Protein AF-A0A0G0G251-F1 (afdb_monomer)

Sequence (383 aa):
MSTETLAQGKKFLGMLRNTDLNFRKLGAEHRSGGIFTFLPKELMDLTPGSYISPDMFFSEMGIDSSRETKKMLLGDRIGHYDSPIIPRMRFEGKDGGSFSFSITHGATNEYIMSASRLATKGAKDDNNRSHYQDEVLHIMMPLLQNHEDQEAVGIELNEDCGATGITEALFIKMSSETKLASKKIRINVAVATAQSVLVVKKLALDNDLDIELNVGSMAFGLSRGKRNEQGVIEHANYIVYPRQLIHELNELFGNGFDDFYEEIFSQELGEAFVVGDMGDLSLKLPDDKNVKHKYNSYRVDDYIPEDANKGDYRFESAATQPEYIEGQHTEVYLPNGGLLIRALKRYLNPGDHPSEVFIDAKRKEVNGRYGVLFYNIPQEILN

Nearest PDB structures (foldseek):
  3nk7-assembly1_A  TM=4.405E-01  e=1.085E+00  Streptomyces actuosus
  6pbu-assembly1_G  TM=4.630E-01  e=2.163E+00  Mycolicibacterium smegmatis MC2 155
  3nk6-assembly1_A  TM=3.803E-01  e=2.042E+00  Streptomyces actuosus
  6gne-assembly1_A  TM=3.725E-01  e=2.570E+00  Arabidopsis thaliana

Structure (mmCIF, N/CA/C/O backbone):
data_AF-A0A0G0G251-F1
#
_entry.id   AF-A0A0G0G251-F1
#
loop_
_atom_site.group_PDB
_atom_site.id
_atom_site.type_symbol
_atom_site.label_atom_id
_atom_site.label_alt_id
_atom_site.label_comp_id
_atom_site.label_asym_id
_atom_site.label_entity_id
_atom_site.label_seq_id
_atom_site.pdbx_PDB_ins_code
_atom_site.Cartn_x
_atom_site.Cartn_y
_atom_site.Cartn_z
_atom_site.occupancy
_atom_site.B_iso_or_equiv
_atom_site.auth_seq_id
_atom_site.auth_comp_id
_atom_site.auth_asym_id
_atom_site.auth_atom_id
_atom_site.pdbx_PDB_model_num
ATOM 1 N N . MET A 1 1 ? -9.414 -1.681 -24.559 1.00 48.94 1 MET A N 1
ATOM 2 C CA . MET A 1 1 ? -9.858 -1.838 -23.155 1.00 48.94 1 MET A CA 1
ATOM 3 C C . MET A 1 1 ? -11.107 -2.705 -23.144 1.00 48.94 1 MET A C 1
ATOM 5 O O . MET A 1 1 ? -11.966 -2.444 -23.981 1.00 48.94 1 MET A O 1
ATOM 9 N N . SER A 1 2 ? -11.254 -3.682 -22.241 1.00 52.44 2 SER A N 1
ATOM 10 C CA . SER A 1 2 ? -12.611 -4.128 -21.906 1.00 52.44 2 SER A CA 1
ATOM 11 C C . SER A 1 2 ? -13.201 -3.084 -20.956 1.00 52.44 2 SER A C 1
ATOM 13 O O . SER A 1 2 ? -12.541 -2.607 -20.037 1.00 52.44 2 SER A O 1
ATOM 15 N N . THR A 1 3 ? -14.449 -2.702 -21.176 1.00 61.25 3 THR A N 1
ATOM 16 C CA . THR A 1 3 ? -15.290 -1.879 -20.289 1.00 61.25 3 THR A CA 1
ATOM 17 C C . THR A 1 3 ? -15.440 -2.453 -18.867 1.00 61.25 3 THR A C 1
ATOM 19 O O . THR A 1 3 ? -16.091 -1.855 -18.016 1.00 61.25 3 THR A O 1
ATOM 22 N N . GLU A 1 4 ? -14.827 -3.603 -18.598 1.00 71.31 4 GLU A N 1
ATOM 23 C CA . GLU A 1 4 ? -15.032 -4.462 -17.443 1.00 71.31 4 GLU A CA 1
ATOM 24 C C . GLU A 1 4 ? -14.222 -4.025 -16.213 1.00 71.31 4 GLU A C 1
ATOM 26 O O . GLU A 1 4 ? -14.799 -3.911 -15.138 1.00 71.31 4 GLU A O 1
ATOM 31 N N . THR A 1 5 ? -12.931 -3.693 -16.343 1.00 71.94 5 THR A N 1
ATOM 32 C CA . THR A 1 5 ? -12.063 -3.318 -15.199 1.00 71.94 5 THR A CA 1
ATOM 33 C C . THR A 1 5 ? -12.532 -2.028 -14.515 1.00 71.94 5 THR A C 1
ATOM 35 O O . THR A 1 5 ? -12.609 -1.931 -13.292 1.00 71.94 5 THR A O 1
ATOM 38 N N . LEU A 1 6 ? -12.913 -1.026 -15.310 1.00 74.44 6 LEU A N 1
ATOM 39 C CA . LEU A 1 6 ? -13.396 0.259 -14.798 1.00 74.44 6 LEU A CA 1
ATOM 40 C C . LEU A 1 6 ? -14.819 0.125 -14.218 1.00 74.44 6 LEU A C 1
ATOM 42 O O . LEU A 1 6 ? -15.170 0.781 -13.237 1.00 74.44 6 LEU A O 1
ATOM 46 N N . ALA A 1 7 ? -15.631 -0.781 -14.778 1.00 83.06 7 ALA A N 1
ATOM 47 C CA . ALA A 1 7 ? -16.913 -1.166 -14.194 1.00 83.06 7 ALA A CA 1
ATOM 48 C C . ALA A 1 7 ? -16.738 -1.916 -12.862 1.00 83.06 7 ALA A C 1
ATOM 50 O O . ALA A 1 7 ? -17.514 -1.677 -11.939 1.00 83.06 7 ALA A O 1
ATOM 51 N N . GLN A 1 8 ? -15.708 -2.760 -12.727 1.00 82.12 8 GLN A N 1
ATOM 52 C CA . GLN A 1 8 ? -15.352 -3.414 -11.465 1.00 82.12 8 GLN A CA 1
ATOM 53 C C . GLN A 1 8 ? -14.978 -2.389 -10.393 1.00 82.12 8 GLN A C 1
ATOM 55 O O . GLN A 1 8 ? -15.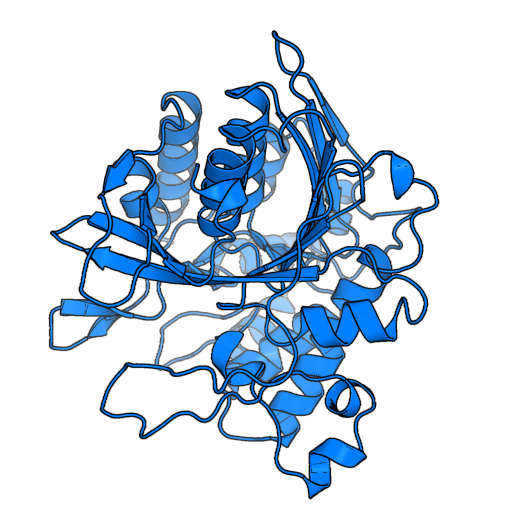521 -2.471 -9.297 1.00 82.12 8 GLN A O 1
ATOM 60 N N . GLY A 1 9 ? -14.170 -1.371 -10.715 1.00 82.75 9 GLY A N 1
ATOM 61 C CA . GLY A 1 9 ? -13.868 -0.271 -9.788 1.00 82.75 9 GLY A CA 1
ATOM 62 C C . GLY A 1 9 ? -15.122 0.472 -9.314 1.00 82.75 9 GLY A C 1
ATOM 63 O O . GLY A 1 9 ? -15.326 0.679 -8.120 1.00 82.75 9 GLY A O 1
ATOM 64 N N . LYS A 1 10 ? -16.040 0.807 -10.231 1.00 86.25 10 LYS A N 1
ATOM 65 C CA . LYS A 1 10 ? -17.324 1.440 -9.869 1.00 86.25 10 LYS A CA 1
ATOM 66 C C . LYS A 1 10 ? -18.197 0.528 -9.008 1.00 86.25 10 LYS A C 1
ATOM 68 O O . LYS A 1 10 ? -18.826 0.993 -8.060 1.00 86.25 10 LYS A O 1
ATOM 73 N N . LYS A 1 11 ? -18.236 -0.768 -9.327 1.00 88.06 11 LYS A N 1
ATOM 74 C CA . LYS A 1 11 ? -18.976 -1.771 -8.557 1.00 88.06 11 LYS A CA 1
ATOM 75 C C . LYS A 1 11 ? -18.378 -1.948 -7.162 1.00 88.06 11 LYS A C 1
ATOM 77 O O . LYS A 1 11 ? -19.142 -2.038 -6.208 1.00 88.06 11 LYS A O 1
ATOM 82 N N . PHE A 1 12 ? -17.051 -1.935 -7.040 1.00 88.25 12 PHE A N 1
ATOM 83 C CA . PHE A 1 12 ? -16.341 -1.949 -5.765 1.00 88.25 12 PHE A CA 1
ATOM 84 C C . PHE A 1 12 ? -16.750 -0.753 -4.904 1.00 88.25 12 PHE A C 1
ATOM 86 O O . PHE A 1 12 ? -17.208 -0.956 -3.788 1.00 88.25 12 PHE A O 1
ATOM 93 N N . LEU A 1 13 ? -16.706 0.472 -5.438 1.00 88.00 13 LEU A N 1
ATOM 94 C CA . LEU A 1 13 ? -17.134 1.671 -4.702 1.00 88.00 13 LEU A CA 1
ATOM 95 C C . LEU A 1 13 ? -18.613 1.624 -4.309 1.00 88.00 13 LEU A C 1
ATOM 97 O O . LEU A 1 13 ? -18.978 1.969 -3.187 1.00 88.00 13 LEU A O 1
ATOM 101 N N . GLY A 1 14 ? -19.475 1.175 -5.225 1.00 87.62 14 GLY A N 1
ATOM 102 C CA . GLY A 1 14 ? -20.895 0.981 -4.946 1.00 87.62 14 GLY A CA 1
ATOM 103 C C . GLY A 1 14 ? -21.131 -0.032 -3.826 1.00 87.62 14 GLY A C 1
ATOM 104 O O . GLY A 1 14 ? -21.950 0.216 -2.947 1.00 87.62 14 GLY A O 1
ATOM 105 N N . MET A 1 15 ? -20.399 -1.146 -3.823 1.00 88.38 15 MET A N 1
ATOM 106 C CA . MET A 1 15 ? -20.472 -2.143 -2.758 1.00 88.38 15 MET A CA 1
ATOM 107 C C . MET A 1 15 ? -19.942 -1.572 -1.444 1.00 88.38 15 MET A C 1
ATOM 109 O O . MET A 1 15 ? -20.635 -1.645 -0.435 1.00 88.38 15 MET A O 1
ATOM 113 N N . LEU A 1 16 ? -18.770 -0.935 -1.470 1.00 86.69 16 LEU A N 1
ATOM 114 C CA . LEU A 1 16 ? -18.131 -0.348 -0.299 1.00 86.69 16 LEU A CA 1
ATOM 115 C C . LEU A 1 16 ? -19.060 0.662 0.381 1.00 86.69 16 LEU A C 1
ATOM 117 O O . LEU A 1 16 ? -19.265 0.574 1.576 1.00 86.69 16 LEU A O 1
ATOM 121 N N . ARG A 1 17 ? -19.720 1.558 -0.356 1.00 86.56 17 ARG A N 1
ATOM 122 C CA . ARG A 1 17 ? -20.655 2.539 0.232 1.00 86.56 17 ARG A CA 1
ATOM 123 C C . ARG A 1 17 ? -21.859 1.914 0.939 1.00 86.56 17 ARG A C 1
ATOM 125 O O . ARG A 1 17 ? -22.331 2.472 1.922 1.00 86.56 17 ARG A O 1
ATOM 132 N N . ASN A 1 18 ? -22.365 0.798 0.419 1.00 83.00 18 ASN A N 1
ATOM 133 C CA . ASN A 1 18 ? -23.620 0.188 0.870 1.00 83.00 18 ASN A CA 1
ATOM 134 C C . ASN A 1 18 ? -23.423 -0.987 1.836 1.00 83.00 18 ASN A C 1
ATOM 136 O O . ASN A 1 18 ? -24.400 -1.540 2.335 1.00 83.00 18 ASN A O 1
ATOM 140 N N . THR A 1 19 ? -22.180 -1.397 2.061 1.00 79.81 19 THR A N 1
ATOM 141 C CA . THR A 1 19 ? -21.847 -2.533 2.917 1.00 79.81 19 THR A CA 1
ATOM 142 C C . THR A 1 19 ? -21.439 -2.022 4.279 1.00 79.81 19 THR A C 1
ATOM 144 O O . THR A 1 19 ? -20.590 -1.150 4.364 1.00 79.81 19 THR A O 1
ATOM 147 N N . ASP A 1 20 ? -22.000 -2.572 5.343 1.00 74.50 20 ASP A N 1
ATOM 148 C CA . ASP A 1 20 ? -21.429 -2.386 6.673 1.00 74.50 20 ASP A CA 1
ATOM 149 C C . ASP A 1 20 ? -20.219 -3.325 6.819 1.00 74.50 20 ASP A C 1
ATOM 151 O O . ASP A 1 20 ? -20.336 -4.528 6.544 1.00 74.50 20 ASP A O 1
ATOM 155 N N . LEU A 1 21 ? -19.050 -2.795 7.193 1.00 72.38 21 LEU A N 1
ATOM 156 C CA . LEU A 1 21 ? -17.821 -3.581 7.352 1.00 72.38 21 LEU A CA 1
ATOM 157 C C . LEU A 1 21 ? -17.828 -4.337 8.691 1.00 72.38 21 LEU A C 1
ATOM 159 O O . LEU A 1 21 ? -16.938 -4.190 9.524 1.00 72.38 21 LEU A O 1
ATOM 163 N N . ASN A 1 22 ? -18.835 -5.194 8.876 1.00 65.44 22 ASN A N 1
ATOM 164 C CA . ASN A 1 22 ? -18.912 -6.125 9.994 1.00 65.44 22 ASN A CA 1
ATOM 165 C C . ASN A 1 22 ? -18.129 -7.394 9.674 1.00 65.44 22 ASN A C 1
ATOM 167 O O . ASN A 1 22 ? -18.527 -8.226 8.849 1.00 65.44 22 ASN A O 1
ATOM 171 N N . PHE A 1 23 ? -17.011 -7.552 10.364 1.00 66.88 23 PHE A N 1
ATOM 172 C CA . PHE A 1 23 ? -16.131 -8.690 10.197 1.00 66.88 23 PHE A CA 1
ATOM 173 C C . PHE A 1 23 ? -16.706 -9.920 10.869 1.00 66.88 23 PHE A C 1
ATOM 175 O O . PHE A 1 23 ? -17.227 -9.880 11.982 1.00 66.88 23 PHE A O 1
ATOM 182 N N . ARG A 1 24 ? -16.610 -11.050 10.176 1.00 61.25 24 ARG A N 1
ATOM 183 C CA . ARG A 1 24 ? -17.054 -12.330 10.716 1.00 61.25 24 ARG A CA 1
ATOM 18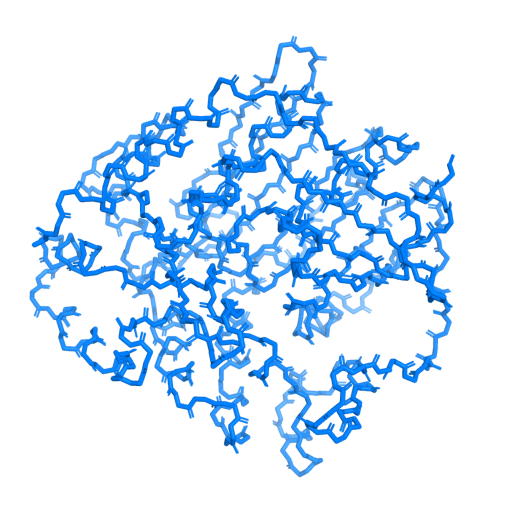4 C C . ARG A 1 24 ? -15.835 -13.170 11.052 1.00 61.25 24 ARG A C 1
ATOM 186 O O . ARG A 1 24 ? -15.035 -13.499 10.179 1.00 61.25 24 ARG A O 1
ATOM 193 N N . LYS A 1 25 ? -15.726 -13.548 12.322 1.00 62.88 25 LYS A N 1
ATOM 194 C CA . LYS A 1 25 ? -14.752 -14.526 12.802 1.00 62.88 25 LYS A CA 1
ATOM 195 C C . LYS A 1 25 ? -15.248 -15.924 12.443 1.00 62.88 25 LYS A C 1
ATOM 197 O O . LYS A 1 25 ? -16.323 -16.336 12.880 1.00 62.88 25 LYS A O 1
ATOM 202 N N . LEU A 1 26 ? -14.479 -16.664 11.654 1.00 54.59 26 LEU A N 1
ATOM 203 C CA . LEU A 1 26 ? -14.540 -18.122 11.722 1.00 54.59 26 LEU A CA 1
ATOM 204 C C . LEU A 1 26 ? -13.603 -18.499 12.873 1.00 54.59 26 LEU A C 1
ATOM 206 O O . LEU A 1 26 ? -12.455 -18.056 12.904 1.00 54.59 26 LEU A O 1
ATOM 210 N N . GLY A 1 27 ? -14.144 -19.187 13.886 1.00 55.75 27 GLY A N 1
ATOM 211 C CA . GLY A 1 27 ? -13.418 -19.544 15.112 1.00 55.75 27 GLY A CA 1
ATOM 212 C C . GLY A 1 27 ? -12.099 -20.272 14.834 1.00 55.75 27 GLY A C 1
ATOM 213 O O . GLY A 1 27 ? -11.857 -20.659 13.699 1.00 55.75 27 GLY A O 1
ATOM 214 N N . ALA A 1 28 ? -11.264 -20.441 15.870 1.00 49.41 28 ALA A N 1
ATOM 215 C CA . ALA A 1 28 ? -9.912 -21.005 15.782 1.00 49.41 28 ALA A CA 1
ATOM 216 C C . ALA A 1 28 ? -9.852 -22.225 14.847 1.00 49.41 28 ALA A C 1
ATOM 218 O O . ALA A 1 28 ? -10.220 -23.342 15.219 1.00 49.41 28 ALA A O 1
ATOM 219 N N . GLU A 1 29 ? -9.444 -21.996 13.602 1.00 46.25 29 GLU A N 1
ATOM 220 C CA . GLU A 1 29 ? -9.356 -23.052 12.616 1.00 46.25 29 GLU A CA 1
ATOM 221 C C . GLU A 1 29 ? -7.982 -23.695 12.731 1.00 46.25 29 GLU A C 1
ATOM 223 O O . GLU A 1 29 ? -6.950 -23.057 12.531 1.00 46.25 29 GLU A O 1
ATOM 228 N N . HIS A 1 30 ? -8.015 -24.998 12.990 1.00 40.62 30 HIS A N 1
ATOM 229 C CA . HIS A 1 30 ? -6.881 -25.908 13.014 1.00 40.62 30 HIS A CA 1
ATOM 230 C C . HIS A 1 30 ? -5.926 -25.768 14.205 1.00 40.62 30 HIS A C 1
ATOM 232 O O . HIS A 1 30 ? -5.888 -24.796 14.949 1.00 40.62 30 HIS A O 1
ATOM 238 N N . ARG A 1 31 ? -5.194 -26.864 14.415 1.00 40.81 31 ARG A N 1
ATOM 239 C CA . ARG A 1 31 ? -4.411 -27.264 15.594 1.00 40.81 31 ARG A CA 1
ATOM 240 C C . ARG A 1 31 ? -3.258 -26.308 15.985 1.00 40.81 31 ARG A C 1
ATOM 242 O O . ARG A 1 31 ? -2.406 -26.711 16.765 1.00 40.81 31 ARG A O 1
ATOM 249 N N . SER A 1 32 ? -3.219 -25.087 15.449 1.00 47.91 32 SER A N 1
ATOM 250 C CA . SER A 1 32 ? -2.111 -24.125 15.519 1.00 47.91 32 SER A CA 1
ATOM 251 C C . SER A 1 32 ? -2.461 -22.759 16.135 1.00 47.91 32 SER A C 1
ATOM 253 O O . SER A 1 32 ? -1.582 -21.910 16.218 1.00 47.91 32 SER A O 1
ATOM 255 N N . GLY A 1 33 ? -3.693 -22.529 16.611 1.00 58.12 33 GLY A N 1
ATOM 256 C CA . GLY A 1 33 ? -4.009 -21.349 17.439 1.00 58.12 33 GLY A CA 1
ATOM 257 C C . GLY A 1 33 ? -4.163 -20.007 16.700 1.00 58.12 33 GLY A C 1
ATOM 258 O O . GLY A 1 33 ? -3.970 -18.966 17.318 1.00 58.12 33 GLY A O 1
ATOM 259 N N . GLY A 1 34 ? -4.512 -20.009 15.406 1.00 67.62 34 GLY A N 1
ATOM 260 C CA . GLY A 1 34 ? -4.769 -18.787 14.620 1.00 67.62 34 GLY A CA 1
ATOM 261 C C . GLY A 1 34 ? -6.249 -18.369 14.544 1.00 67.62 34 GLY A C 1
ATOM 262 O O . GLY A 1 34 ? -7.147 -19.168 14.816 1.00 67.62 34 GLY A O 1
ATOM 263 N N . ILE A 1 35 ? -6.516 -17.122 14.135 1.00 74.38 35 ILE A N 1
ATOM 264 C CA . ILE A 1 35 ? -7.866 -16.562 13.926 1.00 74.38 35 ILE A CA 1
ATOM 265 C C . ILE A 1 35 ? -8.083 -16.204 12.463 1.00 74.38 35 ILE A C 1
ATOM 267 O O . ILE A 1 35 ? -7.317 -15.436 11.889 1.00 74.38 35 ILE A O 1
ATOM 271 N N . PHE A 1 36 ? -9.166 -16.712 11.871 1.00 77.19 36 PHE A N 1
ATOM 272 C CA . PHE A 1 36 ? -9.545 -16.383 10.501 1.00 77.19 36 PHE A CA 1
ATOM 273 C C . PHE A 1 36 ? -10.670 -15.345 10.466 1.00 77.19 36 PHE A C 1
ATOM 275 O O . PHE A 1 36 ? -11.744 -15.540 11.045 1.00 77.19 36 PHE A O 1
ATOM 282 N N . THR A 1 37 ? -10.430 -14.248 9.755 1.00 76.44 37 THR A N 1
ATOM 283 C CA . THR A 1 37 ? -11.381 -13.145 9.589 1.00 76.44 37 THR A CA 1
ATOM 284 C C . THR A 1 37 ? -11.532 -12.794 8.111 1.00 76.44 37 THR A C 1
ATOM 286 O O . THR A 1 37 ? -10.627 -13.011 7.308 1.00 76.44 37 THR A O 1
ATOM 289 N N . PHE A 1 38 ? -12.699 -12.288 7.718 1.00 77.62 38 PHE A N 1
ATOM 290 C CA . PHE A 1 38 ? -12.971 -11.938 6.325 1.00 77.62 38 PHE A CA 1
ATOM 291 C C . PHE A 1 38 ? -13.934 -10.755 6.205 1.00 77.62 38 PHE A C 1
ATOM 293 O O . PHE A 1 38 ? -14.807 -10.554 7.057 1.00 77.62 38 PHE A O 1
ATOM 300 N N . LEU A 1 39 ? -13.777 -9.998 5.116 1.00 75.56 39 LEU A N 1
ATOM 301 C CA . LEU A 1 39 ? -14.755 -9.016 4.648 1.00 75.56 39 LEU A CA 1
ATOM 302 C C . LEU A 1 39 ? -15.944 -9.709 3.967 1.00 75.56 39 LEU A C 1
ATOM 304 O O . LEU A 1 39 ? -15.839 -10.873 3.584 1.00 75.56 39 LEU A O 1
ATOM 308 N N . PRO A 1 40 ? -17.070 -9.012 3.748 1.00 77.62 40 PRO A N 1
ATOM 309 C CA . PRO A 1 40 ? -18.146 -9.509 2.897 1.00 77.62 40 PRO A CA 1
ATOM 310 C C . PRO A 1 40 ? -17.616 -10.032 1.558 1.00 77.62 40 PRO A C 1
ATOM 312 O O . PRO A 1 40 ? -16.758 -9.409 0.924 1.00 77.62 40 PRO A O 1
ATOM 315 N N . LYS A 1 41 ? -18.109 -11.209 1.151 1.00 76.88 41 LYS A N 1
ATOM 316 C CA . LYS A 1 41 ? -17.609 -11.954 -0.013 1.00 76.88 41 LYS A CA 1
ATOM 317 C C . LYS A 1 41 ? -17.599 -11.088 -1.267 1.00 76.88 41 LYS A C 1
ATOM 319 O O . LYS A 1 41 ? -16.662 -11.139 -2.048 1.00 76.88 41 LYS A O 1
ATOM 324 N N . GLU A 1 42 ? -18.609 -10.249 -1.414 1.00 78.56 42 GLU A N 1
ATOM 325 C CA . GLU A 1 42 ? -18.790 -9.352 -2.539 1.00 78.56 42 GLU A CA 1
ATOM 326 C C . GLU A 1 42 ? -17.645 -8.347 -2.680 1.00 78.56 42 GLU A C 1
ATOM 328 O O . GLU A 1 42 ? -17.267 -8.035 -3.803 1.00 78.56 42 GLU A O 1
ATOM 333 N N . LEU A 1 43 ? -17.073 -7.850 -1.577 1.00 79.00 43 LEU A N 1
ATOM 334 C CA . LEU A 1 43 ? -15.903 -6.969 -1.636 1.00 79.00 43 LEU A CA 1
ATOM 335 C C . LEU A 1 43 ? -14.656 -7.752 -2.049 1.00 79.00 43 LEU A C 1
ATOM 337 O O . LEU A 1 43 ? -13.919 -7.297 -2.919 1.00 79.00 43 LEU A O 1
ATOM 341 N N . MET A 1 44 ? -14.460 -8.949 -1.495 1.00 77.38 44 MET A N 1
ATOM 342 C CA . MET A 1 44 ? -13.298 -9.791 -1.807 1.00 77.38 44 MET A CA 1
ATOM 343 C C . MET A 1 44 ? -13.319 -10.341 -3.234 1.00 77.38 44 MET A C 1
ATOM 345 O O . MET A 1 44 ? -12.273 -10.455 -3.856 1.00 77.38 44 MET A O 1
ATOM 349 N N . ASP A 1 45 ? -14.497 -10.641 -3.779 1.00 78.31 45 ASP A N 1
ATOM 350 C CA . ASP A 1 45 ? -14.654 -11.084 -5.168 1.00 78.31 45 ASP A CA 1
ATOM 351 C C . ASP A 1 45 ? -14.430 -9.928 -6.164 1.00 78.31 45 ASP A C 1
ATOM 353 O O . ASP A 1 45 ? -14.197 -10.164 -7.350 1.00 78.31 45 ASP A O 1
ATOM 357 N N . LEU A 1 46 ? -14.519 -8.673 -5.703 1.00 83.94 46 LEU A N 1
ATOM 358 C CA . LEU A 1 46 ? -14.329 -7.477 -6.525 1.00 83.94 46 LEU A CA 1
ATOM 359 C C . LEU A 1 46 ? -12.916 -6.900 -6.462 1.00 83.94 46 LEU A C 1
ATOM 361 O O . LEU A 1 46 ? -12.592 -6.108 -7.342 1.00 83.94 46 LEU A O 1
ATOM 365 N N . THR A 1 47 ? -12.083 -7.251 -5.475 1.00 82.31 47 THR A N 1
ATOM 366 C CA . THR A 1 47 ? -10.717 -6.705 -5.388 1.00 82.31 47 THR A CA 1
ATOM 367 C C . THR A 1 47 ? -9.767 -7.228 -6.473 1.00 82.31 47 THR A C 1
ATOM 369 O O . THR A 1 47 ? -9.063 -6.390 -7.052 1.00 82.31 47 THR A O 1
ATOM 372 N N . PRO A 1 48 ? -9.740 -8.530 -6.838 1.00 83.25 48 PRO A N 1
ATOM 373 C CA . PRO A 1 48 ? -8.814 -9.022 -7.852 1.00 83.25 48 PRO A CA 1
ATOM 374 C C . PRO A 1 48 ? -9.095 -8.399 -9.218 1.00 83.25 48 PRO A C 1
ATOM 376 O O . PRO A 1 48 ? -10.214 -8.455 -9.731 1.00 83.25 48 PRO A O 1
ATOM 379 N N . GLY A 1 49 ? -8.066 -7.831 -9.843 1.00 83.38 49 GLY A N 1
ATOM 380 C CA . GLY A 1 49 ? -8.189 -7.193 -11.154 1.00 83.38 49 GLY A CA 1
ATOM 381 C C . GLY A 1 49 ? -8.831 -5.807 -11.115 1.00 83.38 49 GLY A C 1
ATOM 382 O O . GLY A 1 49 ? -9.086 -5.242 -12.176 1.00 83.38 49 GLY A O 1
ATOM 383 N N . SER A 1 50 ? -9.148 -5.266 -9.935 1.00 88.50 50 SER A N 1
ATOM 384 C CA . SER A 1 50 ? -9.808 -3.964 -9.839 1.00 88.50 50 SER A CA 1
ATOM 385 C C . SER A 1 50 ? -8.855 -2.808 -10.124 1.00 88.50 50 SER A C 1
ATOM 387 O O . SER A 1 50 ? -7.670 -2.843 -9.797 1.00 88.50 50 SER A O 1
ATOM 389 N N . TYR A 1 51 ? -9.411 -1.744 -10.698 1.00 92.25 51 TYR A N 1
ATOM 390 C CA . TYR A 1 51 ? -8.745 -0.461 -10.880 1.00 92.25 51 TYR A CA 1
ATOM 391 C C . TYR A 1 51 ? -9.681 0.656 -10.426 1.00 92.25 51 TYR A C 1
ATOM 393 O O . TYR A 1 51 ? -10.824 0.738 -10.888 1.00 92.25 51 TYR A O 1
ATOM 401 N N . ILE A 1 52 ? -9.195 1.515 -9.534 1.00 93.38 52 ILE A N 1
ATOM 402 C CA . ILE A 1 52 ? -9.846 2.778 -9.177 1.00 93.38 52 ILE A CA 1
ATOM 403 C C . ILE A 1 52 ? -9.023 3.877 -9.831 1.00 93.38 52 ILE A C 1
ATOM 405 O O . ILE A 1 52 ? -7.850 4.012 -9.511 1.00 93.38 52 ILE A O 1
ATOM 409 N N . SER A 1 53 ? -9.600 4.653 -10.749 1.00 93.56 53 SER A N 1
ATOM 410 C CA . SER A 1 53 ? -8.836 5.733 -11.378 1.00 93.56 53 SER A CA 1
ATOM 411 C C . SER A 1 53 ? -8.492 6.844 -10.378 1.00 93.56 53 SER A C 1
ATOM 413 O O . SER A 1 53 ? -9.231 7.034 -9.406 1.00 93.56 53 SER A O 1
ATOM 415 N N . PRO A 1 54 ? -7.427 7.626 -10.627 1.00 94.38 54 PRO A N 1
ATOM 416 C CA . PRO A 1 54 ? -7.113 8.827 -9.856 1.00 94.38 54 PRO A CA 1
ATOM 417 C C . PRO A 1 54 ? -8.317 9.763 -9.687 1.00 94.38 54 PRO A C 1
ATOM 419 O O . PRO A 1 54 ? -8.585 10.210 -8.579 1.00 94.38 54 PRO A O 1
ATOM 422 N N . ASP A 1 55 ? -9.113 9.976 -10.742 1.00 93.50 55 ASP A N 1
ATOM 423 C CA . ASP A 1 55 ? -10.347 10.778 -10.663 1.00 93.50 55 ASP A CA 1
ATOM 424 C C . ASP A 1 55 ? -11.388 10.197 -9.710 1.00 93.50 55 ASP A C 1
ATOM 426 O O . ASP A 1 55 ? -12.009 10.925 -8.935 1.00 93.50 55 ASP A O 1
ATOM 430 N N . MET A 1 56 ? -11.603 8.881 -9.769 1.00 94.81 56 MET A N 1
ATOM 431 C CA . MET A 1 56 ? -12.543 8.215 -8.872 1.00 94.81 56 MET A CA 1
ATOM 432 C C . MET A 1 56 ? -12.058 8.330 -7.429 1.00 94.81 56 MET A C 1
ATOM 434 O O . MET A 1 56 ? -12.835 8.705 -6.557 1.00 94.81 56 MET A O 1
ATOM 438 N N . PHE A 1 57 ? -10.771 8.080 -7.189 1.00 95.25 57 PHE A N 1
ATOM 439 C CA . PHE A 1 57 ? -10.161 8.234 -5.874 1.00 95.25 57 PHE A CA 1
ATOM 440 C C . PHE A 1 57 ? -10.305 9.667 -5.344 1.00 95.25 57 PHE A C 1
ATOM 442 O O . PHE A 1 57 ? -10.779 9.859 -4.226 1.00 95.25 57 PHE A O 1
ATOM 449 N N . PHE A 1 58 ? -9.989 10.677 -6.156 1.00 95.19 58 PHE A N 1
ATOM 450 C CA . PHE A 1 58 ? -10.154 12.083 -5.789 1.00 95.19 58 PHE A CA 1
ATOM 451 C C . PHE A 1 58 ? -11.595 12.441 -5.458 1.00 95.19 58 PHE A C 1
ATOM 453 O O . PHE A 1 58 ? -11.841 13.068 -4.428 1.00 95.19 58 PHE A O 1
ATOM 460 N N . SER A 1 59 ? -12.551 11.968 -6.256 1.00 94.19 59 SER A N 1
ATOM 461 C CA . SER A 1 59 ? -13.970 12.162 -5.972 1.00 94.19 59 SER A CA 1
ATOM 462 C C . SER A 1 59 ? -14.391 11.538 -4.637 1.00 94.19 59 SER A C 1
ATOM 464 O O . SER A 1 59 ? -15.138 12.171 -3.895 1.00 94.19 59 SER A O 1
ATOM 466 N N . GLU A 1 60 ? -13.940 10.322 -4.304 1.00 93.94 60 GLU A N 1
ATOM 467 C CA . GLU A 1 60 ? -14.267 9.680 -3.016 1.00 93.94 60 GLU A CA 1
ATOM 468 C C . GLU A 1 60 ? -13.570 10.342 -1.817 1.00 93.94 60 GLU A C 1
ATOM 470 O O . GLU A 1 60 ? -14.038 10.260 -0.675 1.00 93.94 60 GLU A O 1
ATOM 475 N N . MET A 1 61 ? -12.427 10.978 -2.061 1.00 93.69 61 MET A N 1
ATOM 476 C CA . MET A 1 61 ? -11.619 11.642 -1.043 1.00 93.69 61 MET A CA 1
ATOM 477 C C . MET A 1 61 ? -11.923 13.137 -0.915 1.00 93.69 61 MET A C 1
ATOM 479 O O . MET A 1 61 ? -11.415 13.771 0.000 1.00 93.69 61 MET A O 1
ATOM 483 N N . GLY A 1 62 ? -12.760 13.710 -1.783 1.00 92.12 62 GLY A N 1
ATOM 484 C CA . GLY A 1 62 ? -12.995 15.156 -1.807 1.00 92.12 62 GLY A CA 1
ATOM 485 C C . GLY A 1 62 ? -11.728 15.956 -2.139 1.00 92.12 62 GLY A C 1
ATOM 486 O O . GLY A 1 62 ? -11.556 17.065 -1.641 1.00 92.12 62 GLY A O 1
ATOM 487 N N . ILE A 1 63 ? -10.827 15.375 -2.935 1.00 92.69 63 ILE A N 1
ATOM 488 C CA . ILE A 1 63 ? -9.599 16.018 -3.415 1.00 92.69 63 ILE A CA 1
ATOM 489 C C . ILE A 1 63 ? -9.905 16.736 -4.730 1.00 92.69 63 ILE A C 1
ATOM 491 O O . ILE A 1 63 ? -10.643 16.219 -5.569 1.00 92.69 63 ILE A O 1
ATOM 495 N N . ASP A 1 64 ? -9.315 17.917 -4.925 1.00 90.12 64 ASP A N 1
ATOM 496 C CA . ASP A 1 64 ? -9.376 18.623 -6.204 1.00 90.12 64 ASP A CA 1
ATOM 497 C C . ASP A 1 64 ? -8.739 17.784 -7.323 1.00 90.12 64 ASP A C 1
ATOM 499 O O . ASP A 1 64 ? -7.552 17.461 -7.284 1.00 90.12 64 ASP A O 1
ATOM 503 N N . SER A 1 65 ? -9.527 17.457 -8.348 1.00 89.19 65 SER A N 1
ATOM 504 C CA . SER A 1 65 ? -9.103 16.628 -9.476 1.00 89.19 65 SER A CA 1
ATOM 505 C C . SER A 1 65 ? -8.450 17.431 -10.606 1.00 89.19 65 SER A C 1
ATOM 507 O O . SER A 1 65 ? -8.557 17.054 -11.778 1.00 89.19 65 SER A O 1
ATOM 509 N N . SER A 1 66 ? -7.799 18.556 -10.289 1.00 92.50 66 SER A N 1
ATOM 510 C CA . SER A 1 66 ? -7.055 19.338 -11.277 1.00 92.50 66 SER A CA 1
ATOM 511 C C . SER A 1 66 ? -5.891 18.545 -11.868 1.00 92.50 66 SER A C 1
ATOM 513 O O . SER A 1 66 ? -5.359 17.593 -11.282 1.00 92.50 66 SER A O 1
ATOM 515 N N . ARG A 1 67 ? -5.470 18.954 -13.070 1.00 92.62 67 ARG A N 1
ATOM 516 C CA . ARG A 1 67 ? -4.334 18.347 -13.773 1.00 92.62 67 ARG A CA 1
ATOM 517 C C . ARG A 1 67 ? -3.059 18.438 -12.929 1.00 92.62 67 ARG A C 1
ATOM 519 O O . ARG A 1 67 ? -2.245 17.523 -12.949 1.00 92.62 67 ARG A O 1
ATOM 526 N N . GLU A 1 68 ? -2.893 19.520 -12.187 1.00 92.69 68 GLU A N 1
ATOM 527 C CA . GLU A 1 68 ? -1.764 19.821 -11.317 1.00 92.69 68 GLU A CA 1
ATOM 528 C C . GLU A 1 68 ? -1.719 18.866 -10.121 1.00 92.69 68 GLU A C 1
ATOM 530 O O . GLU A 1 68 ? -0.682 18.246 -9.883 1.00 92.69 68 GLU A O 1
ATOM 535 N N . THR A 1 69 ? -2.847 18.655 -9.435 1.00 92.56 69 THR A N 1
ATOM 536 C CA . THR A 1 69 ? -2.940 17.681 -8.336 1.00 92.56 69 THR A CA 1
ATOM 537 C C . THR A 1 69 ? -2.681 16.259 -8.830 1.00 92.56 69 THR A C 1
ATOM 539 O O . THR A 1 69 ? -1.915 15.518 -8.211 1.00 92.56 69 THR A O 1
ATOM 542 N N . LYS A 1 70 ? -3.228 15.884 -9.996 1.00 93.69 70 LYS A N 1
ATOM 543 C CA . LYS A 1 70 ? -2.906 14.600 -10.643 1.00 93.69 70 LYS A CA 1
ATOM 544 C C . LYS A 1 70 ? -1.420 14.459 -10.934 1.00 93.69 70 LYS A C 1
ATOM 546 O O . LYS A 1 70 ? -0.849 13.409 -10.667 1.00 93.69 70 LYS A O 1
ATOM 551 N N . LYS A 1 71 ? -0.778 15.505 -11.461 1.00 94.31 71 LYS A N 1
ATOM 552 C CA . LYS A 1 71 ? 0.662 15.487 -11.737 1.00 94.31 71 LYS A CA 1
ATOM 553 C C . LYS A 1 71 ? 1.490 15.333 -10.468 1.00 94.31 71 LYS A C 1
ATOM 555 O O . LYS A 1 71 ? 2.491 14.630 -10.493 1.00 94.31 71 LYS A O 1
ATOM 560 N N . MET A 1 72 ? 1.081 15.959 -9.367 1.00 93.12 72 MET A N 1
ATOM 561 C CA . MET A 1 72 ? 1.750 15.775 -8.079 1.00 93.12 72 MET A CA 1
ATOM 562 C C . MET A 1 72 ? 1.625 14.334 -7.584 1.00 93.12 72 MET A C 1
ATOM 564 O O . MET A 1 72 ? 2.619 13.763 -7.153 1.00 93.12 72 MET A O 1
ATOM 568 N N . LEU A 1 73 ? 0.430 13.747 -7.693 1.00 94.50 73 LEU A N 1
ATOM 569 C CA . LEU A 1 73 ? 0.158 12.375 -7.269 1.00 94.50 73 LEU A CA 1
ATOM 570 C C . LEU A 1 73 ? 0.849 11.318 -8.126 1.00 94.50 73 LEU A C 1
ATOM 572 O O . LEU A 1 73 ? 1.342 10.324 -7.607 1.00 94.50 73 LEU A O 1
ATOM 576 N N . LEU A 1 74 ? 0.836 11.504 -9.441 1.00 94.94 74 LEU A N 1
ATOM 577 C CA . LEU A 1 74 ? 1.269 10.490 -10.394 1.00 94.94 74 LEU A CA 1
ATOM 578 C C . LEU A 1 74 ? 2.700 10.684 -10.882 1.00 94.94 74 LEU A C 1
ATOM 580 O O . LEU A 1 74 ? 3.234 9.764 -11.478 1.00 94.94 74 LEU A O 1
ATOM 584 N N . GLY A 1 75 ? 3.291 11.859 -10.675 1.00 93.06 75 GLY A N 1
ATOM 585 C CA . GLY A 1 75 ? 4.609 12.205 -11.197 1.00 93.06 75 GLY A CA 1
ATOM 586 C C . GLY A 1 75 ? 5.771 11.738 -10.326 1.00 93.06 75 GLY A C 1
ATOM 587 O O . GLY A 1 75 ? 5.654 10.838 -9.494 1.00 93.06 75 GLY A O 1
ATOM 588 N N . ASP A 1 76 ? 6.908 12.400 -10.509 1.00 93.19 76 ASP A N 1
ATOM 589 C CA . ASP A 1 76 ? 8.205 12.067 -9.914 1.00 93.19 76 ASP A CA 1
ATOM 590 C C . ASP A 1 76 ? 8.504 12.795 -8.593 1.00 93.19 76 ASP A C 1
ATOM 592 O O . ASP A 1 76 ? 9.591 12.666 -8.030 1.00 93.19 76 ASP A O 1
ATOM 596 N N . ARG A 1 77 ? 7.544 13.567 -8.071 1.00 92.56 77 ARG A N 1
ATOM 597 C CA . ARG A 1 77 ? 7.756 14.410 -6.893 1.00 92.56 77 ARG A CA 1
ATOM 598 C C . ARG A 1 77 ? 8.033 13.572 -5.641 1.00 92.56 77 ARG A C 1
ATOM 600 O O . ARG A 1 77 ? 7.235 12.719 -5.258 1.00 92.56 77 ARG A O 1
ATOM 607 N N . ILE A 1 78 ? 9.121 13.899 -4.950 1.00 90.75 78 ILE A N 1
ATOM 608 C CA . ILE A 1 78 ? 9.485 13.348 -3.641 1.00 90.75 78 ILE A CA 1
ATOM 609 C C . ILE A 1 78 ? 9.123 14.396 -2.585 1.00 90.75 78 ILE A C 1
ATOM 611 O O . ILE A 1 78 ? 9.660 15.503 -2.600 1.00 90.75 78 ILE A O 1
ATOM 615 N N . GLY A 1 79 ? 8.163 14.085 -1.718 1.00 86.25 79 GLY A N 1
ATOM 616 C CA . GLY A 1 79 ? 7.805 14.920 -0.574 1.00 86.25 79 GLY A CA 1
ATOM 617 C C . GLY A 1 79 ? 8.490 14.476 0.716 1.00 86.25 79 GLY A C 1
ATOM 618 O O . GLY A 1 79 ? 9.284 13.536 0.742 1.00 86.25 79 GLY A O 1
ATOM 619 N N . HIS A 1 80 ? 8.137 15.164 1.797 1.00 84.00 80 HIS A N 1
ATOM 620 C CA . HIS A 1 80 ? 8.566 14.862 3.163 1.00 84.00 80 HIS A CA 1
ATOM 621 C C . HIS A 1 80 ? 7.340 14.706 4.065 1.00 84.00 80 HIS A C 1
ATOM 623 O O . HIS A 1 80 ? 6.233 15.050 3.660 1.00 84.00 80 HIS A O 1
ATOM 629 N N . TYR A 1 81 ? 7.517 14.223 5.293 1.00 78.62 81 TYR A N 1
ATOM 630 C CA . TYR A 1 81 ? 6.400 14.072 6.227 1.00 78.62 81 TYR A CA 1
ATOM 631 C C . TYR A 1 81 ? 5.703 15.399 6.562 1.00 78.62 81 TYR A C 1
ATOM 633 O O . TYR A 1 81 ? 4.481 15.485 6.477 1.00 78.62 81 TYR A O 1
ATOM 641 N N . ASP A 1 82 ? 6.472 16.460 6.831 1.00 80.44 82 ASP A N 1
ATOM 642 C CA . ASP A 1 82 ? 5.927 17.796 7.132 1.00 80.44 82 ASP A CA 1
ATOM 643 C C . ASP A 1 82 ? 5.424 18.545 5.888 1.00 80.44 82 ASP A C 1
ATOM 645 O O . ASP A 1 82 ? 4.749 19.571 5.982 1.00 80.44 82 ASP A O 1
ATOM 649 N N . SER A 1 83 ? 5.770 18.051 4.699 1.00 84.62 83 SER A N 1
ATOM 650 C CA . SER A 1 83 ? 5.380 18.632 3.414 1.00 84.62 83 SER A CA 1
ATOM 651 C C . SER A 1 83 ? 5.083 17.517 2.408 1.00 84.62 83 SER A C 1
ATOM 653 O O . SER A 1 83 ? 5.851 17.298 1.458 1.00 84.62 83 SER A O 1
ATOM 655 N N . PRO A 1 84 ? 4.004 16.748 2.644 1.00 89.81 84 PRO A N 1
ATOM 656 C CA . PRO A 1 84 ? 3.632 15.637 1.784 1.00 89.81 84 PRO A CA 1
ATOM 657 C C . PRO A 1 84 ? 3.052 16.185 0.473 1.00 89.81 84 PRO A C 1
ATOM 659 O O . PRO A 1 84 ? 2.570 17.321 0.408 1.00 89.81 84 PRO A O 1
ATOM 662 N N . ILE A 1 85 ? 3.092 15.391 -0.598 1.00 92.44 85 ILE A N 1
ATOM 663 C CA . ILE A 1 85 ? 2.546 15.819 -1.892 1.00 92.44 85 ILE A CA 1
ATOM 664 C C . ILE A 1 85 ? 1.029 15.993 -1.837 1.00 92.44 85 ILE A C 1
ATOM 666 O O . ILE A 1 85 ? 0.505 16.923 -2.440 1.00 92.44 85 ILE A O 1
ATOM 670 N N . ILE A 1 86 ? 0.335 15.144 -1.082 1.00 91.75 86 ILE A N 1
ATOM 671 C CA . ILE A 1 86 ? -1.060 15.348 -0.711 1.00 91.75 86 ILE A CA 1
ATOM 672 C C . ILE A 1 86 ? -1.058 15.654 0.789 1.00 91.75 86 ILE A C 1
ATOM 674 O O . ILE A 1 86 ? -0.768 14.750 1.582 1.00 91.75 86 ILE A O 1
ATOM 678 N N . PRO A 1 87 ? -1.329 16.921 1.175 1.00 89.38 87 PRO A N 1
ATOM 679 C CA . PRO A 1 87 ? -1.433 17.350 2.565 1.00 89.38 87 PRO A CA 1
ATOM 680 C C . PRO A 1 87 ? -2.351 16.452 3.376 1.00 89.38 87 PRO A C 1
ATOM 682 O O . PRO A 1 87 ? -3.317 15.909 2.839 1.00 89.38 87 PRO A O 1
ATOM 685 N N . ARG A 1 88 ? -2.077 16.347 4.681 1.00 90.19 88 ARG A N 1
ATOM 686 C CA . ARG A 1 88 ? -2.923 15.577 5.589 1.00 90.19 88 ARG A CA 1
ATOM 687 C C . ARG A 1 88 ? -4.361 16.087 5.518 1.00 90.19 88 ARG A C 1
ATOM 689 O O . ARG A 1 88 ? -4.666 17.193 5.959 1.00 90.19 88 ARG A O 1
ATOM 696 N N . MET A 1 89 ? -5.239 15.257 4.978 1.00 92.25 89 MET A N 1
ATOM 697 C CA . MET A 1 89 ? -6.678 15.478 4.976 1.00 92.25 89 MET A CA 1
ATOM 698 C C . MET A 1 89 ? -7.285 14.786 6.182 1.00 92.25 89 MET A C 1
ATOM 700 O O . MET A 1 89 ? -6.780 13.748 6.602 1.00 92.25 89 MET A O 1
ATOM 704 N N . ARG A 1 90 ? -8.374 15.334 6.722 1.00 94.12 90 ARG A N 1
ATOM 705 C CA . ARG A 1 90 ? -9.101 14.754 7.853 1.00 94.12 90 ARG A CA 1
ATOM 706 C C . ARG A 1 90 ? -10.585 14.649 7.525 1.00 94.12 90 ARG A C 1
ATOM 708 O O . ARG A 1 90 ? -11.177 15.586 6.994 1.00 94.12 90 ARG A O 1
ATOM 715 N N . PHE A 1 91 ? -11.158 13.497 7.835 1.00 94.69 91 PHE A N 1
ATOM 716 C CA . PHE A 1 91 ? -12.556 13.147 7.650 1.00 94.69 91 PHE A CA 1
ATOM 717 C C . PHE A 1 91 ? -13.118 12.769 9.015 1.00 94.69 91 PHE A C 1
ATOM 719 O O . PHE A 1 91 ? -12.532 11.938 9.701 1.00 94.69 91 PHE A O 1
ATOM 726 N N . GLU A 1 92 ? -14.241 13.367 9.394 1.00 92.69 92 GLU A N 1
ATOM 727 C CA . GLU A 1 92 ? -14.892 13.102 10.678 1.00 92.69 92 GLU A CA 1
ATOM 728 C C . GLU A 1 92 ? -16.114 12.203 10.466 1.00 92.69 92 GLU A C 1
ATOM 730 O O . GLU A 1 92 ? -16.923 12.424 9.556 1.00 92.69 92 GLU A O 1
ATOM 735 N N . GLY A 1 93 ? -16.229 11.180 11.307 1.00 85.12 93 GLY A N 1
ATOM 736 C CA . GLY A 1 93 ? -17.411 10.346 11.462 1.00 85.12 93 GLY A CA 1
ATOM 737 C C . GLY A 1 93 ? -18.501 11.080 12.240 1.00 85.12 93 GLY A C 1
ATOM 738 O O . GLY A 1 93 ? -18.289 12.156 12.798 1.00 85.12 93 GLY A O 1
ATOM 739 N N . LYS A 1 94 ? -19.706 10.508 12.264 1.00 79.25 94 LYS A N 1
ATOM 740 C CA . LYS A 1 94 ? -20.841 11.127 12.968 1.00 79.25 94 LYS A CA 1
ATOM 741 C C . LYS A 1 94 ? -20.752 10.964 14.482 1.00 79.25 94 LYS A C 1
ATOM 743 O O . LYS A 1 94 ? -21.190 11.861 15.196 1.00 79.25 94 LYS A O 1
ATOM 748 N N . ASP A 1 95 ? -20.171 9.856 14.932 1.00 78.31 95 ASP A N 1
ATOM 749 C CA . ASP A 1 95 ? -20.230 9.407 16.321 1.00 78.31 95 ASP A CA 1
ATOM 750 C C . ASP A 1 95 ? -18.838 9.394 16.999 1.00 78.31 95 ASP A C 1
ATOM 752 O O . ASP A 1 95 ? -18.671 8.876 18.100 1.00 78.31 95 ASP A O 1
ATOM 756 N N . GLY A 1 96 ? -17.856 10.089 16.400 1.00 78.00 96 GLY A N 1
ATOM 757 C CA . GLY A 1 96 ? -16.561 10.419 17.017 1.00 78.00 96 GLY A CA 1
ATOM 758 C C . GLY A 1 96 ? -15.328 9.811 16.344 1.00 78.00 96 GLY A C 1
ATOM 759 O O . GLY A 1 96 ? -14.216 10.246 16.643 1.00 78.00 96 GLY A O 1
ATOM 760 N N . GLY A 1 97 ? -15.500 8.863 15.415 1.00 84.69 97 GLY A N 1
ATOM 761 C CA . GLY A 1 97 ? -14.392 8.351 14.601 1.00 84.69 97 GLY A CA 1
ATOM 762 C C . GLY A 1 97 ? -13.785 9.409 13.687 1.00 84.69 97 GLY A C 1
ATOM 763 O O . GLY A 1 97 ? -14.470 10.325 13.237 1.00 84.69 97 GLY A O 1
ATOM 764 N N . SER A 1 98 ? -12.507 9.257 13.357 1.00 92.00 98 SER A N 1
ATOM 765 C CA . SER A 1 98 ? -11.806 10.143 12.435 1.00 92.00 98 SER A CA 1
ATOM 766 C C . SER A 1 98 ? -10.883 9.349 11.522 1.00 92.00 98 SER A C 1
ATOM 768 O O . SER A 1 98 ? -10.256 8.376 11.925 1.00 92.00 98 SER A O 1
ATOM 770 N N . PHE A 1 99 ? -10.789 9.760 10.265 1.00 94.31 99 PHE A N 1
ATOM 771 C CA . PHE A 1 99 ? -9.795 9.238 9.341 1.00 94.31 99 PHE A CA 1
ATOM 772 C C . PHE A 1 99 ? -8.942 10.391 8.847 1.00 94.31 99 PHE A C 1
ATOM 774 O O . PHE A 1 99 ? -9.464 11.365 8.304 1.00 94.31 99 PHE A O 1
ATOM 781 N N . SER A 1 100 ? -7.631 10.284 9.000 1.00 94.25 100 SER A N 1
ATOM 782 C CA . SER A 1 100 ? -6.685 11.208 8.396 1.00 94.25 100 SER A CA 1
ATOM 783 C C . SER A 1 100 ? -5.750 10.493 7.440 1.00 94.25 100 SER A C 1
ATOM 785 O O . SER A 1 100 ? -5.416 9.329 7.637 1.00 94.25 100 SER A O 1
ATOM 787 N N . PHE A 1 101 ? -5.377 11.180 6.366 1.00 94.44 101 PH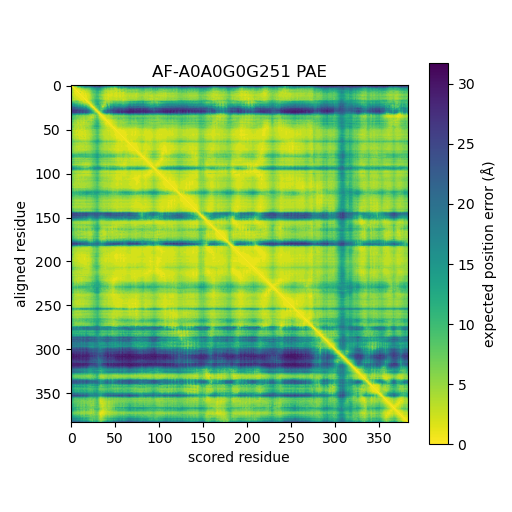E A N 1
ATOM 788 C CA . PHE A 1 101 ? -4.655 10.577 5.256 1.00 94.44 101 PHE A CA 1
ATOM 789 C C . PHE A 1 101 ? -3.655 11.548 4.645 1.00 94.44 101 PHE A C 1
ATOM 791 O O . PHE A 1 101 ? -4.008 12.703 4.407 1.00 94.44 101 PHE A O 1
ATOM 798 N N . SER A 1 102 ? -2.443 11.075 4.355 1.00 94.75 102 SER A N 1
ATOM 799 C CA . SER A 1 102 ? -1.409 11.831 3.642 1.00 94.75 102 SER A CA 1
ATOM 800 C C . SER A 1 102 ? -0.671 10.953 2.623 1.00 94.75 102 SER A C 1
ATOM 802 O O . SER A 1 102 ? -0.637 9.729 2.761 1.00 94.75 102 SER A O 1
ATOM 804 N N . ILE A 1 103 ? -0.094 11.581 1.588 1.00 95.00 103 ILE A N 1
ATOM 805 C CA . ILE A 1 103 ? 0.748 10.896 0.590 1.00 95.00 103 ILE A CA 1
ATOM 806 C C . ILE A 1 103 ? 2.056 11.653 0.429 1.00 95.00 103 ILE A C 1
ATOM 808 O O . ILE A 1 103 ? 2.036 12.844 0.112 1.00 95.00 103 ILE A O 1
ATOM 812 N N . THR A 1 104 ? 3.188 10.974 0.587 1.00 94.56 104 THR A N 1
ATOM 813 C CA . THR A 1 104 ? 4.500 11.630 0.597 1.00 94.56 104 THR A CA 1
ATOM 814 C C . THR A 1 104 ? 5.174 11.676 -0.767 1.00 94.56 104 THR A C 1
ATOM 816 O O . THR A 1 104 ? 5.792 12.685 -1.090 1.00 94.56 104 THR A O 1
ATOM 819 N N . HIS A 1 105 ? 5.030 10.654 -1.601 1.00 94.38 105 HIS A N 1
ATOM 820 C CA . HIS A 1 105 ? 5.705 10.551 -2.891 1.00 94.38 105 HIS A CA 1
ATOM 821 C C . HIS A 1 105 ? 4.731 10.337 -4.045 1.00 94.38 105 HIS A C 1
ATOM 823 O O . HIS A 1 105 ? 3.695 9.684 -3.909 1.00 94.38 105 HIS A O 1
ATOM 829 N N . GLY A 1 106 ? 5.103 10.857 -5.214 1.00 94.19 106 GLY A N 1
ATOM 830 C CA . GLY A 1 106 ? 4.405 10.586 -6.463 1.00 94.19 106 GLY A CA 1
ATOM 831 C C . GLY A 1 106 ? 4.569 9.129 -6.904 1.00 94.19 106 GLY A C 1
ATOM 832 O O . GLY A 1 106 ? 5.515 8.445 -6.500 1.00 94.19 106 GLY A O 1
ATOM 833 N N . ALA A 1 107 ? 3.634 8.647 -7.720 1.00 92.94 107 ALA A N 1
ATOM 834 C CA . ALA A 1 107 ? 3.571 7.256 -8.165 1.00 92.94 107 ALA A CA 1
ATOM 835 C C . ALA A 1 107 ? 4.719 6.851 -9.101 1.00 92.94 107 ALA A C 1
ATOM 837 O O . ALA A 1 107 ? 5.000 5.668 -9.216 1.00 92.94 107 ALA A O 1
ATOM 838 N N . THR A 1 108 ? 5.402 7.790 -9.760 1.00 92.88 108 THR A N 1
ATOM 839 C CA . THR A 1 108 ? 6.460 7.473 -10.736 1.00 92.88 108 THR A CA 1
ATOM 840 C C . THR A 1 108 ? 7.779 8.172 -10.421 1.00 92.88 108 THR A C 1
ATOM 842 O O . THR A 1 108 ? 8.498 8.592 -11.325 1.00 92.88 108 THR A O 1
ATOM 845 N N . ASN A 1 109 ? 8.101 8.349 -9.139 1.00 92.50 109 ASN A N 1
ATOM 846 C CA . ASN A 1 109 ? 9.434 8.808 -8.746 1.00 92.50 109 ASN A CA 1
ATOM 847 C C . ASN A 1 109 ? 10.498 7.719 -8.969 1.00 92.50 109 ASN A C 1
ATOM 849 O O . ASN A 1 109 ? 10.173 6.549 -9.187 1.00 92.50 109 ASN A O 1
ATOM 853 N N . GLU A 1 110 ? 11.771 8.111 -8.891 1.00 92.62 110 GLU A N 1
ATOM 854 C CA . GLU A 1 110 ? 12.912 7.232 -9.169 1.00 92.62 110 GLU A CA 1
ATOM 855 C C . GLU A 1 110 ? 12.917 5.945 -8.328 1.00 92.62 110 GLU A C 1
ATOM 857 O O . GLU A 1 110 ? 13.124 4.867 -8.887 1.00 92.62 110 GLU A O 1
ATOM 862 N N . TYR A 1 111 ? 12.598 6.035 -7.032 1.00 91.75 111 TYR A N 1
ATOM 863 C CA . TYR A 1 111 ? 12.593 4.893 -6.116 1.00 91.75 111 TYR A CA 1
ATOM 864 C C . TYR A 1 111 ? 11.451 3.927 -6.439 1.00 91.75 111 TYR A C 1
ATOM 866 O O . TYR A 1 111 ? 11.650 2.715 -6.486 1.00 91.75 111 TYR A O 1
ATOM 874 N N . ILE A 1 112 ? 10.256 4.448 -6.746 1.00 90.81 112 ILE A N 1
ATOM 875 C CA . ILE A 1 112 ? 9.105 3.611 -7.120 1.00 90.81 112 ILE A CA 1
ATOM 876 C C . ILE A 1 112 ? 9.353 2.918 -8.456 1.00 90.81 112 ILE A C 1
ATOM 878 O O . ILE A 1 112 ? 9.149 1.711 -8.568 1.00 90.81 112 ILE A O 1
ATOM 882 N N . MET A 1 113 ? 9.837 3.647 -9.461 1.00 91.19 113 MET A N 1
ATOM 883 C CA . MET A 1 113 ? 10.144 3.059 -10.764 1.00 91.19 113 MET A CA 1
ATOM 884 C C . MET A 1 113 ? 11.262 2.013 -10.667 1.00 91.19 113 MET A C 1
ATOM 886 O O . MET A 1 113 ? 11.174 0.960 -11.301 1.00 91.19 113 MET A O 1
ATOM 890 N N . SER A 1 114 ? 12.300 2.276 -9.866 1.00 91.06 114 SER A N 1
ATOM 891 C CA . SER A 1 114 ? 13.383 1.323 -9.601 1.00 91.06 114 SER A CA 1
ATOM 892 C C . SER A 1 114 ? 12.858 0.069 -8.894 1.00 91.06 114 SER A C 1
ATOM 894 O O . SER A 1 114 ? 13.102 -1.047 -9.363 1.00 91.06 114 SER A O 1
ATOM 896 N N . ALA A 1 115 ? 12.036 0.232 -7.851 1.00 88.50 115 ALA A N 1
ATOM 897 C CA . ALA A 1 115 ? 11.384 -0.878 -7.162 1.00 88.50 115 ALA A CA 1
ATOM 898 C C . ALA A 1 115 ? 10.534 -1.725 -8.127 1.00 88.50 115 ALA A C 1
ATOM 900 O O . ALA A 1 115 ? 10.662 -2.949 -8.131 1.00 88.50 115 ALA A O 1
ATOM 901 N N . SER A 1 116 ? 9.747 -1.104 -9.015 1.00 89.12 116 SER A N 1
ATOM 902 C CA . SER A 1 116 ? 8.955 -1.819 -10.032 1.00 89.12 116 SER A CA 1
ATOM 903 C C . SER A 1 116 ? 9.818 -2.623 -11.007 1.00 89.12 116 SER A C 1
ATOM 905 O O . SER A 1 116 ? 9.488 -3.758 -11.343 1.00 89.12 116 SER A O 1
ATOM 907 N N . ARG A 1 117 ? 10.965 -2.085 -11.437 1.00 88.12 117 ARG A N 1
ATOM 908 C CA . ARG A 1 117 ? 11.916 -2.801 -12.310 1.00 88.12 117 ARG A CA 1
ATOM 909 C C . ARG A 1 117 ? 12.593 -3.972 -11.621 1.00 88.12 117 ARG A C 1
ATOM 911 O O . ARG A 1 117 ? 12.907 -4.977 -12.251 1.00 88.12 117 ARG A O 1
ATOM 918 N N . LEU A 1 118 ? 12.896 -3.824 -10.340 1.00 86.00 118 LEU A N 1
ATOM 919 C CA . LEU A 1 118 ? 13.550 -4.866 -9.558 1.00 86.00 118 LEU A CA 1
ATOM 920 C C . LEU A 1 118 ? 12.557 -5.973 -9.191 1.00 86.00 118 LEU A C 1
ATOM 922 O O . LEU A 1 118 ? 12.918 -7.149 -9.225 1.00 86.00 118 LEU A O 1
ATOM 926 N N . ALA A 1 119 ? 11.295 -5.613 -8.957 1.00 80.19 119 ALA A N 1
ATOM 927 C CA . ALA A 1 119 ? 10.205 -6.539 -8.691 1.00 80.19 119 ALA A CA 1
ATOM 928 C C . ALA A 1 119 ? 10.028 -7.607 -9.779 1.00 80.19 119 ALA A C 1
ATOM 930 O O . ALA A 1 119 ? 9.789 -8.777 -9.479 1.00 80.19 119 ALA A O 1
ATOM 931 N N . THR A 1 120 ? 10.171 -7.225 -11.047 1.00 78.25 120 THR A N 1
ATOM 932 C CA . THR A 1 120 ? 9.931 -8.113 -12.195 1.00 78.25 120 THR A CA 1
ATOM 933 C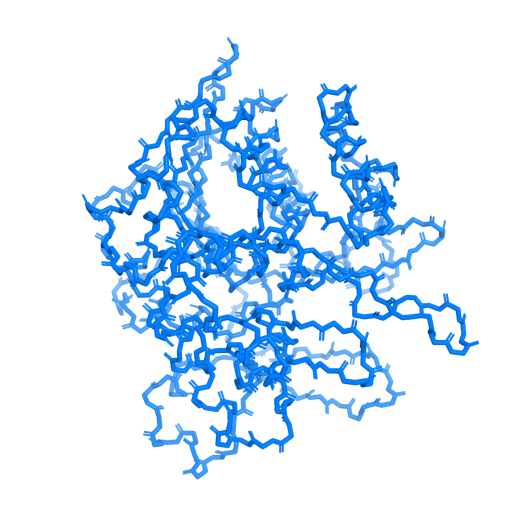 C . THR A 1 120 ? 11.088 -9.062 -12.478 1.00 78.25 120 THR A C 1
ATOM 935 O O . THR A 1 120 ? 10.906 -10.070 -13.158 1.00 78.25 120 THR A O 1
ATOM 938 N N . LYS A 1 121 ? 12.268 -8.793 -11.907 1.00 78.00 121 LYS A N 1
ATOM 939 C CA . LYS A 1 121 ? 13.431 -9.691 -11.957 1.00 78.00 121 LYS A CA 1
ATOM 940 C C . LYS A 1 121 ? 13.315 -10.858 -10.968 1.00 78.00 121 LYS A C 1
ATOM 942 O O . LYS A 1 121 ? 14.113 -11.794 -11.033 1.00 78.00 121 LYS A O 1
ATOM 947 N N . GLY A 1 122 ? 12.309 -10.820 -10.091 1.00 69.06 122 GLY A N 1
ATOM 948 C CA . GLY A 1 122 ? 12.015 -11.850 -9.102 1.00 69.06 122 GLY A CA 1
ATOM 949 C C . GLY A 1 122 ? 13.031 -11.922 -7.959 1.00 69.06 122 GLY A C 1
ATOM 950 O O . GLY A 1 122 ? 14.050 -11.235 -7.934 1.00 69.06 122 GLY A O 1
ATOM 951 N N . ALA A 1 123 ? 12.756 -12.806 -7.002 1.00 70.00 123 ALA A N 1
ATOM 952 C CA . ALA A 1 123 ? 13.526 -12.946 -5.765 1.00 70.00 123 ALA A CA 1
ATOM 953 C C . ALA A 1 123 ? 14.673 -13.976 -5.829 1.00 70.00 123 ALA A C 1
ATOM 955 O O . ALA A 1 123 ? 15.214 -14.384 -4.807 1.00 70.00 123 ALA A O 1
ATOM 956 N N . LYS A 1 124 ? 15.064 -14.437 -7.021 1.00 72.06 124 LYS A N 1
ATOM 957 C CA . LYS A 1 124 ? 16.132 -15.449 -7.154 1.00 72.06 124 LYS A CA 1
ATOM 958 C C . LYS A 1 124 ? 17.544 -14.858 -7.118 1.00 72.06 124 LYS A C 1
ATOM 960 O O . LYS A 1 124 ? 18.495 -15.598 -6.897 1.00 72.06 124 LYS A O 1
ATOM 965 N N . ASP A 1 125 ? 17.684 -13.556 -7.362 1.00 79.00 125 ASP A N 1
ATOM 966 C CA . ASP A 1 125 ? 18.968 -12.852 -7.338 1.00 79.00 125 ASP A CA 1
ATOM 967 C C . ASP A 1 125 ? 19.050 -11.923 -6.125 1.00 79.00 125 ASP A C 1
ATOM 969 O O . ASP A 1 125 ? 18.337 -10.923 -6.022 1.00 79.00 125 ASP A O 1
ATOM 973 N N . ASP A 1 126 ? 19.974 -12.239 -5.227 1.00 77.81 126 ASP A N 1
ATOM 974 C CA . ASP A 1 126 ? 20.208 -11.485 -4.001 1.00 77.81 126 ASP A CA 1
ATOM 975 C C . ASP A 1 126 ? 20.646 -10.034 -4.240 1.00 77.81 126 ASP A C 1
ATOM 977 O O . ASP A 1 126 ? 20.364 -9.170 -3.415 1.00 77.81 126 ASP A O 1
ATOM 981 N N . ASN A 1 127 ? 21.318 -9.724 -5.355 1.00 79.62 127 ASN A N 1
ATOM 982 C CA . ASN A 1 127 ? 21.655 -8.329 -5.663 1.00 79.62 127 ASN A CA 1
ATOM 983 C C . ASN A 1 127 ? 20.392 -7.528 -5.989 1.00 79.62 127 ASN A C 1
ATOM 985 O O . ASN A 1 127 ? 20.213 -6.430 -5.468 1.00 79.62 127 ASN A O 1
ATOM 989 N N . ASN A 1 128 ? 19.496 -8.091 -6.805 1.00 80.38 128 ASN A N 1
ATOM 990 C CA . ASN A 1 128 ? 18.225 -7.442 -7.133 1.00 80.38 128 ASN A CA 1
ATOM 991 C C . ASN A 1 128 ? 17.371 -7.246 -5.884 1.00 80.38 128 ASN A C 1
ATOM 993 O O . ASN A 1 128 ? 16.829 -6.164 -5.681 1.00 80.38 128 ASN A O 1
ATOM 997 N N . ARG A 1 129 ? 17.306 -8.266 -5.024 1.00 80.50 129 ARG A N 1
ATOM 998 C CA . ARG A 1 129 ? 16.625 -8.182 -3.731 1.00 80.50 129 ARG A CA 1
ATOM 9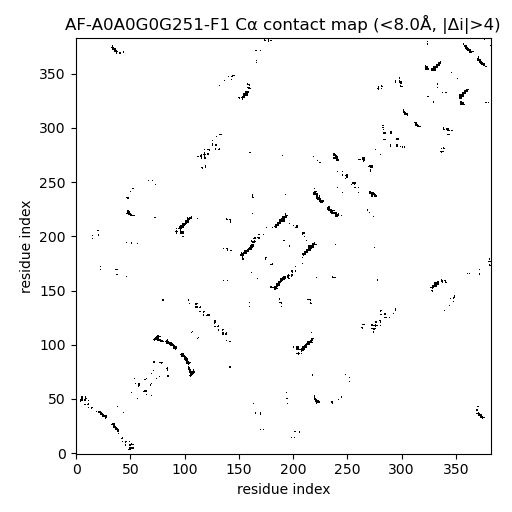99 C C . ARG A 1 129 ? 17.209 -7.084 -2.857 1.00 80.50 129 ARG A C 1
ATOM 1001 O O . ARG A 1 129 ? 16.456 -6.265 -2.352 1.00 80.50 129 ARG A O 1
ATOM 1008 N N . SER A 1 130 ? 18.530 -7.013 -2.722 1.00 79.56 130 SER A N 1
ATOM 1009 C CA . SER A 1 130 ? 19.160 -5.972 -1.907 1.00 79.56 130 SER A CA 1
ATOM 1010 C C . SER A 1 130 ? 18.840 -4.570 -2.410 1.00 79.56 130 SER A C 1
ATOM 1012 O O . SER A 1 130 ? 18.466 -3.708 -1.623 1.00 79.56 130 SER A O 1
ATOM 1014 N N . HIS A 1 131 ? 18.941 -4.349 -3.722 1.00 84.06 131 HIS A N 1
ATOM 1015 C CA . HIS A 1 131 ? 18.590 -3.062 -4.313 1.00 84.06 131 HIS A CA 1
ATOM 1016 C C . HIS A 1 131 ? 17.117 -2.734 -4.102 1.00 84.06 131 HIS A C 1
ATOM 1018 O O . HIS A 1 131 ? 16.794 -1.624 -3.712 1.00 84.06 131 HIS A O 1
ATOM 1024 N N . TYR A 1 132 ? 16.227 -3.708 -4.282 1.00 84.31 132 TYR A N 1
ATOM 1025 C CA . TYR A 1 132 ? 14.796 -3.508 -4.088 1.00 84.31 132 TYR A CA 1
ATOM 1026 C C . TYR A 1 132 ? 14.472 -3.052 -2.664 1.00 84.31 132 TYR A C 1
ATOM 1028 O O . TYR A 1 132 ? 13.677 -2.140 -2.457 1.00 84.31 132 TYR A O 1
ATOM 1036 N N . GLN A 1 133 ? 15.129 -3.662 -1.682 1.00 80.44 133 GLN A N 1
ATOM 1037 C CA . GLN A 1 133 ? 14.980 -3.323 -0.270 1.00 80.44 133 GLN A CA 1
ATOM 1038 C C . GLN A 1 133 ? 15.488 -1.906 0.027 1.00 80.44 133 GLN A C 1
ATOM 1040 O O . GLN A 1 133 ? 14.842 -1.176 0.779 1.00 80.44 133 GLN A O 1
ATOM 1045 N N . ASP A 1 134 ? 16.591 -1.496 -0.606 1.00 82.81 134 ASP A N 1
ATOM 1046 C CA . ASP A 1 134 ? 17.089 -0.122 -0.535 1.00 82.81 134 ASP A CA 1
ATOM 1047 C C . ASP A 1 134 ? 16.084 0.869 -1.163 1.00 82.81 134 ASP A C 1
ATOM 1049 O O . ASP A 1 134 ? 15.878 1.950 -0.621 1.00 82.81 134 ASP A O 1
ATOM 1053 N N . GLU A 1 135 ? 15.389 0.530 -2.252 1.00 87.62 135 GLU A N 1
ATOM 1054 C CA . GLU A 1 135 ? 14.349 1.409 -2.820 1.00 87.62 135 GLU A CA 1
ATOM 1055 C C . GLU A 1 135 ? 13.143 1.568 -1.876 1.00 87.62 135 GLU A C 1
ATOM 1057 O O . GLU A 1 135 ? 12.683 2.683 -1.620 1.00 87.62 135 GLU A O 1
ATOM 1062 N N . VAL A 1 136 ? 12.660 0.464 -1.291 1.00 84.38 136 VAL A N 1
ATOM 1063 C CA . VAL A 1 136 ? 11.560 0.481 -0.305 1.00 84.38 136 VAL A CA 1
ATOM 1064 C C . VAL A 1 136 ? 11.924 1.320 0.920 1.00 84.38 136 VAL A C 1
ATOM 1066 O O . VAL A 1 136 ? 11.083 2.059 1.438 1.00 84.38 136 VAL A O 1
ATOM 1069 N N . LEU A 1 137 ? 13.187 1.269 1.353 1.00 83.06 137 LEU A N 1
ATOM 1070 C CA . LEU A 1 137 ? 13.712 2.137 2.403 1.00 83.06 137 LEU A CA 1
ATOM 1071 C C . LEU A 1 137 ? 13.502 3.618 2.079 1.00 83.06 137 LEU A C 1
ATOM 1073 O O . LEU A 1 137 ? 12.982 4.348 2.921 1.00 83.06 137 LEU A O 1
ATOM 1077 N N . HIS A 1 138 ? 13.894 4.064 0.885 1.00 87.25 138 HIS A N 1
ATOM 1078 C CA . HIS A 1 138 ? 13.785 5.475 0.511 1.00 87.25 138 HIS A CA 1
ATOM 1079 C C . HIS A 1 138 ? 12.330 5.958 0.502 1.00 87.25 138 HIS A C 1
ATOM 1081 O O . HIS A 1 138 ? 12.068 7.094 0.894 1.00 87.25 138 HIS A O 1
ATOM 1087 N N . ILE A 1 139 ? 11.391 5.083 0.134 1.00 88.56 139 ILE A N 1
ATOM 1088 C CA . ILE A 1 139 ? 9.950 5.367 0.139 1.00 88.56 139 ILE A CA 1
ATOM 1089 C C . ILE A 1 139 ? 9.398 5.475 1.572 1.00 88.56 139 ILE A C 1
ATOM 1091 O O . ILE A 1 139 ? 8.553 6.321 1.854 1.00 88.56 139 ILE A O 1
ATOM 1095 N N . MET A 1 140 ? 9.855 4.618 2.488 1.00 85.56 140 MET A N 1
ATOM 1096 C CA . MET A 1 140 ? 9.348 4.569 3.868 1.00 85.56 140 MET A CA 1
ATOM 1097 C C . MET A 1 140 ? 9.993 5.581 4.804 1.00 85.56 140 MET A C 1
ATOM 1099 O O . MET A 1 140 ? 9.380 5.984 5.791 1.00 85.56 140 MET A O 1
ATOM 1103 N N . MET A 1 141 ? 11.235 5.972 4.526 1.00 85.44 141 MET A N 1
ATOM 1104 C CA . MET A 1 141 ? 12.043 6.782 5.430 1.00 85.44 141 MET A CA 1
ATOM 1105 C C . MET A 1 141 ? 11.328 8.051 5.920 1.00 85.44 141 MET A C 1
ATOM 1107 O O . MET A 1 141 ? 11.354 8.279 7.130 1.00 85.44 141 MET A O 1
ATOM 1111 N N . PRO A 1 142 ? 10.640 8.841 5.071 1.00 85.62 142 PRO A N 1
ATOM 1112 C CA . PRO A 1 142 ? 9.935 10.023 5.555 1.00 85.62 142 PRO A CA 1
ATOM 1113 C C . PRO A 1 142 ? 8.800 9.694 6.528 1.00 85.62 142 PRO A C 1
ATOM 1115 O O . PRO A 1 142 ? 8.557 10.465 7.442 1.00 85.62 142 PRO A O 1
ATOM 1118 N N . LEU A 1 143 ? 8.113 8.561 6.361 1.00 86.19 143 LEU A N 1
ATOM 1119 C CA . LEU A 1 143 ? 6.968 8.186 7.199 1.00 86.19 143 LEU A CA 1
ATOM 1120 C C . LEU A 1 143 ? 7.388 7.740 8.602 1.00 86.19 143 LEU A C 1
ATOM 1122 O O . LEU A 1 143 ? 6.586 7.775 9.529 1.00 86.19 143 LEU A O 1
ATOM 1126 N N . LEU A 1 144 ? 8.627 7.273 8.747 1.00 79.75 144 LEU A N 1
ATOM 1127 C CA . LEU A 1 144 ? 9.120 6.618 9.958 1.00 79.75 144 LEU A CA 1
ATOM 1128 C C . LEU A 1 144 ? 10.003 7.519 10.832 1.00 79.75 144 LEU A C 1
ATOM 1130 O O . LEU A 1 144 ? 10.293 7.135 11.965 1.00 79.75 144 LEU A O 1
ATOM 1134 N N . GLN A 1 145 ? 10.461 8.666 10.322 1.00 73.44 145 GLN A N 1
ATOM 1135 C CA . GLN A 1 145 ? 11.337 9.594 11.044 1.00 73.44 145 GLN A CA 1
ATOM 1136 C C . GLN A 1 145 ? 10.542 10.483 12.020 1.00 73.44 145 GLN A C 1
ATOM 1138 O O . GLN A 1 145 ? 9.666 11.221 11.588 1.00 73.44 145 GLN A O 1
ATOM 1143 N N . ASN A 1 146 ? 10.888 10.391 13.315 1.00 57.12 146 ASN A N 1
ATOM 1144 C CA . ASN A 1 146 ? 10.499 11.232 14.463 1.00 57.12 146 ASN A CA 1
ATOM 1145 C C . ASN A 1 146 ? 9.193 12.035 14.341 1.00 57.12 146 ASN A C 1
ATOM 1147 O O . ASN A 1 146 ? 9.184 13.206 13.966 1.00 57.12 146 ASN A O 1
ATOM 1151 N N . HIS A 1 147 ? 8.112 11.417 14.816 1.00 62.81 147 HIS A N 1
ATOM 1152 C CA . HIS A 1 147 ? 6.848 12.089 15.109 1.00 62.81 147 HIS A CA 1
ATOM 1153 C C . HIS A 1 147 ? 6.891 12.627 16.537 1.00 62.81 147 HIS A C 1
ATOM 1155 O O . HIS A 1 147 ? 6.931 11.836 17.472 1.00 62.81 147 HIS A O 1
ATOM 1161 N N . GLU A 1 148 ? 6.847 13.944 16.733 1.00 53.75 148 GLU A N 1
ATOM 1162 C CA . GLU A 1 148 ? 6.837 14.542 18.083 1.00 53.75 148 GLU A CA 1
ATOM 1163 C C . GLU A 1 148 ? 5.602 14.123 18.925 1.00 53.75 148 GLU A C 1
ATOM 1165 O O . GLU A 1 148 ? 5.634 14.205 20.148 1.00 53.75 148 GLU A O 1
ATOM 1170 N N . ASP A 1 149 ? 4.556 13.564 18.296 1.00 57.44 149 ASP A N 1
ATOM 1171 C CA . ASP A 1 149 ? 3.275 13.194 18.923 1.00 57.44 149 ASP A CA 1
ATOM 1172 C C . ASP A 1 149 ? 3.102 11.683 19.215 1.00 57.44 149 ASP A C 1
ATOM 1174 O O . ASP A 1 149 ? 1.993 11.146 19.120 1.00 57.44 149 ASP A O 1
ATOM 1178 N N . GLN A 1 150 ? 4.168 10.942 19.537 1.00 57.50 150 GLN A N 1
ATOM 1179 C CA . GLN A 1 150 ? 4.043 9.503 19.849 1.00 57.50 150 GLN A CA 1
ATOM 1180 C C . GLN A 1 150 ? 3.139 9.211 21.060 1.00 57.50 150 GLN A C 1
ATOM 1182 O O . GLN A 1 150 ? 2.461 8.186 21.081 1.00 57.50 150 GLN A O 1
ATOM 1187 N N . GLU A 1 151 ? 3.054 10.118 22.040 1.00 55.97 151 GLU A N 1
ATOM 1188 C CA . GLU A 1 151 ? 2.251 9.914 23.259 1.00 55.97 151 GLU A CA 1
ATOM 1189 C C . GLU A 1 151 ? 0.734 9.816 22.991 1.00 55.97 151 GLU A C 1
ATOM 1191 O O . GLU A 1 151 ? 0.006 9.179 23.760 1.00 55.97 151 GLU A O 1
ATOM 1196 N N . ALA A 1 152 ? 0.250 10.399 21.884 1.00 63.56 152 ALA A N 1
ATOM 1197 C CA . ALA A 1 152 ? -1.160 10.366 21.485 1.00 63.56 152 ALA A CA 1
ATOM 1198 C C . ALA A 1 152 ? -1.547 9.105 20.684 1.00 63.56 152 ALA A C 1
ATOM 1200 O O . ALA A 1 152 ? -2.738 8.844 20.487 1.00 63.56 152 ALA A O 1
ATOM 1201 N N . VAL A 1 153 ? -0.569 8.316 20.222 1.00 69.75 153 VAL A N 1
ATOM 1202 C CA . VAL A 1 153 ? -0.793 7.107 19.417 1.00 69.75 153 VAL A CA 1
ATOM 1203 C C . VAL A 1 153 ? -0.874 5.883 20.324 1.00 69.75 153 VAL A C 1
ATOM 1205 O O . VAL A 1 153 ? 0.006 5.622 21.141 1.00 69.75 153 VAL A O 1
ATOM 1208 N N . GLY A 1 154 ? -1.959 5.121 20.200 1.00 74.06 154 GLY A N 1
ATOM 1209 C CA . GLY A 1 154 ? -2.127 3.855 20.911 1.00 74.06 154 GLY A CA 1
ATOM 1210 C C . GLY A 1 154 ? -1.469 2.696 20.188 1.00 74.06 154 GLY A C 1
ATOM 1211 O O . GLY A 1 154 ? -0.781 1.898 20.817 1.00 74.06 154 GLY A O 1
ATOM 1212 N N . ILE A 1 155 ? -1.677 2.631 18.872 1.00 80.19 155 ILE A N 1
ATOM 1213 C CA . ILE A 1 155 ? -1.148 1.580 18.005 1.00 80.19 155 ILE A CA 1
ATOM 1214 C C . ILE A 1 155 ? -0.519 2.216 16.767 1.00 80.19 155 ILE A C 1
ATOM 1216 O O . ILE A 1 155 ? -1.175 3.013 16.099 1.00 80.19 155 ILE A O 1
ATOM 1220 N N . GLU A 1 156 ? 0.704 1.827 16.427 1.00 83.00 156 GLU A N 1
ATOM 1221 C CA . GLU A 1 156 ? 1.338 2.128 15.142 1.00 83.00 156 GLU A CA 1
ATOM 1222 C C . GLU A 1 156 ? 1.527 0.837 14.338 1.00 83.00 156 GLU A C 1
ATOM 1224 O O . GLU A 1 156 ? 2.192 -0.087 14.791 1.00 83.00 156 GLU A O 1
ATOM 1229 N N . LEU A 1 157 ? 0.916 0.757 13.155 1.00 83.81 157 LEU A N 1
ATOM 1230 C CA . LEU A 1 157 ? 1.093 -0.326 12.190 1.00 83.81 157 LEU A CA 1
ATOM 1231 C C . LEU A 1 157 ? 2.094 0.125 11.133 1.00 83.81 157 LEU A C 1
ATOM 1233 O O . LEU A 1 157 ? 1.908 1.185 10.536 1.00 83.81 157 LEU A O 1
ATOM 1237 N N . ASN A 1 158 ? 3.107 -0.688 10.850 1.00 81.44 158 ASN A N 1
ATOM 1238 C CA . ASN A 1 158 ? 4.019 -0.408 9.746 1.00 81.44 158 ASN A CA 1
ATOM 1239 C C . ASN A 1 158 ? 4.049 -1.566 8.746 1.00 81.44 158 ASN A C 1
ATOM 1241 O O . ASN A 1 158 ? 4.396 -2.697 9.099 1.00 81.44 158 ASN A O 1
ATOM 1245 N N . GLU A 1 159 ? 3.724 -1.262 7.491 1.00 80.38 159 GLU A N 1
ATOM 1246 C CA . GLU A 1 159 ? 3.608 -2.232 6.403 1.00 80.38 159 GLU A CA 1
ATOM 1247 C C . GLU A 1 159 ? 4.356 -1.735 5.158 1.00 80.38 159 GLU A C 1
ATOM 1249 O O . GLU A 1 159 ? 4.568 -0.547 4.925 1.00 80.38 159 GLU A O 1
ATOM 1254 N N . ASP A 1 160 ? 4.839 -2.658 4.349 1.00 78.06 160 ASP A N 1
ATOM 1255 C CA . ASP A 1 160 ? 5.472 -2.365 3.068 1.00 78.06 160 ASP A CA 1
ATOM 1256 C C . ASP A 1 160 ? 4.421 -2.103 1.975 1.00 78.06 160 ASP A C 1
ATOM 1258 O O . ASP A 1 160 ? 4.624 -1.262 1.098 1.00 78.06 160 ASP A O 1
ATOM 1262 N N . CYS A 1 161 ? 3.275 -2.791 2.029 1.00 83.06 161 CYS A N 1
ATOM 1263 C CA . CYS A 1 161 ? 2.233 -2.673 1.024 1.00 83.06 161 CYS A CA 1
ATOM 1264 C C . CYS A 1 161 ? 0.797 -2.792 1.563 1.00 83.06 161 CYS A C 1
ATOM 1266 O O . CYS A 1 161 ? 0.336 -3.827 2.027 1.00 83.06 161 CYS A O 1
ATOM 1268 N N . GLY A 1 162 ? 0.009 -1.745 1.341 1.00 84.75 162 GLY A N 1
ATOM 1269 C CA . GLY A 1 162 ? -1.433 -1.723 1.565 1.00 84.75 162 GLY A CA 1
ATOM 1270 C C . GLY A 1 162 ? -2.138 -2.107 0.273 1.00 84.75 162 GLY A C 1
ATOM 1271 O O . GLY A 1 162 ? -2.683 -1.255 -0.428 1.00 84.75 162 GLY A O 1
ATOM 1272 N N . ALA A 1 163 ? -2.069 -3.378 -0.134 1.00 82.12 163 ALA A N 1
ATOM 1273 C CA . ALA A 1 163 ? -2.614 -3.777 -1.434 1.00 82.12 163 ALA A CA 1
ATOM 1274 C C . ALA A 1 163 ? -4.148 -3.688 -1.471 1.00 82.12 163 ALA A C 1
ATOM 1276 O O . ALA A 1 163 ? -4.732 -3.233 -2.446 1.00 82.12 163 ALA A O 1
ATOM 1277 N N . THR A 1 164 ? -4.834 -4.110 -0.413 1.00 76.69 164 THR A N 1
ATOM 1278 C CA . THR A 1 164 ? -6.313 -4.092 -0.358 1.00 76.69 164 THR A CA 1
ATOM 1279 C C . THR A 1 164 ? -6.858 -3.474 0.919 1.00 76.69 164 THR A C 1
ATOM 1281 O O . THR A 1 164 ? -8.067 -3.300 1.033 1.00 76.69 164 THR A O 1
ATOM 1284 N N . GLY A 1 165 ? -5.990 -3.192 1.891 1.00 78.56 165 GLY A N 1
ATOM 1285 C CA . GLY A 1 165 ? -6.360 -2.710 3.219 1.00 78.56 165 GLY A CA 1
ATOM 1286 C C . GLY A 1 165 ? -7.110 -3.729 4.057 1.00 78.56 165 GLY A C 1
ATOM 1287 O O . GLY A 1 165 ? -7.501 -3.428 5.173 1.00 78.56 165 GLY A O 1
ATOM 1288 N N . ILE A 1 166 ? -7.333 -4.941 3.539 1.00 77.81 166 ILE A N 1
ATOM 1289 C CA . ILE A 1 166 ? -8.129 -5.971 4.204 1.00 77.81 166 ILE A CA 1
ATOM 1290 C C . ILE A 1 166 ? -7.415 -6.450 5.465 1.00 77.81 166 ILE A C 1
ATOM 1292 O O . ILE A 1 166 ? -8.038 -6.514 6.516 1.00 77.81 166 ILE A O 1
ATOM 1296 N N . THR A 1 167 ? -6.120 -6.757 5.374 1.00 79.38 167 THR A N 1
ATOM 1297 C CA . THR A 1 167 ? -5.306 -7.185 6.520 1.00 79.38 167 THR A CA 1
ATOM 1298 C C . THR A 1 167 ? -5.309 -6.123 7.620 1.00 79.38 167 THR A C 1
ATOM 1300 O O . THR A 1 167 ? -5.707 -6.419 8.744 1.00 79.38 167 THR A O 1
ATOM 1303 N N . GLU A 1 168 ? -4.959 -4.882 7.275 1.00 83.31 168 GLU A N 1
ATOM 1304 C CA . GLU A 1 168 ? -4.959 -3.730 8.185 1.00 83.31 168 GLU A CA 1
ATOM 1305 C C . GLU A 1 168 ? -6.345 -3.539 8.816 1.00 83.31 168 GLU A C 1
ATOM 1307 O O . GLU A 1 168 ? -6.482 -3.482 10.034 1.00 83.31 168 GLU A O 1
ATOM 1312 N N . ALA A 1 169 ? -7.400 -3.531 7.999 1.00 81.69 169 ALA A N 1
ATOM 1313 C CA . ALA A 1 169 ? -8.764 -3.302 8.451 1.00 81.69 169 ALA A CA 1
ATOM 1314 C C . ALA A 1 169 ? -9.269 -4.388 9.417 1.00 81.69 169 ALA A C 1
ATOM 1316 O O . ALA A 1 169 ? -9.882 -4.081 10.440 1.00 81.69 169 ALA A O 1
ATOM 1317 N N . LEU A 1 170 ? -8.996 -5.659 9.115 1.00 78.25 170 LEU A N 1
ATOM 1318 C CA . LEU A 1 170 ? -9.352 -6.785 9.981 1.00 78.25 170 LEU A CA 1
ATOM 1319 C C . LEU A 1 170 ? -8.600 -6.708 11.313 1.00 78.25 170 LEU A C 1
ATOM 1321 O O . LEU A 1 170 ? -9.199 -6.917 12.368 1.00 78.25 170 LEU A O 1
ATOM 1325 N N . PHE A 1 171 ? -7.306 -6.380 11.264 1.00 80.25 171 PHE A N 1
ATOM 1326 C CA . PHE A 1 171 ? -6.483 -6.244 12.458 1.00 80.25 171 PHE A CA 1
ATOM 1327 C C . PHE A 1 171 ? -6.964 -5.098 13.355 1.00 80.25 171 PHE A C 1
ATOM 1329 O O . PHE A 1 171 ? -7.131 -5.273 14.564 1.00 80.25 171 PHE A O 1
ATOM 1336 N N . ILE A 1 172 ? -7.244 -3.942 12.753 1.00 79.19 172 ILE A N 1
ATOM 1337 C CA . ILE A 1 172 ? -7.782 -2.766 13.434 1.00 79.19 172 ILE A CA 1
ATOM 1338 C C . ILE A 1 172 ? -9.115 -3.093 14.082 1.00 79.19 172 ILE A C 1
ATOM 1340 O O . ILE A 1 172 ? -9.303 -2.772 15.250 1.00 79.19 172 ILE A O 1
ATOM 1344 N N . LYS A 1 173 ? -10.024 -3.769 13.368 1.00 77.50 173 LYS A N 1
ATOM 1345 C CA . LYS A 1 173 ? -11.303 -4.164 13.955 1.00 77.50 173 LYS A CA 1
ATOM 1346 C C . LYS A 1 173 ? -11.095 -5.058 15.169 1.00 77.50 173 LYS A C 1
ATOM 1348 O O . LYS A 1 173 ? -11.642 -4.756 16.225 1.00 77.50 173 LYS A O 1
ATOM 1353 N N . MET A 1 174 ? -10.310 -6.126 15.027 1.00 74.62 174 MET A N 1
ATOM 1354 C CA . MET A 1 174 ? -10.034 -7.049 16.130 1.00 74.62 174 MET A CA 1
ATOM 1355 C C . MET A 1 174 ? -9.458 -6.312 17.343 1.00 74.62 174 MET A C 1
ATOM 1357 O O . MET A 1 174 ? -9.904 -6.536 18.460 1.00 74.62 174 MET A O 1
ATOM 1361 N N . SER A 1 175 ? -8.526 -5.388 17.112 1.00 73.25 175 SER A N 1
ATOM 1362 C CA . SER A 1 175 ? -7.929 -4.570 18.172 1.00 73.25 175 SER A CA 1
ATOM 1363 C C . SER A 1 175 ? -8.910 -3.543 18.746 1.00 73.25 175 SER A C 1
ATOM 1365 O O . SER A 1 175 ? -8.856 -3.232 19.927 1.00 73.25 175 SER A O 1
ATOM 1367 N N . SER A 1 176 ? -9.837 -3.020 17.942 1.00 71.31 176 SER A N 1
ATOM 1368 C CA . SER A 1 176 ? -10.847 -2.060 18.402 1.00 71.31 176 SER A CA 1
ATOM 1369 C C . SER A 1 176 ? -11.943 -2.689 19.263 1.00 71.31 176 SER A C 1
ATOM 1371 O O . SER A 1 176 ? -12.576 -2.013 20.065 1.00 71.31 176 SER A O 1
ATOM 1373 N N . GLU A 1 177 ? -12.187 -3.989 19.096 1.00 70.31 177 GLU A N 1
ATOM 1374 C CA . GLU A 1 177 ? -13.119 -4.736 19.941 1.00 70.31 177 GLU A CA 1
ATOM 1375 C C . GLU A 1 177 ? -12.511 -5.055 21.317 1.00 70.31 177 GLU A C 1
ATOM 1377 O O . GLU A 1 177 ? -13.238 -5.454 22.229 1.00 70.31 177 GLU A O 1
ATOM 1382 N N . THR A 1 178 ? -11.206 -4.823 21.497 1.00 63.47 178 THR A N 1
ATOM 1383 C CA . THR A 1 178 ? -10.524 -4.880 22.793 1.00 63.47 178 THR A CA 1
ATOM 1384 C C . THR A 1 178 ? -10.257 -3.475 23.348 1.00 63.47 178 THR A C 1
ATOM 1386 O O . THR A 1 178 ? -10.482 -2.454 22.698 1.00 63.47 178 THR A O 1
ATOM 1389 N N . LYS A 1 179 ? -9.781 -3.379 24.598 1.00 56.03 179 LYS A N 1
ATOM 1390 C CA . LYS A 1 179 ? -9.534 -2.092 25.291 1.00 56.03 179 LYS A CA 1
ATOM 1391 C C . LYS A 1 179 ? -8.481 -1.185 24.623 1.00 56.03 179 LYS A C 1
ATOM 1393 O O . LYS A 1 179 ? -8.280 -0.058 25.078 1.00 56.03 179 LYS A O 1
ATOM 1398 N N . LEU A 1 180 ? -7.833 -1.637 23.548 1.00 56.25 180 LEU A N 1
ATOM 1399 C CA . LEU A 1 180 ? -6.869 -0.860 22.766 1.00 56.25 180 LEU A CA 1
ATOM 1400 C C . LEU A 1 180 ? -7.496 0.349 22.042 1.00 56.25 180 LEU A C 1
ATOM 1402 O O . LEU A 1 180 ? -6.786 1.293 21.706 1.00 56.25 180 LEU A O 1
ATOM 1406 N N . ALA A 1 181 ? -8.818 0.353 21.851 1.00 53.16 181 ALA A N 1
ATOM 1407 C CA . ALA A 1 181 ? -9.566 1.316 21.035 1.00 53.16 181 ALA A CA 1
ATOM 1408 C C . ALA A 1 181 ? -9.617 2.770 21.545 1.00 53.16 181 ALA A C 1
ATOM 1410 O O . ALA A 1 181 ? -10.144 3.640 20.859 1.00 53.16 181 ALA A O 1
ATOM 1411 N N . SER A 1 182 ? -9.118 3.065 22.748 1.00 57.59 182 SER A N 1
ATOM 1412 C CA . SER A 1 182 ? -9.250 4.411 23.341 1.00 57.59 182 SER A CA 1
ATOM 1413 C C . SER A 1 182 ? -8.277 5.460 22.784 1.00 57.59 182 SER A C 1
ATOM 1415 O O . SER A 1 182 ? -8.313 6.612 23.214 1.00 57.59 182 SER A O 1
ATOM 1417 N N . LYS A 1 183 ? -7.399 5.083 21.847 1.00 72.69 183 LYS A N 1
ATOM 1418 C CA . LYS A 1 183 ? -6.337 5.937 21.308 1.00 72.69 183 LYS A CA 1
ATOM 1419 C C . LYS A 1 183 ? -6.275 5.862 19.781 1.00 72.69 183 LYS A C 1
ATOM 1421 O O . LYS A 1 183 ? -6.751 4.912 19.167 1.00 72.69 183 LYS A O 1
ATOM 1426 N N . LYS A 1 184 ? -5.620 6.860 19.189 1.00 85.62 184 LYS A N 1
ATOM 1427 C CA . LYS A 1 184 ? -5.361 6.961 17.753 1.00 85.62 184 LYS A CA 1
ATOM 1428 C C . LYS A 1 184 ? -4.536 5.777 17.236 1.00 85.62 184 LYS A C 1
ATOM 1430 O O . LYS A 1 184 ? -3.546 5.396 17.865 1.00 85.62 184 LYS A O 1
ATOM 1435 N N . ILE A 1 185 ? -4.912 5.237 16.079 1.00 87.06 185 ILE A N 1
ATOM 1436 C CA . ILE A 1 185 ? -4.190 4.192 15.347 1.00 87.06 185 ILE A CA 1
ATOM 1437 C C . ILE A 1 185 ? -3.467 4.844 14.169 1.00 87.06 185 ILE A C 1
ATOM 1439 O O . ILE A 1 185 ? -4.106 5.421 13.293 1.00 87.06 185 ILE A O 1
ATOM 1443 N N . ARG A 1 186 ? -2.141 4.752 14.122 1.00 88.88 186 ARG A N 1
ATOM 1444 C CA . ARG A 1 186 ? -1.337 5.185 12.975 1.00 88.88 186 ARG A CA 1
ATOM 1445 C C . ARG A 1 186 ? -1.011 3.983 12.097 1.00 88.88 186 ARG A C 1
ATOM 1447 O O . ARG A 1 186 ? -0.703 2.918 12.610 1.00 88.88 186 ARG A O 1
ATOM 1454 N N . ILE A 1 187 ? -1.053 4.157 10.785 1.00 89.75 187 ILE A N 1
ATOM 1455 C CA . ILE A 1 187 ? -0.659 3.162 9.792 1.00 89.75 187 ILE A CA 1
ATOM 1456 C C . ILE A 1 187 ? 0.312 3.838 8.834 1.00 89.75 187 ILE A C 1
ATOM 1458 O O . ILE A 1 187 ? -0.051 4.820 8.188 1.00 89.75 187 ILE A O 1
ATOM 1462 N N . ASN A 1 188 ? 1.530 3.322 8.730 1.00 88.94 188 ASN A N 1
ATOM 1463 C CA . ASN A 1 188 ? 2.523 3.778 7.767 1.00 88.94 188 ASN A CA 1
ATOM 1464 C C . ASN A 1 188 ? 2.753 2.676 6.735 1.00 88.94 188 ASN A C 1
ATOM 1466 O O . ASN A 1 188 ? 3.074 1.543 7.094 1.00 88.94 188 ASN A O 1
ATOM 1470 N N . VAL A 1 189 ? 2.606 3.014 5.457 1.00 88.88 189 VAL A N 1
ATOM 1471 C CA . VAL A 1 189 ? 2.677 2.047 4.358 1.00 88.88 189 VAL A CA 1
ATOM 1472 C C . VAL A 1 189 ? 3.521 2.574 3.205 1.00 88.88 189 VAL A C 1
ATOM 1474 O O . VAL A 1 189 ? 3.300 3.697 2.751 1.00 88.88 189 VAL A O 1
ATOM 1477 N N . ALA A 1 190 ? 4.453 1.766 2.682 1.00 88.12 190 ALA A N 1
ATOM 1478 C CA . ALA A 1 190 ? 5.345 2.223 1.608 1.00 88.12 190 ALA A CA 1
ATOM 1479 C C . ALA A 1 190 ? 4.561 2.482 0.323 1.00 88.12 190 ALA A C 1
ATOM 1481 O O . ALA A 1 190 ? 4.670 3.552 -0.273 1.00 88.12 190 ALA A O 1
ATOM 1482 N N . VAL A 1 191 ? 3.732 1.518 -0.083 1.00 89.88 191 VAL A N 1
ATOM 1483 C CA . VAL A 1 191 ? 2.851 1.655 -1.245 1.00 89.88 191 VAL A CA 1
ATOM 1484 C C . VAL A 1 191 ? 1.447 1.180 -0.902 1.00 89.88 191 VAL A C 1
ATOM 1486 O O . VAL A 1 191 ? 1.255 0.024 -0.538 1.00 89.88 191 VAL A O 1
ATOM 1489 N N . ALA A 1 192 ? 0.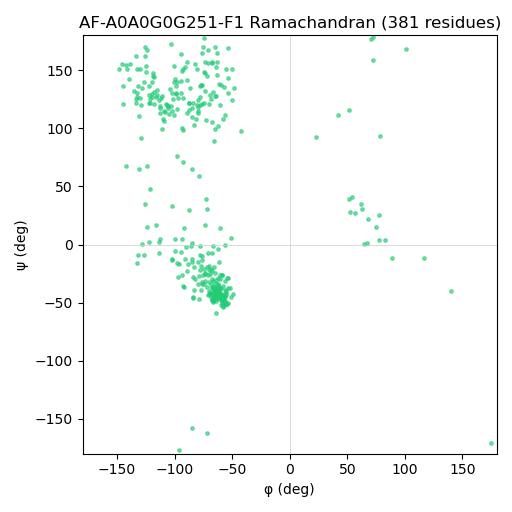444 2.042 -1.053 1.00 91.75 192 ALA A N 1
ATOM 1490 C CA . ALA A 1 192 ? -0.954 1.675 -0.830 1.00 91.75 192 ALA A CA 1
ATOM 1491 C C . ALA A 1 192 ? -1.768 1.818 -2.112 1.00 91.75 192 ALA A C 1
ATOM 1493 O O . ALA A 1 192 ? -1.561 2.741 -2.901 1.00 91.75 192 ALA A O 1
ATOM 1494 N N . THR A 1 193 ? -2.735 0.929 -2.318 1.00 93.19 193 THR A N 1
ATOM 1495 C CA . THR A 1 193 ? -3.711 1.124 -3.390 1.00 93.19 193 THR A CA 1
ATOM 1496 C C . THR A 1 193 ? -4.832 2.064 -2.960 1.00 93.19 193 THR A C 1
ATOM 1498 O O . THR A 1 193 ? -5.190 2.146 -1.783 1.00 93.19 193 THR A O 1
ATOM 1501 N N . ALA A 1 194 ? -5.473 2.712 -3.932 1.00 94.31 194 ALA A N 1
ATOM 1502 C CA . ALA A 1 194 ? -6.719 3.445 -3.713 1.00 94.31 194 ALA A CA 1
ATOM 1503 C C . ALA A 1 194 ? -7.792 2.589 -3.007 1.00 94.31 194 ALA A C 1
ATOM 1505 O O . ALA A 1 194 ? -8.509 3.086 -2.142 1.00 94.31 194 ALA A O 1
ATOM 1506 N N . GLN A 1 195 ? -7.882 1.295 -3.329 1.00 91.56 195 GLN A N 1
ATOM 1507 C CA . GLN A 1 195 ? -8.782 0.338 -2.688 1.00 91.56 195 GLN A CA 1
ATOM 1508 C C . GLN A 1 195 ? -8.489 0.236 -1.185 1.00 91.56 195 GLN A C 1
ATOM 1510 O O . GLN A 1 195 ? -9.414 0.340 -0.384 1.00 91.56 195 GLN A O 1
ATOM 1515 N N . SER A 1 196 ? -7.212 0.090 -0.816 1.00 91.00 196 SER A N 1
ATOM 1516 C CA . SER A 1 196 ? -6.747 -0.002 0.575 1.00 91.00 196 SER A CA 1
ATOM 1517 C C . SER A 1 196 ? -7.147 1.211 1.395 1.00 91.00 196 SER A C 1
ATOM 1519 O O . SER A 1 196 ? -7.824 1.083 2.413 1.00 91.00 196 SER A O 1
ATOM 1521 N N . VAL A 1 197 ? -6.812 2.401 0.890 1.00 94.94 197 VAL A N 1
ATOM 1522 C CA . VAL A 1 197 ? -7.121 3.676 1.549 1.00 94.94 197 VAL A CA 1
ATOM 1523 C C . VAL A 1 197 ? -8.623 3.812 1.794 1.00 94.94 197 VAL A C 1
ATOM 1525 O O . VAL A 1 197 ? -9.044 4.210 2.877 1.00 94.94 197 VAL A O 1
ATOM 1528 N N . LEU A 1 198 ? -9.450 3.455 0.809 1.00 94.00 198 LEU A N 1
ATOM 1529 C CA . LEU A 1 198 ? -10.903 3.577 0.914 1.00 94.00 198 LEU A CA 1
ATOM 1530 C C . LEU A 1 198 ? -11.524 2.550 1.871 1.00 94.00 198 LEU A C 1
ATOM 1532 O O . LEU A 1 198 ? -12.473 2.890 2.578 1.00 94.00 198 LEU A O 1
ATOM 1536 N N . VAL A 1 199 ? -10.996 1.322 1.921 1.00 91.31 199 VAL A N 1
ATOM 1537 C CA . VAL A 1 199 ? -11.430 0.295 2.883 1.00 91.31 199 VAL A CA 1
ATOM 1538 C C . VAL A 1 199 ? -11.117 0.737 4.310 1.00 91.31 199 VAL A C 1
ATOM 1540 O O . VAL A 1 199 ? -12.016 0.727 5.149 1.00 91.31 199 VAL A O 1
ATOM 1543 N N . VAL A 1 200 ? -9.887 1.189 4.572 1.00 92.00 200 VAL A N 1
ATOM 1544 C CA . VAL A 1 200 ? -9.471 1.671 5.900 1.00 92.00 200 VAL A CA 1
ATOM 1545 C C . VAL A 1 200 ? -10.242 2.932 6.300 1.00 92.00 200 VAL A C 1
ATOM 1547 O O . VAL A 1 200 ? -10.742 3.009 7.420 1.00 92.00 200 VAL A O 1
ATOM 1550 N N . LYS A 1 201 ? -10.432 3.891 5.379 1.00 93.94 201 LYS A N 1
ATOM 1551 C CA . LYS A 1 201 ? -11.273 5.079 5.609 1.00 93.94 201 LYS A CA 1
ATOM 1552 C C . LYS A 1 201 ? -12.671 4.687 6.054 1.00 93.94 201 LYS A C 1
ATOM 1554 O O . LYS A 1 201 ? -13.178 5.210 7.040 1.00 93.94 201 LYS A O 1
ATOM 1559 N N . LYS A 1 202 ? -13.316 3.791 5.306 1.00 90.88 202 LYS A N 1
ATOM 1560 C CA . LYS A 1 202 ? -14.673 3.369 5.630 1.00 90.88 202 LYS A CA 1
ATOM 1561 C C . LYS A 1 202 ? -14.723 2.665 6.982 1.00 90.88 202 LYS A C 1
ATOM 1563 O O . LYS A 1 202 ? -15.608 2.969 7.770 1.00 90.88 202 LYS A O 1
ATOM 1568 N N . LEU A 1 203 ? -13.766 1.778 7.254 1.00 88.38 203 LEU A N 1
ATOM 1569 C CA . LEU A 1 203 ? -13.670 1.106 8.543 1.00 88.38 203 LEU A CA 1
ATOM 1570 C C . LEU A 1 203 ? -13.642 2.109 9.698 1.00 88.38 203 LEU A C 1
ATOM 1572 O O . LEU A 1 203 ? -14.413 1.952 10.641 1.00 88.38 203 LEU A O 1
ATOM 1576 N N . ALA A 1 204 ? -12.768 3.116 9.600 1.00 90.00 204 ALA A N 1
ATOM 1577 C CA . ALA A 1 204 ? -12.600 4.135 10.629 1.00 90.00 204 ALA A CA 1
ATOM 1578 C C . ALA A 1 204 ? -13.923 4.840 10.943 1.00 90.00 204 ALA A C 1
ATOM 1580 O O . ALA A 1 204 ? -14.321 4.949 12.100 1.00 90.00 204 ALA A O 1
ATOM 1581 N N . LEU A 1 205 ? -14.618 5.275 9.889 1.00 89.88 205 LEU A N 1
ATOM 1582 C CA . LEU A 1 205 ? -15.844 6.060 9.999 1.00 89.88 205 LEU A CA 1
ATOM 1583 C C . LEU A 1 205 ? -17.056 5.227 10.438 1.00 89.88 205 LEU A C 1
ATOM 1585 O O . LEU A 1 205 ? -17.913 5.756 11.134 1.00 89.88 205 LEU A O 1
ATOM 1589 N N . ASP A 1 206 ? -17.140 3.956 10.037 1.00 86.44 206 ASP A N 1
ATOM 1590 C CA . ASP A 1 206 ? -18.247 3.062 10.409 1.00 86.44 206 ASP A CA 1
ATOM 1591 C C . ASP A 1 206 ? -18.130 2.537 11.856 1.00 86.44 206 ASP A C 1
ATOM 1593 O O . ASP A 1 206 ? -19.106 2.022 12.394 1.00 86.44 206 ASP A O 1
ATOM 1597 N N . ASN A 1 207 ? -16.940 2.604 12.468 1.00 82.75 207 ASN A N 1
ATOM 1598 C CA . ASN A 1 207 ? -16.647 1.973 13.765 1.00 82.75 207 ASN A CA 1
ATOM 1599 C C . ASN A 1 207 ? -16.122 2.954 14.823 1.00 82.75 207 ASN A C 1
ATOM 1601 O O . ASN A 1 207 ? -15.562 2.515 15.823 1.00 82.75 207 ASN A O 1
ATOM 1605 N N . ASP A 1 208 ? -16.273 4.257 14.594 1.00 86.38 208 ASP A N 1
ATOM 1606 C CA . ASP A 1 208 ? -15.845 5.317 15.512 1.00 86.38 208 ASP A CA 1
ATOM 1607 C C . ASP A 1 208 ? -14.371 5.238 15.941 1.00 86.38 208 ASP A C 1
ATOM 1609 O O . ASP A 1 208 ? -14.016 5.483 17.093 1.00 86.38 208 ASP A O 1
ATOM 1613 N N . LEU A 1 209 ? -13.489 4.907 14.993 1.00 86.44 209 LEU A N 1
ATOM 1614 C CA . LEU A 1 209 ? -12.050 4.780 15.238 1.00 86.44 209 LEU A CA 1
ATOM 1615 C C . LEU A 1 209 ? -11.310 6.034 14.781 1.00 86.44 209 LEU A C 1
ATOM 1617 O O . LEU A 1 209 ? -11.638 6.590 13.736 1.00 86.44 209 LEU A O 1
ATOM 1621 N N . ASP A 1 210 ? -10.282 6.447 15.524 1.00 89.00 210 ASP A N 1
ATOM 1622 C CA . ASP A 1 210 ? -9.364 7.517 15.119 1.00 89.00 210 ASP A CA 1
ATOM 1623 C C . ASP A 1 210 ? -8.143 6.916 14.409 1.00 89.00 210 ASP A C 1
ATOM 1625 O O . ASP A 1 210 ? -7.243 6.380 15.055 1.00 89.00 210 ASP A O 1
ATOM 1629 N N . ILE A 1 211 ? -8.128 6.958 13.075 1.00 91.25 211 ILE A N 1
ATOM 1630 C CA . ILE A 1 211 ? -7.089 6.358 12.233 1.00 91.25 211 ILE A CA 1
ATOM 1631 C C . ILE A 1 211 ? -6.323 7.438 11.463 1.00 91.25 211 ILE A C 1
ATOM 1633 O O . ILE A 1 211 ? -6.904 8.300 10.805 1.00 91.25 211 ILE A O 1
ATOM 1637 N N . GLU A 1 212 ? -4.997 7.355 11.474 1.00 92.75 212 GLU A N 1
ATOM 1638 C CA . GLU A 1 212 ? -4.099 8.096 10.591 1.00 92.75 212 GLU A CA 1
ATOM 1639 C C . GLU A 1 212 ? -3.393 7.133 9.638 1.00 92.75 212 GLU A C 1
ATOM 1641 O O . GLU A 1 212 ? -2.629 6.286 10.082 1.00 92.75 212 GLU A O 1
ATOM 1646 N N . LEU A 1 213 ? -3.614 7.285 8.333 1.00 93.69 213 LEU A N 1
ATOM 1647 C CA . LEU A 1 213 ? -2.943 6.519 7.288 1.00 93.69 213 LEU A CA 1
ATOM 1648 C C . LEU A 1 213 ? -1.941 7.403 6.536 1.00 93.69 213 LEU A C 1
ATOM 1650 O O . LEU A 1 213 ? -2.323 8.323 5.811 1.00 93.69 213 LEU A O 1
ATOM 1654 N N . ASN A 1 214 ? -0.659 7.092 6.674 1.00 93.00 214 ASN A N 1
ATOM 1655 C CA . ASN A 1 214 ? 0.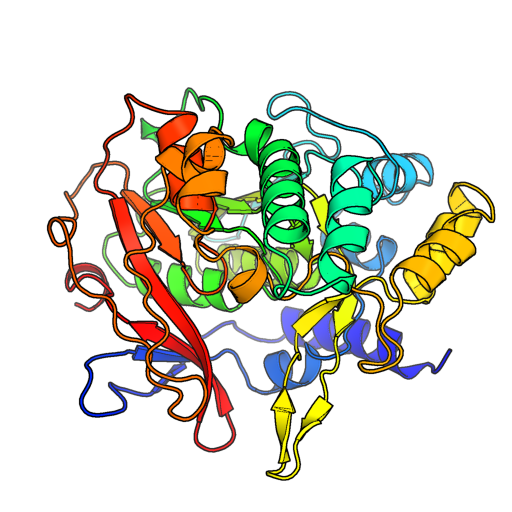432 7.753 5.973 1.00 93.00 214 ASN A CA 1
ATOM 1656 C C . ASN A 1 214 ? 0.954 6.837 4.867 1.00 93.00 214 ASN A C 1
ATOM 1658 O O . ASN A 1 214 ? 1.421 5.728 5.133 1.00 93.00 214 ASN A O 1
ATOM 1662 N N . VAL A 1 215 ? 0.865 7.302 3.622 1.00 93.75 215 VAL A N 1
ATOM 1663 C CA . VAL A 1 215 ? 1.235 6.515 2.444 1.00 93.75 215 VAL A CA 1
ATOM 1664 C C . VAL A 1 215 ? 2.486 7.084 1.792 1.00 93.75 215 VAL A C 1
ATOM 1666 O O . VAL A 1 215 ? 2.536 8.259 1.432 1.00 93.75 215 VAL A O 1
ATOM 1669 N N . GLY A 1 216 ? 3.482 6.231 1.573 1.00 93.12 216 GLY A N 1
ATOM 1670 C CA . GLY A 1 216 ? 4.694 6.579 0.844 1.00 93.12 216 GLY A CA 1
ATOM 1671 C C . GLY A 1 216 ? 4.352 6.918 -0.599 1.00 93.12 216 GLY A C 1
ATOM 1672 O O . GLY A 1 216 ? 4.561 8.044 -1.025 1.00 93.12 216 GLY A O 1
ATOM 1673 N N . SER A 1 217 ? 3.752 5.988 -1.337 1.00 93.81 217 SER A N 1
ATOM 1674 C CA . SER A 1 217 ? 3.294 6.206 -2.710 1.00 93.81 217 SER A CA 1
ATOM 1675 C C . SER A 1 217 ? 1.965 5.513 -3.002 1.00 93.81 217 SER A C 1
ATOM 1677 O O . SER A 1 217 ? 1.630 4.481 -2.419 1.00 93.81 217 SER A O 1
ATOM 1679 N N . MET A 1 218 ? 1.190 6.086 -3.921 1.00 93.81 218 MET A N 1
ATOM 1680 C CA . MET A 1 218 ? -0.112 5.552 -4.311 1.00 93.81 218 MET A CA 1
ATOM 1681 C C . MET A 1 218 ? -0.022 4.661 -5.542 1.00 93.81 218 MET A C 1
ATOM 1683 O O . MET A 1 218 ? 0.615 4.993 -6.539 1.00 93.81 218 MET A O 1
ATOM 1687 N N . ALA A 1 219 ? -0.793 3.584 -5.505 1.00 92.88 219 ALA A N 1
ATOM 1688 C CA . ALA A 1 219 ? -1.111 2.764 -6.656 1.00 92.88 219 ALA A CA 1
ATOM 1689 C C . ALA A 1 219 ? -2.628 2.651 -6.847 1.00 92.88 219 ALA A C 1
ATOM 1691 O O . ALA A 1 219 ? -3.429 3.015 -5.985 1.00 92.88 219 ALA A O 1
ATOM 1692 N N . PHE A 1 220 ? -3.044 2.149 -8.007 1.00 93.00 220 PHE A N 1
ATOM 1693 C CA . PHE A 1 220 ? -4.450 2.223 -8.420 1.00 93.00 220 PHE A CA 1
ATOM 1694 C C . PHE A 1 220 ? -5.015 0.902 -8.937 1.00 93.00 220 PHE A C 1
ATOM 1696 O O . PHE A 1 220 ? -6.234 0.762 -9.050 1.00 93.00 220 PHE A O 1
ATOM 1703 N N . GLY A 1 221 ? -4.150 -0.058 -9.271 1.00 90.81 221 GLY A N 1
ATOM 1704 C CA . GLY A 1 221 ? -4.533 -1.339 -9.851 1.00 90.81 221 GLY A CA 1
ATOM 1705 C C . GLY A 1 221 ? -4.141 -2.520 -8.978 1.00 90.81 221 GLY A C 1
ATOM 1706 O O . GLY A 1 221 ? -3.105 -2.509 -8.313 1.00 90.81 221 GLY A O 1
ATOM 1707 N N . LEU A 1 222 ? -4.969 -3.557 -9.042 1.00 88.88 222 LEU A N 1
ATOM 1708 C CA . LEU A 1 222 ? -4.710 -4.860 -8.453 1.00 88.88 222 LEU A CA 1
ATOM 1709 C C . LEU A 1 222 ? -4.689 -5.943 -9.522 1.00 88.88 222 LEU A C 1
ATOM 1711 O O . LEU A 1 222 ? -5.536 -5.952 -10.412 1.00 88.88 222 LEU A O 1
ATOM 1715 N N . SER A 1 223 ? -3.760 -6.886 -9.409 1.00 86.81 223 SER A N 1
ATOM 1716 C CA . SER A 1 223 ? -3.706 -8.055 -10.281 1.00 86.81 223 SER A CA 1
ATOM 1717 C C . SER A 1 223 ? -4.952 -8.927 -10.104 1.00 86.81 223 SER A C 1
ATOM 1719 O O . SER A 1 223 ? -5.496 -9.085 -9.000 1.00 86.81 223 SER A O 1
ATOM 1721 N N . ARG A 1 224 ? -5.400 -9.547 -11.199 1.00 84.44 224 ARG A N 1
ATOM 1722 C CA . ARG A 1 224 ? -6.461 -10.570 -11.157 1.00 84.44 224 ARG A CA 1
ATOM 1723 C C . ARG A 1 224 ? -5.966 -11.908 -10.595 1.00 84.44 224 ARG A C 1
ATOM 1725 O O . ARG A 1 224 ? -6.776 -12.706 -10.127 1.00 84.44 224 ARG A O 1
ATOM 1732 N N . GLY A 1 225 ? -4.655 -12.130 -10.628 1.00 81.50 225 GLY A N 1
ATOM 1733 C CA . GLY A 1 225 ? -4.034 -13.411 -10.316 1.00 81.50 225 GLY A CA 1
ATOM 1734 C C . GLY A 1 225 ? -4.260 -14.460 -11.402 1.00 81.50 225 GLY A C 1
ATOM 1735 O O . GLY A 1 225 ? -4.921 -14.215 -12.418 1.00 81.50 225 GLY A O 1
ATOM 1736 N N . LYS A 1 226 ? -3.695 -15.647 -11.188 1.00 81.94 226 LYS A N 1
ATOM 1737 C CA . LYS A 1 226 ? -3.793 -16.792 -12.097 1.00 81.94 226 LYS A CA 1
ATOM 1738 C C . LYS A 1 226 ? -4.283 -18.017 -11.363 1.00 81.94 226 LYS A C 1
ATOM 1740 O O . LYS A 1 226 ? -3.892 -18.257 -10.232 1.00 81.94 226 LYS A O 1
ATOM 1745 N N . ARG A 1 227 ? -5.151 -18.794 -12.010 1.00 81.25 227 ARG A N 1
ATOM 1746 C CA . ARG A 1 227 ? -5.556 -20.091 -11.468 1.00 81.25 227 ARG A CA 1
ATOM 1747 C C . ARG A 1 227 ? -4.475 -21.119 -11.772 1.00 81.25 227 ARG A C 1
ATOM 1749 O O . ARG A 1 227 ? -4.145 -21.297 -12.944 1.00 81.25 227 ARG A O 1
ATOM 1756 N N . ASN A 1 228 ? -3.972 -21.783 -10.738 1.00 79.94 228 ASN A N 1
ATOM 1757 C CA . ASN A 1 228 ? -3.123 -22.958 -10.893 1.00 79.94 228 ASN A CA 1
ATOM 1758 C C . ASN A 1 228 ? -3.954 -24.192 -11.301 1.00 79.94 228 ASN A C 1
ATOM 1760 O O . ASN A 1 228 ? -5.184 -24.129 -11.418 1.00 79.94 228 ASN A O 1
ATOM 1764 N N . GLU A 1 229 ? -3.289 -25.324 -11.530 1.00 81.56 229 GLU A N 1
ATOM 1765 C CA . GLU A 1 229 ? -3.924 -26.575 -11.977 1.00 81.56 229 GLU A CA 1
ATOM 1766 C C . GLU A 1 229 ? -4.978 -27.105 -10.988 1.00 81.56 229 GLU A C 1
ATOM 1768 O O . GLU A 1 229 ? -5.930 -27.777 -11.382 1.00 81.56 229 GLU A O 1
ATOM 1773 N N . GLN A 1 230 ? -4.843 -26.764 -9.705 1.00 76.44 230 GLN A N 1
ATOM 1774 C CA . GLN A 1 230 ? -5.759 -27.121 -8.623 1.00 76.44 230 GLN A CA 1
ATOM 1775 C C . GLN A 1 230 ? -6.937 -26.138 -8.496 1.00 76.44 230 GLN A C 1
ATOM 1777 O O . GLN A 1 230 ? -7.814 -26.321 -7.651 1.00 76.44 230 GLN A O 1
ATOM 1782 N N . GLY A 1 231 ? -6.982 -25.099 -9.335 1.00 72.56 231 GLY A N 1
ATOM 1783 C CA . GLY A 1 231 ? -8.035 -24.089 -9.361 1.00 72.56 231 GLY A CA 1
ATOM 1784 C C . GLY A 1 231 ? -7.874 -22.968 -8.331 1.00 72.56 231 GLY A C 1
ATOM 1785 O O . GLY A 1 231 ? -8.743 -22.093 -8.274 1.00 72.56 231 GLY A O 1
ATOM 1786 N N . VAL A 1 232 ? -6.783 -22.955 -7.560 1.00 71.31 232 VAL A N 1
ATOM 1787 C CA . VAL A 1 232 ? -6.459 -21.910 -6.576 1.00 71.31 232 VAL A CA 1
ATOM 1788 C C . VAL A 1 232 ? -5.930 -20.678 -7.306 1.00 71.31 232 VAL A C 1
ATOM 1790 O O . VAL A 1 232 ? -5.164 -20.802 -8.259 1.00 71.31 232 VAL A O 1
ATOM 1793 N N . ILE A 1 233 ? -6.370 -19.486 -6.894 1.00 72.81 233 ILE A N 1
ATOM 1794 C CA . ILE A 1 233 ? -5.888 -18.227 -7.471 1.00 72.81 233 ILE A CA 1
ATOM 1795 C C . ILE A 1 233 ? -4.593 -17.811 -6.766 1.00 72.81 233 ILE A C 1
ATOM 1797 O O . ILE A 1 233 ? -4.601 -17.501 -5.578 1.00 72.81 233 ILE A O 1
ATOM 1801 N N . GLU A 1 234 ? -3.507 -17.751 -7.525 1.00 74.75 234 GLU A N 1
ATOM 1802 C CA . GLU A 1 234 ? -2.191 -17.269 -7.111 1.00 74.75 234 GLU A CA 1
ATOM 1803 C C . GLU A 1 234 ? -1.961 -15.838 -7.608 1.00 74.75 234 GLU A C 1
ATOM 1805 O O . GLU A 1 234 ? -2.541 -15.411 -8.611 1.00 74.75 234 GLU A O 1
ATOM 1810 N N . HIS A 1 235 ? -1.120 -15.081 -6.899 1.00 73.75 235 HIS A N 1
ATOM 1811 C CA . HIS A 1 235 ? -0.737 -13.706 -7.249 1.00 73.75 235 HIS A CA 1
ATOM 1812 C C . HIS A 1 235 ? -1.913 -12.748 -7.501 1.00 73.75 235 HIS A C 1
ATOM 1814 O O . HIS A 1 235 ? -1.790 -11.814 -8.294 1.00 73.75 235 HIS A O 1
ATOM 1820 N N . ALA A 1 236 ? -3.077 -12.976 -6.886 1.00 77.12 236 ALA A N 1
ATOM 1821 C CA . ALA A 1 236 ? -4.185 -12.023 -6.908 1.00 77.12 236 ALA A CA 1
ATOM 1822 C C . ALA A 1 236 ? -3.978 -10.919 -5.875 1.00 77.12 236 ALA A C 1
ATOM 1824 O O . ALA A 1 236 ? -3.417 -11.150 -4.804 1.00 77.12 236 ALA A O 1
ATOM 1825 N N . ASN A 1 237 ? -4.527 -9.736 -6.162 1.00 78.31 237 ASN A N 1
ATOM 1826 C CA . ASN A 1 237 ? -4.437 -8.573 -5.282 1.00 78.31 237 ASN A CA 1
ATOM 1827 C C . ASN A 1 237 ? -2.991 -8.100 -5.041 1.00 78.31 237 ASN A C 1
ATOM 1829 O O . ASN A 1 237 ? -2.657 -7.671 -3.934 1.00 78.31 237 ASN A O 1
ATOM 1833 N N . TYR A 1 238 ? -2.134 -8.209 -6.055 1.00 82.94 238 TYR A N 1
ATOM 1834 C CA . TYR A 1 238 ? -0.803 -7.599 -6.068 1.00 82.94 238 TYR A CA 1
ATOM 1835 C C . TYR A 1 238 ? -0.911 -6.236 -6.730 1.00 82.94 238 TYR A C 1
ATOM 1837 O O . TYR A 1 238 ? -1.775 -6.025 -7.581 1.00 82.94 238 TYR A O 1
ATOM 1845 N N . ILE A 1 239 ? -0.049 -5.308 -6.339 1.00 87.81 239 ILE A N 1
ATOM 1846 C CA . ILE A 1 239 ? -0.109 -3.941 -6.836 1.00 87.81 239 ILE A CA 1
ATOM 1847 C C . ILE A 1 239 ? 0.446 -3.900 -8.263 1.00 87.81 239 ILE A C 1
ATOM 1849 O O . ILE A 1 239 ? 1.601 -4.253 -8.501 1.00 87.81 239 ILE A O 1
ATOM 1853 N N . VAL A 1 240 ? -0.375 -3.454 -9.213 1.00 89.75 240 VAL A N 1
ATOM 1854 C CA . VAL A 1 240 ? -0.017 -3.395 -10.637 1.00 89.75 240 VAL A CA 1
ATOM 1855 C C . VAL A 1 240 ? -0.205 -1.998 -11.213 1.00 89.75 240 VAL A C 1
ATOM 1857 O O . VAL A 1 240 ? -1.041 -1.222 -10.744 1.00 89.75 240 VAL A O 1
ATOM 1860 N N . TYR A 1 241 ? 0.556 -1.696 -12.263 1.00 90.62 241 TYR A N 1
ATOM 1861 C CA . TYR A 1 241 ? 0.239 -0.636 -13.204 1.00 90.62 241 TYR A CA 1
ATOM 1862 C C . TYR A 1 241 ? -0.775 -1.191 -14.205 1.00 90.62 241 TYR A C 1
ATOM 1864 O O . TYR A 1 241 ? -0.425 -2.020 -15.041 1.00 90.62 241 TYR A O 1
ATOM 1872 N N . PRO A 1 242 ? -2.049 -0.782 -14.168 1.00 89.50 242 PRO A N 1
ATOM 1873 C CA . PRO A 1 242 ? -2.969 -1.126 -15.239 1.00 89.50 242 PRO A CA 1
ATOM 1874 C C . PRO A 1 242 ? -2.642 -0.279 -16.478 1.00 89.50 242 PRO A C 1
ATOM 1876 O O . PRO A 1 242 ? -2.271 0.890 -16.350 1.00 89.50 242 PRO A O 1
ATOM 1879 N N . ARG A 1 243 ? -2.839 -0.813 -17.694 1.00 88.56 243 ARG A N 1
ATOM 1880 C CA . ARG A 1 243 ? -2.599 -0.059 -18.951 1.00 88.56 243 ARG A CA 1
ATOM 1881 C C . ARG A 1 243 ? -3.348 1.281 -19.001 1.00 88.56 243 ARG A C 1
ATOM 1883 O O . ARG A 1 243 ? -2.896 2.220 -19.641 1.00 88.56 243 ARG A O 1
ATOM 1890 N N . GLN A 1 244 ? -4.488 1.380 -18.320 1.00 89.44 244 GLN A N 1
ATOM 1891 C CA . GLN A 1 244 ? -5.267 2.611 -18.182 1.00 89.44 244 GLN A CA 1
ATOM 1892 C C . GLN A 1 244 ? -4.483 3.712 -17.463 1.00 89.44 244 GLN A C 1
ATOM 1894 O O . GLN A 1 244 ? -4.513 4.857 -17.902 1.00 89.44 244 GLN A O 1
ATOM 1899 N N . LEU A 1 245 ? -3.760 3.361 -16.398 1.00 91.44 245 LEU A N 1
ATOM 1900 C CA . LEU A 1 245 ? -2.919 4.309 -15.678 1.00 91.44 245 LEU A CA 1
ATOM 1901 C C . LEU A 1 245 ? -1.743 4.764 -16.548 1.00 91.44 245 LEU A C 1
ATOM 1903 O O . LEU A 1 245 ? -1.414 5.940 -16.544 1.00 91.44 245 LEU A O 1
ATOM 1907 N N . ILE A 1 246 ? -1.161 3.867 -17.350 1.00 92.31 246 ILE A N 1
ATOM 1908 C CA . ILE A 1 246 ? -0.097 4.225 -18.305 1.00 92.31 246 ILE A CA 1
ATOM 1909 C C . ILE A 1 246 ? -0.586 5.216 -19.354 1.00 92.31 246 ILE A C 1
ATOM 1911 O O . ILE A 1 246 ? 0.090 6.199 -19.639 1.00 92.31 246 ILE A O 1
ATOM 1915 N N . HIS A 1 247 ? -1.786 4.998 -19.893 1.00 91.75 247 HIS A N 1
ATOM 1916 C CA . HIS A 1 247 ? -2.395 5.949 -20.814 1.00 91.75 247 HIS A CA 1
ATOM 1917 C C . HIS A 1 247 ? -2.560 7.333 -20.169 1.00 91.75 247 HIS A C 1
ATOM 1919 O O . HIS A 1 247 ? -2.155 8.328 -20.762 1.00 91.75 247 HIS A O 1
ATOM 1925 N N . GLU A 1 248 ? -3.068 7.391 -18.935 1.00 92.06 248 GLU A N 1
ATOM 1926 C CA . GLU A 1 248 ? -3.212 8.647 -18.188 1.00 92.06 248 GLU A CA 1
ATOM 1927 C C . GLU A 1 248 ? -1.854 9.316 -17.905 1.00 92.06 248 GLU A C 1
ATOM 1929 O O . GLU A 1 248 ? -1.710 10.527 -18.073 1.00 92.06 248 GLU A O 1
ATOM 1934 N N . LEU A 1 249 ? -0.824 8.541 -17.552 1.00 93.38 249 LEU A N 1
ATOM 1935 C CA . LEU A 1 249 ? 0.544 9.042 -17.388 1.00 93.38 249 LEU A CA 1
ATOM 1936 C C . LEU A 1 249 ? 1.080 9.651 -18.691 1.00 93.38 249 LEU A C 1
ATOM 1938 O O . LEU A 1 249 ? 1.607 10.766 -18.674 1.00 93.38 249 LEU A O 1
ATOM 1942 N N . ASN A 1 250 ? 0.875 8.986 -19.831 1.00 93.81 250 ASN A N 1
ATOM 1943 C CA . ASN A 1 250 ? 1.290 9.506 -21.133 1.00 93.81 250 ASN A CA 1
ATOM 1944 C C . ASN A 1 250 ? 0.549 10.802 -21.512 1.00 93.81 250 ASN A C 1
ATOM 1946 O O . ASN A 1 250 ? 1.161 11.732 -22.038 1.00 93.81 250 ASN A O 1
ATOM 1950 N N . GLU A 1 251 ? -0.742 10.927 -21.198 1.00 93.06 251 GLU A N 1
ATOM 1951 C CA . GLU A 1 251 ? -1.498 12.171 -21.414 1.00 93.06 251 GLU A CA 1
ATOM 1952 C C . GLU A 1 251 ? -1.018 13.331 -20.521 1.00 93.06 251 GLU A C 1
ATOM 1954 O O . GLU A 1 251 ? -1.102 14.515 -20.888 1.00 93.06 251 GLU A O 1
ATOM 1959 N N . LEU A 1 252 ? -0.525 13.019 -19.321 1.00 92.69 252 LEU A N 1
ATOM 1960 C CA . LEU A 1 252 ? -0.062 14.011 -18.353 1.00 92.69 252 LEU A CA 1
ATOM 1961 C C . LEU A 1 252 ? 1.374 14.476 -18.615 1.00 92.69 252 LEU A C 1
ATOM 1963 O O . LEU A 1 252 ? 1.647 15.681 -18.482 1.00 92.69 252 LEU A O 1
ATOM 1967 N N . PHE A 1 253 ? 2.253 13.551 -19.002 1.00 93.12 253 PHE A N 1
ATOM 1968 C CA . PHE A 1 253 ? 3.708 13.721 -19.004 1.00 93.12 253 PHE A CA 1
ATOM 1969 C C . PHE A 1 253 ? 4.393 13.412 -20.352 1.00 93.12 253 PHE A C 1
ATOM 1971 O O . PHE A 1 253 ? 5.565 13.744 -20.513 1.00 93.12 253 PHE A O 1
ATOM 1978 N N . GLY A 1 254 ? 3.679 12.859 -21.339 1.00 88.25 254 GLY A N 1
ATOM 1979 C CA . GLY A 1 254 ? 4.206 12.465 -22.655 1.00 88.25 254 GLY A CA 1
ATOM 1980 C C . GLY A 1 254 ? 4.483 10.959 -22.782 1.00 88.25 254 GLY A C 1
ATOM 1981 O O . GLY A 1 254 ? 4.493 10.244 -21.789 1.00 88.25 254 GLY A O 1
ATOM 1982 N N . ASN A 1 255 ? 4.728 10.481 -24.009 1.00 80.69 255 ASN A N 1
ATOM 1983 C CA . ASN A 1 255 ? 4.710 9.056 -24.411 1.00 80.69 255 ASN A CA 1
ATOM 1984 C C . ASN A 1 255 ? 5.887 8.176 -23.907 1.00 80.69 255 ASN A C 1
ATOM 1986 O O . ASN A 1 255 ? 6.299 7.256 -24.606 1.00 80.69 255 ASN A O 1
ATOM 1990 N N . GLY A 1 256 ? 6.476 8.460 -22.743 1.00 83.75 256 GLY A N 1
ATOM 1991 C CA . GLY A 1 256 ? 7.615 7.703 -22.197 1.00 83.75 256 GLY A CA 1
ATOM 1992 C C . GLY A 1 256 ? 7.232 6.531 -21.288 1.00 83.75 256 GLY A C 1
ATOM 1993 O O . GLY A 1 256 ? 8.082 5.704 -20.960 1.00 83.75 256 GLY A O 1
ATOM 1994 N N . PHE A 1 257 ? 5.968 6.442 -20.865 1.00 90.06 257 PHE A N 1
ATOM 1995 C CA . PHE A 1 257 ? 5.537 5.425 -19.903 1.00 90.06 257 PHE A CA 1
ATOM 1996 C C . PHE A 1 257 ? 5.178 4.092 -20.553 1.00 90.06 257 PHE A C 1
ATOM 1998 O O . PHE A 1 257 ? 5.124 3.089 -19.848 1.00 90.06 257 PHE A O 1
ATOM 2005 N N . ASP A 1 258 ? 4.984 4.056 -21.874 1.00 90.44 258 ASP A N 1
ATOM 2006 C CA . ASP A 1 258 ? 4.796 2.796 -22.602 1.00 90.44 258 ASP A CA 1
ATOM 2007 C C . ASP A 1 258 ? 6.074 1.944 -22.561 1.00 90.44 258 ASP A C 1
ATOM 2009 O O . ASP A 1 258 ? 6.006 0.757 -22.251 1.00 90.44 258 ASP A O 1
ATOM 2013 N N . ASP A 1 259 ? 7.245 2.553 -22.773 1.00 90.75 259 ASP A N 1
ATOM 2014 C CA . ASP A 1 259 ? 8.531 1.848 -22.707 1.00 90.75 259 ASP A CA 1
ATOM 2015 C C . ASP A 1 259 ? 8.807 1.319 -21.292 1.00 90.75 259 ASP A C 1
ATOM 2017 O O . ASP A 1 259 ? 9.195 0.163 -21.119 1.00 90.75 259 ASP A O 1
ATOM 2021 N N . PHE A 1 260 ? 8.553 2.145 -20.268 1.00 89.31 260 PHE A N 1
ATOM 2022 C CA . PHE A 1 260 ? 8.650 1.715 -18.872 1.00 89.31 260 PHE A CA 1
ATOM 2023 C C . PHE A 1 260 ? 7.678 0.573 -18.569 1.00 89.31 260 PHE A C 1
ATOM 2025 O O . PHE A 1 260 ? 8.067 -0.403 -17.937 1.00 89.31 260 PHE A O 1
ATOM 2032 N N . TYR A 1 261 ? 6.430 0.668 -19.033 1.00 89.69 261 TYR A N 1
ATOM 2033 C CA . TYR A 1 261 ? 5.431 -0.371 -18.822 1.00 89.69 261 TYR A CA 1
ATOM 2034 C C . TYR A 1 261 ? 5.871 -1.714 -19.397 1.00 89.69 261 TYR A C 1
ATOM 2036 O O . TYR A 1 261 ? 5.775 -2.728 -18.712 1.00 89.69 261 TYR A O 1
ATOM 2044 N N . GLU A 1 262 ? 6.358 -1.726 -20.637 1.00 90.12 262 GLU A N 1
ATOM 2045 C CA . GLU A 1 262 ? 6.817 -2.952 -21.289 1.00 90.12 262 GLU A CA 1
ATOM 2046 C C . GLU A 1 262 ? 8.093 -3.508 -20.624 1.00 90.12 262 GLU A C 1
ATOM 2048 O O . GLU A 1 262 ? 8.254 -4.726 -20.559 1.00 90.12 262 GLU A O 1
ATOM 2053 N N . GLU A 1 263 ? 8.956 -2.658 -20.046 1.00 88.25 263 GLU A N 1
ATOM 2054 C CA . GLU A 1 263 ? 10.108 -3.089 -19.234 1.00 88.25 263 GLU A CA 1
ATOM 2055 C C . GLU A 1 263 ? 9.676 -3.892 -17.996 1.00 88.25 263 GLU A C 1
ATOM 2057 O O . GLU A 1 263 ? 10.327 -4.871 -17.621 1.00 88.25 263 GLU A O 1
ATOM 2062 N N . ILE A 1 264 ? 8.570 -3.494 -17.363 1.00 86.69 264 ILE A N 1
ATOM 2063 C CA . ILE A 1 264 ? 8.072 -4.120 -16.132 1.00 86.69 264 ILE A CA 1
ATOM 2064 C C . ILE A 1 264 ? 6.923 -5.115 -16.376 1.00 86.69 264 ILE A C 1
ATOM 2066 O O . ILE A 1 264 ? 6.338 -5.650 -15.430 1.00 86.69 264 ILE A O 1
ATOM 2070 N N . PHE A 1 265 ? 6.569 -5.375 -17.633 1.00 88.12 265 PHE A N 1
ATOM 2071 C CA . PHE A 1 265 ? 5.481 -6.281 -17.972 1.00 88.12 265 PHE A CA 1
ATOM 2072 C C . PHE A 1 265 ? 5.939 -7.740 -17.886 1.00 88.12 265 PHE A C 1
ATOM 2074 O O . PHE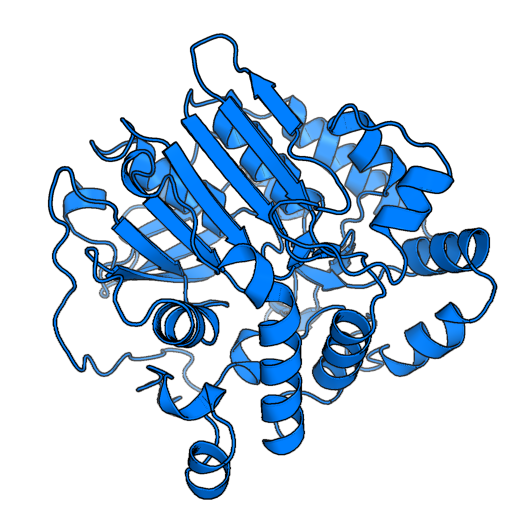 A 1 265 ? 6.802 -8.199 -18.636 1.00 88.12 265 PHE A O 1
ATOM 2081 N N . SER A 1 266 ? 5.317 -8.515 -16.999 1.00 82.38 266 SER A N 1
ATOM 2082 C CA . SER A 1 266 ? 5.551 -9.954 -16.929 1.00 82.38 266 SER A CA 1
ATOM 2083 C C . SER A 1 266 ? 4.748 -10.663 -18.014 1.00 82.38 266 SER A C 1
ATOM 2085 O O . SER A 1 266 ? 3.524 -10.736 -17.939 1.00 82.38 266 SER A O 1
ATOM 2087 N N . GLN A 1 267 ? 5.424 -11.251 -19.003 1.00 79.56 267 GLN A N 1
ATOM 2088 C CA . GLN A 1 267 ? 4.771 -12.109 -20.004 1.00 79.56 267 GLN A CA 1
ATOM 2089 C C . GLN A 1 267 ? 4.136 -13.344 -19.354 1.00 79.56 267 GLN A C 1
ATOM 2091 O O . GLN A 1 267 ? 3.044 -13.771 -19.732 1.00 79.56 267 GLN A O 1
ATOM 2096 N N . GLU A 1 268 ? 4.808 -13.894 -18.339 1.00 74.44 268 GLU A N 1
ATOM 2097 C CA . GLU A 1 268 ? 4.330 -15.056 -17.600 1.00 74.44 268 GLU A CA 1
ATOM 2098 C C . GLU A 1 268 ? 3.061 -14.744 -16.827 1.00 74.44 268 GLU A C 1
ATOM 2100 O O . GLU A 1 268 ? 2.189 -15.599 -16.800 1.00 74.44 268 GLU A O 1
ATOM 2105 N N . LEU A 1 269 ? 2.927 -13.556 -16.227 1.00 73.81 269 LEU A N 1
ATOM 2106 C CA . LEU A 1 269 ? 1.787 -13.190 -15.381 1.00 73.81 269 LEU A CA 1
ATOM 2107 C C . LEU A 1 269 ? 0.759 -12.287 -16.087 1.00 73.81 269 LEU A C 1
ATOM 2109 O O . LEU A 1 269 ? -0.378 -12.193 -15.636 1.00 73.81 269 LEU A O 1
ATOM 2113 N N . GLY A 1 270 ? 1.094 -11.732 -17.249 1.00 79.94 270 GLY A N 1
ATOM 2114 C CA . GLY A 1 270 ? 0.229 -10.859 -18.044 1.00 79.94 270 GLY A CA 1
ATOM 2115 C C . GLY A 1 270 ? -0.054 -9.498 -17.401 1.00 79.94 270 GLY A C 1
ATOM 2116 O O . GLY A 1 270 ? -1.063 -8.883 -17.733 1.00 79.94 270 GLY A O 1
ATOM 2117 N N . GLU A 1 271 ? 0.796 -9.054 -16.476 1.00 84.50 271 GLU A N 1
ATOM 2118 C CA . GLU A 1 271 ? 0.600 -7.857 -15.654 1.00 84.50 271 GLU A CA 1
ATOM 2119 C C . GLU A 1 271 ? 1.935 -7.123 -15.443 1.00 84.50 271 GLU A C 1
ATOM 2121 O O . GLU A 1 271 ? 3.005 -7.737 -15.478 1.00 84.50 271 GLU A O 1
ATOM 2126 N N . ALA A 1 272 ? 1.864 -5.814 -15.193 1.00 86.06 272 ALA A N 1
ATOM 2127 C CA . ALA A 1 272 ? 3.006 -4.970 -14.841 1.00 86.06 272 ALA A CA 1
ATOM 2128 C C . ALA A 1 272 ? 2.975 -4.652 -13.344 1.00 86.06 272 ALA A C 1
ATOM 2130 O O . ALA A 1 272 ? 2.074 -3.951 -12.890 1.00 86.06 272 ALA A O 1
ATOM 2131 N N . PHE A 1 273 ? 3.928 -5.158 -12.566 1.00 82.62 273 PHE A N 1
ATOM 2132 C CA . PHE A 1 273 ? 3.912 -5.019 -11.105 1.00 82.62 273 PHE A CA 1
ATOM 2133 C C . PHE A 1 273 ? 4.571 -3.707 -10.657 1.00 82.62 273 PHE A C 1
ATOM 2135 O O . PHE A 1 273 ? 5.641 -3.352 -11.142 1.00 82.62 273 PHE A O 1
ATOM 2142 N N . VAL A 1 274 ? 3.931 -2.986 -9.728 1.00 77.75 274 VAL A N 1
ATOM 2143 C CA . VAL A 1 274 ? 4.488 -1.757 -9.117 1.00 77.75 274 VAL A CA 1
ATOM 2144 C C . VAL A 1 274 ? 5.503 -2.134 -8.047 1.00 77.75 274 VAL A C 1
ATOM 2146 O O . VAL A 1 274 ? 6.608 -1.608 -7.977 1.00 77.75 274 VAL A O 1
ATOM 2149 N N . VAL A 1 275 ? 5.102 -3.077 -7.211 1.00 69.19 275 VAL A N 1
ATOM 2150 C CA . VAL A 1 275 ? 5.918 -3.722 -6.199 1.00 69.19 275 VAL A CA 1
ATOM 2151 C C . VAL A 1 275 ? 5.680 -5.215 -6.368 1.00 69.19 275 VAL A C 1
ATOM 2153 O O . VAL A 1 275 ? 4.561 -5.631 -6.677 1.00 69.19 275 VAL A O 1
ATOM 2156 N N . GLY A 1 276 ? 6.751 -6.003 -6.307 1.00 58.03 276 GLY A N 1
ATOM 2157 C CA . GLY A 1 276 ? 6.711 -7.429 -6.626 1.00 58.03 276 GLY A CA 1
ATOM 2158 C C . GLY A 1 276 ? 5.995 -8.226 -5.549 1.00 58.03 276 GLY A C 1
ATOM 2159 O O . GLY A 1 276 ? 5.299 -7.667 -4.702 1.00 58.03 276 GLY A O 1
ATOM 2160 N N . ASP A 1 277 ? 6.215 -9.541 -5.540 1.00 58.31 277 ASP A N 1
ATOM 2161 C CA . ASP A 1 277 ? 5.946 -10.311 -4.330 1.00 58.31 277 ASP A CA 1
ATOM 2162 C C . ASP A 1 277 ? 6.925 -9.856 -3.247 1.00 58.31 277 ASP A C 1
ATOM 2164 O O . ASP A 1 277 ? 8.063 -10.327 -3.148 1.00 58.31 277 ASP A O 1
ATOM 2168 N N . MET A 1 278 ? 6.508 -8.838 -2.502 1.00 61.53 278 MET A N 1
ATOM 2169 C CA . MET A 1 278 ? 7.332 -8.240 -1.474 1.00 61.53 278 MET A CA 1
ATOM 2170 C C . MET A 1 278 ? 7.722 -9.276 -0.427 1.00 61.53 278 MET A C 1
ATOM 2172 O O . MET A 1 278 ? 8.796 -9.129 0.131 1.00 61.53 278 MET A O 1
ATOM 2176 N N . GLY A 1 279 ? 6.949 -10.349 -0.218 1.00 61.09 279 GLY A N 1
ATOM 2177 C CA . GLY A 1 279 ? 7.314 -11.443 0.683 1.00 61.09 279 GLY A CA 1
ATOM 2178 C C . GLY A 1 279 ? 8.661 -12.068 0.317 1.00 61.09 279 GLY A C 1
ATOM 2179 O O . GLY A 1 279 ? 9.566 -12.090 1.144 1.00 61.09 279 GLY A O 1
ATOM 2180 N N . ASP A 1 280 ? 8.848 -12.473 -0.940 1.00 63.75 280 ASP A N 1
ATOM 2181 C CA . ASP A 1 280 ? 10.094 -13.117 -1.372 1.00 63.75 280 ASP A CA 1
ATOM 2182 C C . ASP A 1 280 ? 11.244 -12.114 -1.563 1.00 63.75 280 ASP A C 1
ATOM 2184 O O . ASP A 1 280 ? 12.401 -12.369 -1.208 1.00 63.75 280 ASP A O 1
ATOM 2188 N N . LEU A 1 281 ? 10.937 -10.935 -2.113 1.00 69.50 281 LEU A N 1
ATOM 2189 C CA . LEU A 1 281 ? 11.934 -9.879 -2.307 1.00 69.50 281 LEU A CA 1
ATOM 2190 C C . LEU A 1 281 ? 12.431 -9.311 -0.979 1.00 69.50 281 LEU A C 1
ATOM 2192 O O . LEU A 1 281 ? 13.545 -8.784 -0.911 1.00 69.50 281 LEU A O 1
ATOM 2196 N N . SER A 1 282 ? 11.640 -9.460 0.081 1.00 63.31 282 SER A N 1
ATOM 2197 C CA . SER A 1 282 ? 11.986 -9.018 1.420 1.00 63.31 282 SER A CA 1
ATOM 2198 C C . SER A 1 282 ? 12.704 -10.042 2.280 1.00 63.31 282 SER A C 1
ATOM 2200 O O . SER A 1 282 ? 13.090 -9.686 3.387 1.00 63.31 282 SER A O 1
ATOM 2202 N N . LEU A 1 283 ? 12.935 -11.264 1.801 1.00 66.06 283 LEU A N 1
ATOM 2203 C CA . LEU A 1 283 ? 13.632 -12.291 2.577 1.00 66.06 283 LEU A CA 1
ATOM 2204 C C . LEU A 1 283 ? 15.088 -11.894 2.902 1.00 66.06 283 LEU A C 1
ATOM 2206 O O . LEU A 1 283 ? 15.682 -11.039 2.226 1.00 66.06 283 LEU A O 1
ATOM 2210 N N . LYS A 1 284 ? 15.705 -12.601 3.856 1.00 65.81 284 LYS A N 1
ATOM 2211 C CA . LYS A 1 284 ? 17.127 -12.475 4.221 1.00 65.81 284 LYS A CA 1
ATOM 2212 C C . LYS A 1 284 ? 18.065 -12.808 3.066 1.00 65.81 284 LYS A C 1
ATOM 2214 O O . LYS A 1 284 ? 17.857 -13.792 2.351 1.00 65.81 284 LYS A O 1
ATOM 2219 N N . LEU A 1 285 ? 19.125 -12.023 2.909 1.00 68.19 285 LEU A N 1
ATOM 2220 C CA . LEU A 1 285 ? 20.186 -12.271 1.930 1.00 68.19 285 LEU A CA 1
ATOM 2221 C C . LEU A 1 285 ? 21.319 -13.111 2.546 1.00 68.19 285 LEU A C 1
ATOM 2223 O O . LEU A 1 285 ? 21.529 -13.029 3.758 1.00 68.19 285 LEU A O 1
ATOM 2227 N N . PRO A 1 286 ? 22.075 -13.892 1.751 1.00 68.62 286 PRO A N 1
ATOM 2228 C CA . PRO A 1 286 ? 23.242 -14.627 2.241 1.00 68.62 286 PRO A CA 1
ATOM 2229 C C . PRO A 1 286 ? 24.285 -13.729 2.924 1.00 68.62 286 PRO A C 1
ATOM 2231 O O . PRO A 1 286 ? 24.424 -12.545 2.599 1.00 68.62 286 PRO A O 1
ATOM 2234 N N . ASP A 1 287 ? 25.031 -14.301 3.874 1.00 64.12 287 ASP A N 1
ATOM 2235 C CA . ASP A 1 287 ? 25.862 -13.565 4.842 1.00 64.12 287 ASP A CA 1
ATOM 2236 C C . ASP A 1 287 ? 26.914 -12.620 4.222 1.00 64.12 287 ASP A C 1
ATOM 2238 O O . ASP A 1 287 ? 27.200 -11.559 4.779 1.00 64.12 287 ASP A O 1
ATOM 2242 N N . ASP A 1 288 ? 27.464 -12.938 3.048 1.00 65.31 288 ASP A N 1
ATOM 2243 C CA . ASP A 1 288 ? 28.469 -12.117 2.354 1.00 65.31 288 ASP A CA 1
ATOM 2244 C C . ASP A 1 288 ? 27.909 -10.791 1.799 1.00 65.31 288 ASP A C 1
ATOM 2246 O O . ASP A 1 288 ? 28.646 -9.804 1.656 1.00 65.31 288 ASP A O 1
ATOM 2250 N N . LYS A 1 289 ? 26.601 -10.751 1.525 1.00 60.38 289 LYS A N 1
ATOM 2251 C CA . LYS A 1 289 ? 25.834 -9.552 1.148 1.00 60.38 289 LYS A CA 1
ATOM 2252 C C . LYS A 1 289 ? 25.118 -8.933 2.351 1.00 60.38 289 LYS A C 1
ATOM 2254 O O . LYS A 1 289 ? 24.953 -7.715 2.404 1.00 60.38 289 LYS A O 1
ATOM 2259 N N . ASN A 1 290 ? 24.778 -9.739 3.356 1.00 57.31 290 ASN A N 1
ATOM 2260 C CA . ASN A 1 290 ? 24.155 -9.312 4.613 1.00 57.31 290 ASN A CA 1
ATOM 2261 C C . ASN A 1 290 ? 24.993 -8.232 5.338 1.00 57.31 290 ASN A C 1
ATOM 2263 O O . ASN A 1 290 ? 24.459 -7.247 5.830 1.00 57.31 290 ASN A O 1
ATOM 2267 N N . VAL A 1 291 ? 26.327 -8.351 5.329 1.00 55.81 291 VAL A N 1
ATOM 2268 C CA . VAL A 1 291 ? 27.229 -7.396 6.013 1.00 55.81 291 VAL A CA 1
ATOM 2269 C C . VAL A 1 291 ? 27.423 -6.076 5.244 1.00 55.81 291 VAL A C 1
ATOM 2271 O O . VAL A 1 291 ? 27.805 -5.065 5.833 1.00 55.81 291 VAL A O 1
ATOM 2274 N N . LYS A 1 292 ? 27.185 -6.052 3.924 1.00 57.28 292 LYS A N 1
ATOM 2275 C CA . LYS A 1 292 ? 27.509 -4.894 3.064 1.00 57.28 292 LYS A CA 1
ATOM 2276 C C . LYS A 1 292 ? 26.392 -3.863 2.946 1.00 57.28 292 LYS A C 1
ATOM 2278 O O . LYS A 1 292 ? 26.678 -2.706 2.647 1.00 57.28 292 LYS A O 1
ATOM 2283 N N . HIS A 1 293 ? 25.151 -4.258 3.191 1.00 64.31 293 HIS A N 1
ATOM 2284 C CA . HIS A 1 293 ? 24.008 -3.356 3.123 1.00 64.31 293 HIS A CA 1
ATOM 2285 C C . HIS A 1 293 ? 23.543 -3.049 4.543 1.00 64.31 293 HIS A C 1
ATOM 2287 O O . HIS A 1 293 ? 23.177 -3.952 5.286 1.00 64.31 293 HIS A O 1
ATOM 2293 N N . LYS A 1 294 ? 23.550 -1.768 4.938 1.00 60.59 294 LYS A N 1
ATOM 2294 C CA . LYS A 1 294 ? 23.154 -1.344 6.297 1.00 60.59 294 LYS A CA 1
ATOM 2295 C C . LYS A 1 294 ? 21.761 -1.838 6.687 1.00 60.59 294 LYS A C 1
ATOM 2297 O O . LYS A 1 294 ? 21.509 -2.065 7.858 1.00 60.59 294 LYS A O 1
ATOM 2302 N N . TYR A 1 295 ? 20.880 -2.021 5.709 1.00 56.88 295 TYR A N 1
ATOM 2303 C CA . TYR A 1 295 ? 19.522 -2.511 5.914 1.00 56.88 295 TYR A CA 1
ATOM 2304 C C . TYR A 1 295 ? 19.466 -3.947 6.455 1.00 56.88 295 TYR A C 1
ATOM 2306 O O . TYR A 1 295 ? 18.577 -4.318 7.215 1.00 56.88 295 TYR A O 1
ATOM 2314 N N . ASN A 1 296 ? 20.460 -4.751 6.094 1.00 55.94 296 ASN A N 1
ATOM 2315 C CA . ASN A 1 296 ? 20.505 -6.176 6.366 1.00 55.94 296 ASN A CA 1
ATOM 2316 C C . ASN A 1 296 ? 20.929 -6.508 7.808 1.00 55.94 296 ASN A C 1
ATOM 2318 O O . ASN A 1 296 ? 20.478 -7.503 8.369 1.00 55.94 296 ASN A O 1
ATOM 2322 N N . SER A 1 297 ? 21.700 -5.634 8.466 1.00 55.72 297 SER A N 1
ATOM 2323 C CA . SER A 1 297 ? 22.129 -5.823 9.861 1.00 55.72 297 SER A CA 1
ATOM 2324 C C . SER A 1 297 ? 21.019 -5.659 10.907 1.00 55.72 297 SER A C 1
ATOM 2326 O O . SER A 1 297 ? 21.265 -5.906 12.085 1.00 55.72 297 SER A O 1
ATOM 2328 N N . TYR A 1 298 ? 19.821 -5.227 10.505 1.00 53.19 298 TYR A N 1
ATOM 2329 C CA . TYR A 1 298 ? 18.687 -4.982 11.406 1.00 53.19 298 TYR A CA 1
ATOM 2330 C C . TYR A 1 298 ? 17.519 -5.943 11.184 1.00 53.19 298 TYR A C 1
ATOM 2332 O O . TYR A 1 298 ? 16.487 -5.819 11.846 1.00 53.19 298 TYR A O 1
ATOM 2340 N N . ARG A 1 299 ? 17.666 -6.896 10.261 1.00 55.53 299 ARG A N 1
ATOM 2341 C CA . ARG A 1 299 ? 16.618 -7.861 9.941 1.00 55.53 299 ARG A CA 1
ATOM 2342 C C . ARG A 1 299 ? 16.430 -8.872 11.062 1.00 55.53 299 ARG A C 1
ATOM 2344 O O . ARG A 1 299 ? 17.382 -9.265 11.733 1.00 55.53 299 ARG A O 1
ATOM 2351 N N . VAL A 1 300 ? 15.178 -9.280 11.248 1.00 49.81 300 VAL A N 1
ATOM 2352 C CA . VAL A 1 300 ? 14.772 -10.299 12.227 1.00 49.81 300 VAL A CA 1
ATOM 2353 C C . VAL A 1 300 ? 14.072 -11.442 11.502 1.00 49.81 300 VAL A C 1
ATOM 2355 O O . VAL A 1 300 ? 12.970 -11.862 11.841 1.00 49.81 300 VAL A O 1
ATOM 2358 N N . ASP A 1 301 ? 14.701 -11.896 10.430 1.00 51.53 301 ASP A N 1
ATOM 2359 C CA . ASP A 1 301 ? 14.328 -13.071 9.669 1.00 51.53 301 ASP A CA 1
ATOM 2360 C C . ASP A 1 301 ? 15.191 -14.260 10.127 1.00 51.53 301 ASP A C 1
ATOM 2362 O O . ASP A 1 301 ? 16.051 -14.752 9.401 1.00 51.53 301 ASP A O 1
ATOM 2366 N N . ASP A 1 302 ? 14.864 -14.814 11.303 1.00 46.88 302 ASP A N 1
ATOM 2367 C CA . ASP A 1 302 ? 15.034 -16.258 11.586 1.00 46.88 302 ASP A CA 1
ATOM 2368 C C . ASP A 1 302 ? 13.963 -17.070 10.814 1.00 46.88 302 ASP A C 1
ATOM 2370 O O . ASP A 1 302 ? 13.333 -18.007 11.304 1.00 46.88 302 ASP A O 1
ATOM 2374 N N . TYR A 1 303 ? 13.700 -16.633 9.582 1.00 42.31 303 TYR A N 1
ATOM 2375 C CA . TYR A 1 303 ? 12.770 -17.198 8.627 1.00 42.31 303 TYR A CA 1
ATOM 2376 C C . TYR A 1 303 ? 13.567 -18.178 7.772 1.00 42.31 303 TYR A C 1
ATOM 2378 O O . TYR A 1 303 ? 14.283 -17.786 6.850 1.00 42.31 303 TYR A O 1
ATOM 2386 N N . ILE A 1 304 ? 13.480 -19.460 8.109 1.00 41.09 304 ILE A N 1
ATOM 2387 C CA . ILE A 1 304 ? 14.027 -20.529 7.280 1.00 41.09 304 ILE A CA 1
ATOM 2388 C C . ILE A 1 304 ? 12.845 -21.124 6.514 1.00 41.09 304 ILE A C 1
ATOM 2390 O O . ILE A 1 304 ? 11.978 -21.746 7.133 1.00 41.09 304 ILE A O 1
ATOM 2394 N N . PRO A 1 305 ? 12.756 -20.945 5.185 1.00 39.19 305 PRO A N 1
ATOM 2395 C CA . PRO A 1 305 ? 11.822 -21.727 4.396 1.00 39.19 305 PRO A CA 1
ATOM 2396 C C . PRO A 1 305 ? 12.264 -23.197 4.463 1.00 39.19 305 PRO A C 1
ATOM 2398 O O . PRO A 1 305 ? 13.200 -23.603 3.778 1.00 39.19 305 PRO A O 1
ATOM 2401 N N . GLU A 1 306 ? 11.624 -24.001 5.318 1.00 40.25 306 GLU A N 1
ATOM 2402 C CA . GLU A 1 306 ? 11.738 -25.460 5.252 1.00 40.25 306 GLU A CA 1
ATOM 2403 C C . GLU A 1 306 ? 11.061 -25.910 3.961 1.00 40.25 306 GLU A C 1
ATOM 2405 O O . GLU A 1 306 ? 9.839 -25.885 3.875 1.00 40.25 306 GLU A O 1
ATOM 2410 N N . ASP A 1 307 ? 11.872 -26.280 2.968 1.00 40.69 307 ASP A N 1
ATOM 2411 C CA . ASP A 1 307 ? 11.496 -26.909 1.703 1.00 40.69 307 ASP A CA 1
ATOM 2412 C C . ASP A 1 307 ? 10.233 -26.340 1.030 1.00 40.69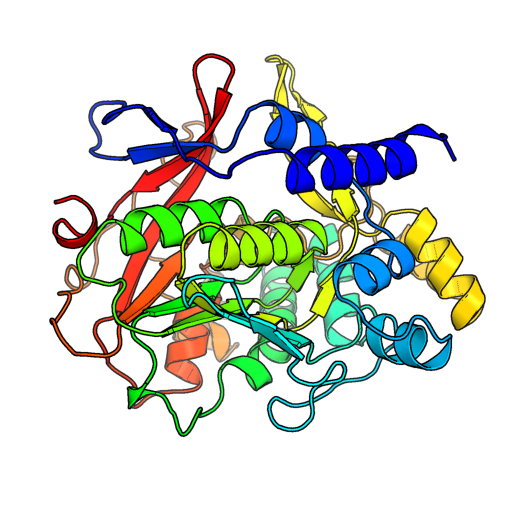 307 ASP A C 1
ATOM 2414 O O . ASP A 1 307 ? 9.097 -26.607 1.423 1.00 40.69 307 ASP A O 1
ATOM 2418 N N . ALA A 1 308 ? 10.434 -25.675 -0.112 1.00 37.06 308 ALA A N 1
ATOM 2419 C CA . ALA A 1 308 ? 9.424 -25.067 -0.991 1.00 37.06 308 ALA A CA 1
ATOM 2420 C C . ALA A 1 308 ? 8.233 -25.966 -1.436 1.00 37.06 308 ALA A C 1
ATOM 2422 O O . ALA A 1 308 ? 7.412 -25.541 -2.239 1.00 37.06 308 ALA A O 1
ATOM 2423 N N . ASN A 1 309 ? 8.102 -27.192 -0.921 1.00 35.31 309 ASN A N 1
ATOM 2424 C CA . ASN A 1 309 ? 7.074 -28.172 -1.249 1.00 35.31 309 ASN A CA 1
ATOM 2425 C C . ASN A 1 309 ? 6.081 -28.500 -0.111 1.00 35.31 309 ASN A C 1
ATOM 2427 O O . ASN A 1 309 ? 5.258 -29.397 -0.306 1.00 35.31 309 ASN A O 1
ATOM 2431 N N . LYS A 1 310 ? 6.118 -27.847 1.067 1.00 36.50 310 LYS A N 1
ATOM 2432 C CA . LYS A 1 310 ? 5.172 -28.171 2.169 1.00 36.50 310 LYS A CA 1
ATOM 2433 C C . LYS A 1 310 ? 4.386 -27.027 2.813 1.00 36.50 310 LYS A C 1
ATOM 2435 O O . LYS A 1 310 ? 3.551 -27.320 3.659 1.00 36.50 310 LYS A O 1
ATOM 2440 N N . GLY A 1 311 ? 4.549 -25.777 2.384 1.00 35.78 311 GLY A N 1
ATOM 2441 C CA . GLY A 1 311 ? 3.587 -24.697 2.671 1.00 35.78 311 GLY A CA 1
ATOM 2442 C C . GLY A 1 311 ? 3.398 -24.280 4.141 1.00 35.78 311 GLY A C 1
ATOM 2443 O O . GLY A 1 311 ? 2.628 -23.357 4.398 1.00 35.78 311 GLY A O 1
ATOM 2444 N N . ASP A 1 312 ? 4.107 -24.886 5.092 1.00 35.97 312 ASP A N 1
ATOM 2445 C CA . ASP A 1 312 ? 4.017 -24.556 6.514 1.00 35.97 312 ASP A CA 1
ATOM 2446 C C . ASP A 1 312 ? 5.314 -23.889 6.977 1.00 35.97 312 ASP A C 1
ATOM 2448 O O . ASP A 1 312 ? 6.320 -24.529 7.266 1.00 35.97 312 ASP A O 1
ATOM 2452 N N . TYR A 1 313 ? 5.265 -22.563 7.044 1.00 43.44 313 TYR A N 1
ATOM 2453 C CA . TYR A 1 313 ? 6.332 -21.711 7.556 1.00 43.44 313 TYR A CA 1
ATOM 2454 C C . TYR A 1 313 ? 6.391 -21.816 9.083 1.00 43.44 313 TYR A C 1
ATOM 2456 O O . TYR A 1 313 ? 5.361 -21.676 9.750 1.00 43.44 313 TYR A O 1
ATOM 2464 N N . ARG A 1 314 ? 7.582 -22.017 9.652 1.00 37.47 314 ARG A N 1
ATOM 2465 C CA . ARG A 1 314 ? 7.802 -21.962 11.101 1.00 37.47 314 ARG A CA 1
ATOM 2466 C C . ARG A 1 314 ? 8.726 -20.806 11.449 1.00 37.47 314 ARG A C 1
ATOM 2468 O O . ARG A 1 314 ? 9.809 -20.687 10.894 1.00 37.47 314 ARG A O 1
ATOM 2475 N N . PHE A 1 315 ? 8.282 -19.981 12.392 1.00 40.34 315 PHE A N 1
ATOM 2476 C CA . PHE A 1 315 ? 9.143 -19.036 13.089 1.00 40.34 315 PHE A CA 1
ATOM 2477 C C . PHE A 1 315 ? 9.899 -19.811 14.165 1.00 40.34 315 PHE A C 1
ATOM 2479 O O . PHE A 1 315 ? 9.276 -20.321 15.102 1.00 40.34 315 PHE A O 1
ATOM 2486 N N . GLU A 1 316 ? 11.222 -19.911 14.052 1.00 39.47 316 GLU A N 1
ATOM 2487 C CA . GLU A 1 316 ? 12.024 -20.243 15.224 1.00 39.47 316 GLU A CA 1
ATOM 2488 C C . GLU A 1 316 ? 12.036 -19.002 16.115 1.00 39.47 316 GLU A C 1
ATOM 2490 O O . GLU A 1 316 ? 12.594 -17.961 15.783 1.00 39.47 316 GLU A O 1
ATOM 2495 N N . SER A 1 317 ? 11.298 -19.079 17.222 1.00 41.38 317 SER A N 1
ATOM 2496 C CA . SER A 1 317 ? 11.201 -17.997 18.189 1.00 41.38 317 SER A CA 1
ATOM 2497 C C . SER A 1 317 ? 12.578 -17.724 18.794 1.00 41.38 317 SER A C 1
ATOM 2499 O O . SER A 1 317 ? 13.010 -18.441 19.700 1.00 41.38 317 SER A O 1
ATOM 2501 N N . ALA A 1 318 ? 13.251 -16.671 18.352 1.00 36.66 318 ALA A N 1
ATOM 2502 C CA . ALA A 1 318 ? 14.355 -16.099 19.098 1.00 36.66 318 ALA A CA 1
ATOM 2503 C C . ALA A 1 318 ? 13.975 -14.695 19.580 1.00 36.66 318 ALA A C 1
ATOM 2505 O O . ALA A 1 318 ? 13.628 -13.816 18.797 1.00 36.66 318 ALA A O 1
ATOM 2506 N N . ALA A 1 319 ? 14.084 -14.532 20.900 1.00 35.75 319 ALA A N 1
ATOM 2507 C CA . ALA A 1 319 ? 13.900 -13.323 21.701 1.00 35.75 319 ALA A CA 1
ATOM 2508 C C . ALA A 1 319 ? 12.444 -12.907 21.980 1.00 35.75 319 ALA A C 1
ATOM 2510 O O . ALA A 1 319 ? 11.849 -12.146 21.230 1.00 35.75 319 ALA A O 1
ATOM 2511 N N . THR A 1 320 ? 11.952 -13.388 23.136 1.00 38.62 320 THR A N 1
ATOM 2512 C CA . THR A 1 320 ? 10.852 -12.848 23.966 1.00 38.62 320 THR A CA 1
ATOM 2513 C C . THR A 1 320 ? 9.542 -12.551 23.242 1.00 38.62 320 THR A C 1
ATOM 2515 O O . THR A 1 320 ? 9.463 -11.638 22.429 1.00 38.62 320 THR A O 1
ATOM 2518 N N . GLN A 1 321 ? 8.475 -13.275 23.603 1.00 45.72 321 GLN A N 1
ATOM 2519 C CA . GLN A 1 321 ? 7.126 -12.811 23.279 1.00 45.72 321 GLN A CA 1
ATOM 2520 C C . GLN A 1 321 ? 7.005 -11.358 23.746 1.00 45.72 321 GLN A C 1
ATOM 2522 O O . GLN A 1 321 ? 7.316 -11.085 24.908 1.00 45.72 321 GLN A O 1
ATOM 2527 N N . PRO A 1 322 ? 6.649 -10.428 22.857 1.00 50.38 322 PRO A N 1
ATOM 2528 C CA . PRO A 1 322 ? 6.522 -9.049 23.261 1.00 50.38 322 PRO A CA 1
ATOM 2529 C C . PRO A 1 322 ? 5.364 -8.906 24.236 1.00 50.38 322 PRO A C 1
ATOM 2531 O O . PRO A 1 322 ? 4.269 -9.415 23.998 1.00 50.38 322 PRO A O 1
ATOM 2534 N N . GLU A 1 323 ? 5.625 -8.236 25.350 1.00 54.16 323 GLU A N 1
ATOM 2535 C CA . GLU A 1 323 ? 4.616 -7.959 26.362 1.00 54.16 323 GLU A CA 1
ATOM 2536 C C . GLU A 1 323 ? 3.903 -6.664 25.991 1.00 54.16 323 GLU A C 1
ATOM 2538 O O . GLU A 1 323 ? 4.540 -5.620 25.869 1.00 54.16 323 GLU A O 1
ATOM 2543 N N . TYR A 1 324 ? 2.583 -6.722 25.814 1.00 54.12 324 TYR A N 1
ATOM 2544 C CA . TYR A 1 324 ? 1.767 -5.517 25.749 1.00 54.12 324 TYR A CA 1
ATOM 2545 C C . TYR A 1 324 ? 1.729 -4.854 27.129 1.00 54.12 324 TYR A C 1
ATOM 2547 O O . TYR A 1 324 ? 1.399 -5.501 28.126 1.00 54.12 324 TYR A O 1
ATOM 2555 N N . ILE A 1 325 ? 2.025 -3.555 27.184 1.00 62.41 325 ILE A N 1
ATOM 2556 C CA . ILE A 1 325 ? 1.950 -2.772 28.418 1.00 62.41 325 ILE A CA 1
ATOM 2557 C C . ILE A 1 325 ? 0.812 -1.761 28.286 1.00 62.41 325 ILE A C 1
ATOM 2559 O O . ILE A 1 325 ? 0.875 -0.823 27.489 1.00 62.41 325 ILE A O 1
ATOM 2563 N N . GLU A 1 326 ? -0.234 -1.940 29.098 1.00 63.00 326 GLU A N 1
ATOM 2564 C CA . GLU A 1 326 ? -1.397 -1.050 29.113 1.00 63.00 326 GLU A CA 1
ATOM 2565 C C . GLU A 1 326 ? -0.970 0.415 29.315 1.00 63.00 326 GLU A C 1
ATOM 2567 O O . GLU A 1 326 ? -0.191 0.749 30.209 1.00 63.00 326 GLU A O 1
ATOM 2572 N N . GLY A 1 327 ? -1.486 1.303 28.461 1.00 64.25 327 GLY A N 1
ATOM 2573 C CA . GLY A 1 327 ? -1.216 2.741 28.516 1.00 64.25 327 GLY A CA 1
ATOM 2574 C C . GLY A 1 327 ? 0.011 3.216 27.731 1.00 64.25 327 GLY A C 1
ATOM 2575 O O . GLY A 1 327 ? 0.105 4.423 27.491 1.00 64.25 327 GLY A O 1
ATOM 2576 N N . GLN A 1 328 ? 0.886 2.322 27.258 1.00 70.62 328 GLN A N 1
ATOM 2577 C CA . GLN A 1 328 ? 2.030 2.678 26.409 1.00 70.62 328 GLN A CA 1
ATOM 2578 C C . GLN A 1 328 ? 1.672 2.667 24.916 1.00 70.62 328 GLN A C 1
ATOM 2580 O O . GLN A 1 328 ? 0.692 2.047 24.499 1.00 70.62 328 GLN A O 1
ATOM 2585 N N . HIS A 1 329 ? 2.449 3.397 24.114 1.00 74.31 329 HIS A N 1
ATOM 2586 C CA . HIS A 1 329 ? 2.443 3.250 22.658 1.00 74.31 329 HIS A CA 1
ATOM 2587 C C . HIS A 1 329 ? 2.777 1.788 22.317 1.00 74.31 329 HIS A C 1
ATOM 2589 O O . HIS A 1 329 ? 3.659 1.202 22.941 1.00 74.31 329 HIS A O 1
ATOM 2595 N N . THR A 1 330 ? 2.048 1.176 21.387 1.00 76.94 330 THR A N 1
ATOM 2596 C CA . THR A 1 330 ? 2.315 -0.188 20.914 1.00 76.94 330 THR A CA 1
ATOM 2597 C C . THR A 1 330 ? 2.591 -0.146 19.429 1.00 76.94 330 THR A C 1
ATOM 2599 O O . THR A 1 330 ? 1.781 0.357 18.657 1.00 76.94 330 THR A O 1
ATOM 2602 N N . GLU A 1 331 ? 3.710 -0.712 19.013 1.00 76.75 331 GLU A N 1
ATOM 2603 C CA . GLU A 1 331 ? 4.035 -0.819 17.600 1.00 76.75 331 GLU A CA 1
ATOM 2604 C C . GLU A 1 331 ? 3.770 -2.242 17.122 1.00 76.75 331 GLU A C 1
ATOM 2606 O O . GLU A 1 331 ? 4.200 -3.192 17.767 1.00 76.75 331 GLU A O 1
ATOM 2611 N N . VAL A 1 332 ? 3.044 -2.412 16.020 1.00 75.06 332 VAL A N 1
ATOM 2612 C CA . VAL A 1 332 ? 2.642 -3.718 15.495 1.00 75.06 332 VAL A CA 1
ATOM 2613 C C . VAL A 1 332 ? 3.154 -3.902 14.072 1.00 75.06 332 VAL A C 1
ATOM 2615 O O . VAL A 1 332 ? 3.013 -3.032 13.211 1.00 75.06 332 VAL A O 1
ATOM 2618 N N . TYR A 1 333 ? 3.684 -5.094 13.809 1.00 72.25 333 TYR A N 1
ATOM 2619 C CA . TYR A 1 333 ? 4.173 -5.505 12.496 1.00 72.25 333 TYR A CA 1
ATOM 2620 C C . TYR A 1 333 ? 3.390 -6.706 11.952 1.00 72.25 333 TYR A C 1
ATOM 2622 O O . TYR A 1 333 ? 3.238 -7.717 12.645 1.00 72.25 333 TYR A O 1
ATOM 2630 N N . LEU A 1 334 ? 2.950 -6.610 10.690 1.00 72.25 334 LEU A N 1
ATOM 2631 C CA . LEU A 1 334 ? 2.227 -7.658 9.955 1.00 72.25 334 LEU A CA 1
ATOM 2632 C C . LEU A 1 334 ? 3.147 -8.257 8.855 1.00 72.25 334 LEU A C 1
ATOM 2634 O O . LEU A 1 334 ? 3.408 -7.608 7.848 1.00 72.25 334 LEU A O 1
ATOM 2638 N N . PRO A 1 335 ? 3.689 -9.482 9.004 1.00 57.03 335 PRO A N 1
ATOM 2639 C CA . PRO A 1 335 ? 4.797 -10.030 8.227 1.00 57.03 335 PRO A CA 1
ATOM 2640 C C . PRO A 1 335 ? 4.444 -10.689 6.890 1.00 57.03 335 PRO A C 1
ATOM 2642 O O . PRO A 1 335 ? 5.369 -11.109 6.204 1.00 57.03 335 PRO A O 1
ATOM 2645 N N . ASN A 1 336 ? 3.184 -10.735 6.438 1.00 55.78 336 ASN A N 1
ATOM 2646 C CA . ASN A 1 336 ? 2.929 -11.037 5.014 1.00 55.78 336 ASN A CA 1
ATOM 2647 C C . ASN A 1 336 ? 3.033 -9.758 4.187 1.00 55.78 336 ASN A C 1
ATOM 2649 O O . ASN A 1 336 ? 2.045 -9.276 3.635 1.00 55.78 336 ASN A O 1
ATOM 2653 N N . GLY A 1 337 ? 4.272 -9.256 4.191 1.00 51.84 337 GLY A N 1
ATOM 2654 C CA . GLY A 1 337 ? 4.751 -7.972 3.689 1.00 51.84 337 GLY A CA 1
ATOM 2655 C C . GLY A 1 337 ? 5.803 -7.344 4.630 1.00 51.84 337 GLY A C 1
ATOM 2656 O O . GLY A 1 337 ? 6.859 -6.875 4.221 1.00 51.84 337 GLY A O 1
ATOM 2657 N N . GLY A 1 338 ? 5.613 -7.443 5.947 1.00 51.44 338 GLY A N 1
ATOM 2658 C CA . GLY A 1 338 ? 6.419 -6.740 6.959 1.00 51.44 338 GLY A CA 1
ATOM 2659 C C . GLY A 1 338 ? 7.851 -7.218 7.254 1.00 51.44 338 GLY A C 1
ATOM 2660 O O . GLY A 1 338 ? 8.393 -6.830 8.290 1.00 51.44 338 GLY A O 1
ATOM 2661 N N . LEU A 1 339 ? 8.507 -8.022 6.410 1.00 53.34 339 LEU A N 1
ATOM 2662 C CA . LEU A 1 339 ? 9.881 -8.481 6.702 1.00 53.34 339 LEU A CA 1
ATOM 2663 C C . LEU A 1 339 ? 10.935 -7.358 6.599 1.00 53.34 339 LEU A C 1
ATOM 2665 O O . LEU A 1 339 ? 12.012 -7.469 7.181 1.00 53.34 339 LEU A O 1
ATOM 2669 N N . LEU A 1 340 ? 10.622 -6.246 5.923 1.00 56.62 340 LEU A N 1
ATOM 2670 C CA . LEU A 1 340 ? 11.528 -5.094 5.769 1.00 56.62 340 LEU A CA 1
ATOM 2671 C C . LEU A 1 340 ? 11.359 -4.034 6.854 1.00 56.62 340 LEU A C 1
ATOM 2673 O O . LEU A 1 340 ? 12.327 -3.419 7.302 1.00 56.62 340 LEU A O 1
ATOM 2677 N N . ILE A 1 341 ? 10.123 -3.812 7.288 1.00 66.38 341 ILE A N 1
ATOM 2678 C CA . ILE A 1 341 ? 9.769 -2.559 7.950 1.00 66.38 341 ILE A CA 1
ATOM 2679 C C . ILE A 1 341 ? 10.133 -2.550 9.438 1.00 66.38 341 ILE A C 1
ATOM 2681 O O . ILE A 1 341 ? 10.530 -1.508 9.949 1.00 66.38 341 ILE A O 1
ATOM 2685 N N . ARG A 1 342 ? 10.128 -3.710 10.111 1.00 67.88 342 ARG A N 1
ATOM 2686 C CA . ARG A 1 342 ? 10.591 -3.846 11.508 1.00 67.88 342 ARG A CA 1
ATOM 2687 C C . ARG A 1 342 ? 12.048 -3.430 11.686 1.00 67.88 342 ARG A C 1
ATOM 2689 O O . ARG A 1 342 ? 12.384 -2.628 12.554 1.00 67.88 342 ARG A O 1
ATOM 2696 N N . ALA A 1 343 ? 12.911 -3.972 10.832 1.00 63.03 343 ALA A N 1
ATOM 2697 C CA . ALA A 1 343 ? 14.332 -3.654 10.802 1.00 63.03 343 ALA A CA 1
ATOM 2698 C C . ALA A 1 343 ? 14.557 -2.158 10.578 1.00 63.03 343 ALA A C 1
ATOM 2700 O O . ALA A 1 343 ? 15.358 -1.518 11.262 1.00 63.03 343 ALA A O 1
ATOM 2701 N N . LEU A 1 344 ? 13.803 -1.605 9.628 1.00 69.25 344 LEU A N 1
ATOM 2702 C CA . LEU A 1 344 ? 13.888 -0.209 9.264 1.00 69.25 344 LEU A CA 1
ATOM 2703 C C . LEU A 1 344 ? 13.418 0.722 10.378 1.00 69.25 344 LEU A C 1
ATOM 2705 O O . LEU A 1 344 ? 14.118 1.679 10.700 1.00 69.25 344 LEU A O 1
ATOM 2709 N N . LYS A 1 345 ? 12.262 0.461 10.986 1.00 72.31 345 LYS A N 1
ATOM 2710 C CA . LYS A 1 345 ? 11.773 1.291 12.083 1.00 72.31 345 LYS A CA 1
ATOM 2711 C C . LYS A 1 345 ? 12.797 1.344 13.214 1.00 72.31 345 LYS A C 1
ATOM 2713 O O . LYS A 1 345 ? 13.146 2.443 13.642 1.00 72.31 345 LYS A O 1
ATOM 2718 N N . ARG A 1 346 ? 13.343 0.192 13.620 1.00 70.38 346 ARG A N 1
ATOM 2719 C CA . ARG A 1 346 ? 14.406 0.118 14.631 1.00 70.38 346 ARG A CA 1
ATOM 2720 C C . ARG A 1 346 ? 15.667 0.877 14.211 1.00 70.38 346 ARG A C 1
ATOM 2722 O O . ARG A 1 346 ? 16.312 1.505 15.045 1.00 70.38 346 ARG A O 1
ATOM 2729 N N . TYR A 1 347 ? 16.035 0.822 12.931 1.00 72.38 347 TYR A N 1
ATOM 2730 C CA . TYR A 1 347 ? 17.180 1.562 12.396 1.00 72.38 347 TYR A CA 1
ATOM 2731 C C . TYR A 1 347 ? 16.971 3.082 12.433 1.00 72.38 347 TYR A C 1
ATOM 2733 O O . TYR A 1 347 ? 17.890 3.816 12.792 1.00 72.38 347 TYR A O 1
ATOM 2741 N N . LEU A 1 348 ? 15.781 3.557 12.061 1.00 71.81 348 LEU A N 1
ATOM 2742 C CA . LEU A 1 348 ? 15.455 4.984 12.048 1.00 71.81 348 LEU A CA 1
ATOM 2743 C C . LEU A 1 348 ? 15.219 5.539 13.453 1.00 71.81 348 LEU A C 1
ATOM 2745 O O . LEU A 1 348 ? 15.476 6.718 13.678 1.00 71.81 348 LEU A O 1
ATOM 2749 N N . ASN A 1 349 ? 14.797 4.688 14.390 1.00 72.00 349 ASN A N 1
ATOM 2750 C CA . ASN A 1 349 ? 14.429 5.079 15.746 1.00 72.00 349 ASN A CA 1
ATOM 2751 C C . ASN A 1 349 ? 15.115 4.179 16.797 1.00 72.00 349 ASN A C 1
ATOM 2753 O O . ASN A 1 349 ? 14.447 3.458 17.533 1.00 72.00 349 ASN A O 1
ATOM 2757 N N . PRO A 1 350 ? 16.458 4.209 16.918 1.00 63.22 350 PRO A N 1
ATOM 2758 C CA . PRO A 1 350 ? 17.213 3.309 17.798 1.00 63.22 350 PRO A CA 1
ATOM 2759 C C . PRO A 1 350 ? 16.974 3.519 19.308 1.00 63.22 350 PRO A C 1
ATOM 2761 O O . PRO A 1 350 ? 17.582 2.817 20.114 1.00 63.22 350 PRO A O 1
ATOM 2764 N N . GLY A 1 351 ? 16.139 4.493 19.692 1.00 61.09 351 GLY A N 1
ATOM 2765 C CA . GLY A 1 351 ? 15.728 4.771 21.072 1.00 61.09 351 GLY A CA 1
ATOM 2766 C C . GLY A 1 351 ? 14.244 4.522 21.361 1.00 61.09 351 GLY A C 1
ATOM 2767 O O . GLY A 1 351 ? 13.859 4.567 22.529 1.00 61.09 351 GLY A O 1
ATOM 2768 N N . ASP A 1 352 ? 13.434 4.234 20.339 1.00 61.12 352 ASP A N 1
ATOM 2769 C CA . ASP A 1 352 ? 12.026 3.891 20.514 1.00 61.12 352 ASP A CA 1
ATOM 2770 C C . ASP A 1 352 ? 11.936 2.400 20.848 1.00 61.12 352 ASP A C 1
ATOM 2772 O O . ASP A 1 352 ? 12.062 1.548 19.973 1.00 61.12 352 ASP A O 1
ATOM 2776 N N . HIS A 1 353 ? 11.713 2.074 22.121 1.00 57.81 353 HIS A N 1
ATOM 2777 C CA . HIS A 1 353 ? 11.283 0.729 22.518 1.00 57.81 353 HIS A CA 1
ATOM 2778 C C . HIS A 1 353 ? 9.978 0.771 23.328 1.00 57.81 353 HIS A C 1
ATOM 2780 O O . HIS A 1 353 ? 9.984 0.466 24.524 1.00 57.81 353 HIS A O 1
ATOM 2786 N N . PRO A 1 354 ? 8.846 1.149 22.702 1.00 57.00 354 PRO A N 1
ATOM 2787 C CA . PRO A 1 354 ? 7.539 0.710 23.174 1.00 57.00 354 PRO A CA 1
ATOM 2788 C C . PRO A 1 354 ? 7.407 -0.818 23.035 1.00 57.00 354 PRO A C 1
ATOM 2790 O O . PRO A 1 354 ? 8.230 -1.467 22.389 1.00 57.00 354 PRO A O 1
ATOM 2793 N N . SER A 1 355 ? 6.361 -1.414 23.610 1.00 64.25 355 SER A N 1
ATOM 2794 C CA . SER A 1 355 ? 6.043 -2.826 23.373 1.00 64.25 355 SER A CA 1
ATOM 2795 C C . SER A 1 355 ? 5.824 -3.088 21.872 1.00 64.25 355 SER A C 1
ATOM 2797 O O . SER A 1 355 ? 4.823 -2.645 21.308 1.00 64.25 355 SER A O 1
ATOM 2799 N N . GLU A 1 356 ? 6.764 -3.779 21.221 1.00 70.94 356 GLU A N 1
ATOM 2800 C CA . GLU A 1 356 ? 6.715 -4.138 19.792 1.00 70.94 356 GLU A CA 1
ATOM 2801 C C . GLU A 1 356 ? 6.016 -5.487 19.587 1.00 70.94 356 GLU A C 1
ATOM 2803 O O . GLU A 1 356 ? 6.583 -6.512 19.932 1.00 70.94 356 GLU A O 1
ATOM 2808 N N . VAL A 1 357 ? 4.847 -5.553 18.960 1.00 71.81 357 VAL A N 1
ATOM 2809 C CA . VAL A 1 357 ? 4.114 -6.802 18.703 1.00 71.81 357 VAL A CA 1
ATOM 2810 C C . VAL A 1 357 ? 4.309 -7.289 17.263 1.00 71.81 357 VAL A C 1
ATOM 2812 O O . VAL A 1 357 ? 4.261 -6.520 16.305 1.00 71.81 357 VAL A O 1
ATOM 2815 N N . PHE A 1 358 ? 4.466 -8.602 17.083 1.00 72.38 358 PHE A N 1
ATOM 2816 C CA . PHE A 1 358 ? 4.601 -9.234 15.769 1.00 72.38 358 PHE A CA 1
ATOM 2817 C C . PHE A 1 358 ? 3.460 -10.224 15.498 1.00 72.38 358 PHE A C 1
ATOM 2819 O O . PHE A 1 358 ? 3.305 -11.193 16.242 1.00 72.38 358 PHE A O 1
ATOM 2826 N N . ILE A 1 359 ? 2.679 -10.009 14.430 1.00 71.00 359 ILE A N 1
ATOM 2827 C CA . ILE A 1 359 ? 1.444 -10.768 14.149 1.00 71.00 359 ILE A CA 1
ATOM 2828 C C . ILE A 1 359 ? 1.423 -11.256 12.706 1.00 71.00 359 ILE A C 1
ATOM 2830 O O . ILE A 1 359 ? 1.212 -10.459 11.803 1.00 71.00 359 ILE A O 1
ATOM 2834 N N . ASP A 1 360 ? 1.546 -12.566 12.480 1.00 72.25 360 ASP A N 1
ATOM 2835 C CA . ASP A 1 360 ? 1.539 -13.168 11.136 1.00 72.25 360 ASP A CA 1
ATOM 2836 C C . ASP A 1 360 ? 0.137 -13.213 10.516 1.00 72.25 360 ASP A C 1
ATOM 2838 O O . ASP A 1 360 ? -0.760 -13.795 11.105 1.00 72.25 360 ASP A O 1
ATOM 2842 N N . ALA A 1 361 ? -0.066 -12.604 9.341 1.00 73.88 361 ALA A N 1
ATOM 2843 C CA . ALA A 1 361 ? -1.391 -12.357 8.757 1.00 73.88 361 ALA A CA 1
ATOM 2844 C C . ALA A 1 361 ? -1.518 -12.838 7.297 1.00 73.88 361 ALA A C 1
ATOM 2846 O O . ALA A 1 361 ? -1.183 -12.102 6.371 1.00 73.88 361 ALA A O 1
ATOM 2847 N N . LYS A 1 362 ? -1.956 -14.077 7.052 1.00 73.25 362 LYS A N 1
ATOM 2848 C CA . LYS A 1 362 ? -1.945 -14.718 5.720 1.00 73.25 362 LYS A CA 1
ATOM 2849 C C . LYS A 1 362 ? -3.278 -14.621 5.006 1.00 73.25 362 LYS A C 1
ATOM 2851 O O . LYS A 1 362 ? -4.295 -15.092 5.511 1.00 73.25 362 LYS A O 1
ATOM 2856 N N . ARG A 1 363 ? -3.266 -14.104 3.778 1.00 74.06 363 ARG A N 1
ATOM 2857 C CA . ARG A 1 363 ? -4.425 -14.160 2.881 1.00 74.06 363 ARG A CA 1
ATOM 2858 C C . ARG A 1 363 ? -4.647 -15.605 2.417 1.00 74.06 363 ARG A C 1
ATOM 2860 O O . ARG A 1 363 ? -3.752 -16.194 1.821 1.00 74.06 363 ARG A O 1
ATOM 2867 N N . LYS A 1 364 ? -5.818 -16.186 2.691 1.00 72.69 364 LYS A N 1
ATOM 2868 C CA . LYS A 1 364 ? -6.159 -17.563 2.286 1.00 72.69 364 LYS A CA 1
ATOM 2869 C C . LYS A 1 364 ? -7.635 -17.715 1.937 1.00 72.69 364 LYS A C 1
ATOM 2871 O O . LYS A 1 364 ? -8.481 -16.984 2.449 1.00 72.69 364 LYS A O 1
ATOM 2876 N N . GLU A 1 365 ? -7.946 -18.708 1.108 1.00 73.06 365 GLU A N 1
ATOM 2877 C CA . GLU A 1 365 ? -9.317 -19.175 0.905 1.00 73.06 365 GLU A CA 1
ATOM 2878 C C . GLU A 1 365 ? -9.614 -20.365 1.825 1.00 73.06 365 GLU A C 1
ATOM 2880 O O . GLU A 1 365 ? -8.859 -21.333 1.889 1.00 73.06 365 GLU A O 1
ATOM 2885 N N . VAL A 1 366 ? -10.733 -20.295 2.540 1.00 70.12 366 VAL A N 1
ATOM 2886 C CA . VAL A 1 366 ? -11.243 -21.337 3.430 1.00 70.12 366 VAL A CA 1
ATOM 2887 C C . VAL A 1 366 ? -12.721 -21.531 3.156 1.00 70.12 366 VAL A C 1
ATOM 2889 O O . VAL A 1 366 ? -13.501 -20.585 3.253 1.00 70.12 366 VAL A O 1
ATOM 2892 N N . ASN A 1 367 ? -13.134 -22.767 2.864 1.00 71.75 367 ASN A N 1
ATOM 2893 C CA . ASN A 1 367 ? -14.545 -23.120 2.672 1.00 71.75 367 ASN A CA 1
ATOM 2894 C C . ASN A 1 367 ? -15.272 -22.193 1.667 1.00 71.75 367 ASN A C 1
ATOM 2896 O O . ASN A 1 367 ? -16.420 -21.799 1.884 1.00 71.75 367 ASN A O 1
ATOM 2900 N N . GLY A 1 368 ? -14.592 -21.800 0.582 1.00 70.44 368 GLY A N 1
ATOM 2901 C CA . GLY A 1 368 ? -15.143 -20.898 -0.436 1.00 70.44 368 GLY A CA 1
ATOM 2902 C C . GLY A 1 368 ? -15.222 -19.424 -0.019 1.00 70.44 368 GLY A C 1
ATOM 2903 O O . GLY A 1 368 ? -15.958 -18.650 -0.643 1.00 70.44 368 GLY A O 1
ATOM 2904 N N . ARG A 1 369 ? -14.531 -19.038 1.063 1.00 69.50 369 ARG A N 1
ATOM 2905 C CA . ARG A 1 369 ? -14.394 -17.658 1.539 1.00 69.50 369 ARG A CA 1
ATOM 2906 C C . ARG A 1 369 ? -12.928 -17.268 1.587 1.00 69.50 369 ARG A C 1
ATOM 2908 O O . ARG A 1 369 ? -12.140 -17.889 2.290 1.00 69.50 369 ARG A O 1
ATOM 2915 N N . TYR A 1 370 ? -12.584 -16.215 0.864 1.00 72.12 370 TYR A N 1
ATOM 2916 C CA . TYR A 1 370 ? -11.299 -15.551 1.016 1.00 72.12 370 TYR A CA 1
ATOM 2917 C C . TYR A 1 370 ? -11.255 -14.796 2.356 1.00 72.12 370 TYR A C 1
ATOM 2919 O O . TYR A 1 370 ? -12.301 -14.494 2.924 1.00 72.12 370 TYR A O 1
ATOM 2927 N N . GLY A 1 371 ? -10.078 -14.531 2.904 1.00 74.56 371 GLY A N 1
ATOM 2928 C CA . GLY A 1 371 ? -9.931 -13.827 4.177 1.00 74.56 371 GLY A CA 1
ATOM 2929 C C . GLY A 1 371 ? -8.480 -13.775 4.627 1.00 74.56 371 GLY A C 1
ATOM 2930 O O . GLY A 1 371 ? -7.582 -14.154 3.874 1.00 74.56 371 GLY A O 1
ATOM 2931 N N . VAL A 1 372 ? -8.254 -13.326 5.858 1.00 78.06 372 VAL A N 1
ATOM 2932 C CA . VAL A 1 372 ? -6.928 -13.239 6.474 1.00 78.06 372 VAL A CA 1
ATOM 2933 C C . VAL A 1 372 ? -6.884 -14.099 7.730 1.00 78.06 372 VAL A C 1
ATOM 2935 O O . VAL A 1 372 ? -7.761 -14.041 8.594 1.00 78.06 372 VAL A O 1
ATOM 2938 N N . LEU A 1 373 ? -5.856 -14.934 7.801 1.00 76.69 373 LEU A N 1
ATOM 2939 C CA . LEU A 1 373 ? -5.516 -15.760 8.943 1.00 76.69 373 LEU A CA 1
ATOM 2940 C C . LEU A 1 373 ? -4.431 -15.083 9.759 1.00 76.69 373 LEU A C 1
ATOM 2942 O O . LEU A 1 373 ? -3.315 -14.941 9.277 1.00 76.69 373 LEU A O 1
ATOM 2946 N N . PHE A 1 374 ? -4.750 -14.729 10.989 1.00 76.62 374 PHE A N 1
ATOM 2947 C CA . PHE A 1 374 ? -3.815 -14.128 11.921 1.00 76.62 374 PHE A CA 1
ATOM 2948 C C . PHE A 1 374 ? -3.259 -15.177 12.894 1.00 76.62 374 PHE A C 1
ATOM 2950 O O . PHE A 1 374 ? -4.014 -15.980 13.446 1.00 76.62 374 PHE A O 1
ATOM 2957 N N . TYR A 1 375 ? -1.954 -15.143 13.136 1.00 73.94 375 TYR A N 1
ATOM 2958 C CA . TYR A 1 375 ? -1.219 -15.942 14.112 1.00 73.94 375 TYR A CA 1
ATOM 2959 C C . TYR A 1 375 ? -0.407 -15.031 15.029 1.00 73.94 375 TYR A C 1
ATOM 2961 O O . TYR A 1 375 ? -0.130 -13.883 14.690 1.00 73.94 375 TYR A O 1
ATOM 2969 N N . ASN A 1 376 ? 0.011 -15.569 16.178 1.00 71.00 376 ASN A N 1
ATOM 2970 C CA . ASN A 1 376 ? 0.796 -14.845 17.186 1.00 71.00 376 ASN A CA 1
ATOM 2971 C C . ASN A 1 376 ? 0.110 -13.564 17.684 1.00 71.00 376 ASN A C 1
ATOM 2973 O O . ASN A 1 376 ? 0.770 -12.628 18.120 1.00 71.00 376 ASN A O 1
ATOM 2977 N N . ILE A 1 377 ? -1.223 -13.527 17.630 1.00 69.19 377 ILE A N 1
ATOM 2978 C CA . ILE A 1 377 ? -1.988 -12.428 18.203 1.00 69.19 377 ILE A CA 1
ATOM 2979 C C . ILE A 1 377 ? -1.838 -12.502 19.734 1.00 69.19 377 ILE A C 1
ATOM 2981 O O . ILE A 1 377 ? -2.148 -13.559 20.298 1.00 69.19 377 ILE A O 1
ATOM 2985 N N . PRO A 1 378 ? -1.393 -11.429 20.414 1.00 67.00 378 PRO A N 1
ATOM 2986 C CA . PRO A 1 378 ? -1.348 -11.381 21.874 1.00 67.00 378 PRO A CA 1
ATOM 2987 C C . PRO A 1 378 ? -2.704 -11.719 22.494 1.00 67.00 378 PRO A C 1
ATOM 2989 O O . PRO A 1 378 ? -3.748 -11.337 21.961 1.00 67.00 378 PRO A O 1
ATOM 2992 N N . GLN A 1 379 ? -2.707 -12.429 23.626 1.00 65.12 379 GLN A N 1
ATOM 2993 C CA . GLN A 1 379 ? -3.943 -12.860 24.295 1.00 65.12 379 GLN A CA 1
ATOM 2994 C C . GLN A 1 379 ? -4.838 -11.681 24.691 1.00 65.12 379 GLN A C 1
ATOM 2996 O O . GLN A 1 379 ? -6.054 -11.823 24.756 1.00 65.12 379 GLN A O 1
ATOM 3001 N N . GLU A 1 380 ? -4.250 -10.515 24.902 1.00 61.75 380 GLU A N 1
ATOM 3002 C CA . GLU A 1 380 ? -4.899 -9.252 25.236 1.00 61.75 380 GLU A CA 1
ATOM 3003 C C . GLU A 1 380 ? -5.693 -8.662 24.056 1.00 61.75 380 GLU A C 1
ATOM 3005 O O . GLU A 1 380 ? -6.597 -7.860 24.261 1.00 61.75 380 GLU A O 1
ATOM 3010 N N . ILE A 1 381 ? -5.373 -9.058 22.817 1.00 59.28 381 ILE A N 1
ATOM 3011 C CA . ILE A 1 381 ? -6.156 -8.735 21.611 1.00 59.28 381 ILE A CA 1
ATOM 3012 C C . ILE A 1 381 ? -7.244 -9.802 21.370 1.00 59.28 381 ILE A C 1
ATOM 3014 O O . ILE A 1 381 ? -8.186 -9.587 20.609 1.00 59.28 381 ILE A O 1
ATOM 3018 N N . LEU A 1 382 ? -7.132 -10.977 21.998 1.00 58.69 382 LEU A N 1
ATOM 3019 C CA . LEU A 1 382 ? -8.061 -12.095 21.800 1.00 58.69 382 LEU A CA 1
ATOM 3020 C C . LEU A 1 382 ? -9.213 -12.162 22.802 1.00 58.69 382 LEU A C 1
ATOM 3022 O O . LEU A 1 382 ? -10.241 -12.763 22.468 1.00 58.69 382 LEU A O 1
ATOM 3026 N N . ASN A 1 383 ? -9.011 -11.612 23.999 1.00 52.25 383 ASN A N 1
ATOM 3027 C CA . ASN A 1 383 ? -9.919 -11.647 25.148 1.00 52.25 383 ASN A CA 1
ATOM 3028 C C . ASN A 1 383 ? -10.395 -10.240 25.503 1.00 52.25 383 ASN A C 1
ATOM 3030 O O . ASN A 1 383 ? -11.518 -10.146 26.049 1.00 52.25 383 ASN A O 1
#

pLDDT: mean 76.35, std 15.35, range [35.31, 95.25]

Secondary structure (DSSP, 8-state):
--THHHHHHHHHHHHHHH-----EEEP--STT--EEEE--HHHHHHSTT-B--HHHHHHHHT----HHHHHHHHSS-B--SSS-SEEEEEEE-SSS-EEEEEEEE-TTSHHHHHHHHHHTT-TT-HHHHHHHHHHHHHHHHHHHS--TTGGGEEEEEEEEEESSSHHHHHHHHHHHTTGGGGSEEEEEEEEEEHHHHHHHHHHHHHTT-EEEEEEEEEE-EEEEEEE-TTSPEEEEEEEEE-HHHHHHHHHHH-TTHHHHHHHTEETTTTEEESS--HHHHTSPPPHHHHTTSTTGGG----B----TTS----B---S-PPPP-TTS-EEEE-TTTTTTHHHHHHHH-TT--SEEEE-EEEEEEETTEEEEEEES--HHHH-

Solvent-accessible surface area (backbone atoms only — not comparable to full-atom values): 20555 Å² total; per-residue (Å²): 133,72,79,54,40,61,48,34,24,52,48,41,52,56,46,57,75,75,49,79,91,70,69,50,75,51,69,72,63,63,104,78,76,27,45,35,38,29,67,58,65,72,59,64,72,33,45,45,37,19,32,45,50,71,61,56,47,22,64,78,65,73,45,75,76,45,72,64,51,48,45,41,48,51,27,55,46,77,44,36,69,97,52,28,64,41,61,77,44,78,46,77,31,94,86,71,5,24,31,31,41,33,30,23,28,13,41,50,13,72,46,49,49,49,24,12,53,32,30,67,69,43,57,85,41,61,67,46,20,52,53,33,50,54,25,51,44,67,44,34,47,47,77,61,53,84,67,94,63,52,89,63,32,30,34,38,37,42,37,47,58,29,48,56,21,55,67,60,42,54,52,50,49,48,37,47,78,25,89,63,52,86,37,31,32,38,36,36,24,25,35,26,20,49,59,8,56,52,46,38,42,49,49,18,42,78,64,48,30,42,34,38,42,42,27,18,23,58,41,38,24,23,28,57,42,45,66,48,99,88,66,51,74,43,73,46,47,37,38,23,58,44,72,67,56,41,52,52,47,24,76,74,75,41,84,64,41,62,62,53,45,61,71,22,41,36,81,91,78,73,47,24,40,44,48,40,68,46,58,60,34,39,52,81,59,63,72,87,56,24,77,75,39,82,72,50,77,44,52,84,62,63,67,56,83,66,56,103,85,65,90,66,81,55,76,64,88,75,80,73,85,58,60,84,56,92,94,49,42,30,39,38,36,42,51,74,31,17,54,52,44,61,19,47,48,46,67,67,34,81,81,73,76,55,38,56,42,65,32,44,46,43,80,46,75,54,99,94,38,63,32,35,36,37,30,68,68,55,66,74,55,74,106

Foldseek 3Di:
DPPVQQVLQVQLVVCLVPDQQDKDWPPDPDDARWIWIAGPQSNVVSLFFHFQDPVNLCVLQVHDPDLVLLCLAAHADAFALVGASAPWDKDAAPPAFIEIETEGGHCDHPLLLLQLLLQLVDLPDLVSLLSNLVSLLSLQVRVQADDVPLLQELEEEEFAELLQLQLVLRLVVLQCVFPSQPGEYEYGYSEYESNSSSNNRSSRRSSNGHYYYYYSHYATTWHNADQDPVRDGPRTSAGFDDVVNLVVCCVSPNDPSVVSQVSQADPPRRTRGSHHQLLSSLAADPPVVLVVRPQNVQFPCPWDPPDPPPPDTDDPDDDDQFDQDPSHHEYEYENSRRRRVRSSSCVSCVPDDDRYHYKYWDFDDDPNGTTIMIDSDPVSSVD

Organism: NCBI:txid1618486

Mean predicted aligned error: 8.74 Å

Radius of gyration: 19.6 Å; Cα contacts (8 Å, |Δi|>4): 782; chains: 1; bounding box: 52×48×54 Å